Protein AF-0000000068152935 (afdb_homodimer)

Solvent-accessible surface area (backbone atoms only — not comparable to full-atom values): 22853 Å² total; per-residue (Å²): 114,70,83,48,63,88,43,59,67,56,46,53,54,8,46,50,45,45,52,52,42,37,54,52,16,50,54,43,16,51,50,45,6,50,52,30,17,50,21,50,70,39,85,50,66,65,43,24,50,50,22,49,49,49,31,57,51,32,57,21,35,32,56,66,54,44,26,49,42,43,43,58,24,34,31,54,51,41,20,50,51,40,26,69,75,40,67,78,47,60,77,45,72,58,54,45,64,58,24,32,26,52,27,47,12,51,29,53,4,25,54,37,10,54,44,46,37,51,15,52,70,62,46,56,62,63,60,54,49,51,38,46,73,74,66,46,49,71,65,52,37,40,64,70,44,48,45,57,49,15,50,61,61,28,44,67,64,46,44,55,51,52,40,50,47,55,33,51,53,52,57,33,30,80,66,67,31,70,25,40,55,33,50,24,53,51,49,14,70,73,70,69,42,49,51,67,34,48,50,52,40,43,53,51,36,37,51,54,34,49,52,48,52,52,51,42,52,51,52,48,51,64,64,42,53,74,62,69,65,62,71,128,114,73,81,48,63,88,44,58,66,56,45,53,55,6,46,52,45,44,52,52,42,36,53,54,17,49,54,44,16,50,50,45,6,50,53,29,17,51,20,51,68,40,86,47,66,67,43,25,50,50,23,48,50,50,32,56,51,31,57,22,34,33,56,65,54,42,26,50,40,43,44,59,25,33,30,55,50,42,20,51,50,38,28,70,75,38,68,80,47,62,78,45,72,59,54,45,65,58,24,32,26,50,28,48,11,51,28,55,3,26,54,37,10,54,45,47,38,52,16,54,69,62,45,55,63,64,60,54,49,50,37,45,72,74,66,46,51,71,67,52,36,40,65,71,44,47,46,57,49,16,48,61,60,28,44,67,63,46,44,54,50,51,40,51,46,54,34,51,53,52,56,34,29,79,67,67,30,70,25,40,53,32,49,23,52,52,48,16,70,73,70,70,42,48,50,65,35,47,48,52,42,41,53,52,36,36,51,53,34,49,52,48,52,51,51,43,51,52,52,50,52,63,64,41,53,74,62,69,65,62,71,130

InterPro domains:
  IPR000515 ABC transporter type 1, transmembrane domain MetI-like [PF00528] (31-220)
  IPR000515 ABC transporter type 1, transmembrane domain MetI-like [PS50928] (15-216)
  IPR000515 ABC transporter type 1, transmembrane domain MetI-like [cd06261] (23-214)
  IPR010065 Amino acid ABC transporter, permease protein, 3-TM domain [TIGR01726] (19-118)
  IPR035906 MetI-like superfamily [G3DSA:1.10.3720.10] (2-226)
  IPR035906 MetI-like superfamily [SSF161098] (11-209)
  IPR051613 ABC transporter permease HisMQ subfamily [PTHR30133] (6-229)

Foldseek 3Di:
DVLCPPCPVLQVVLLVLLVVLLVLLLVLLVVLLVQLLCLCPDPDPVSNVVSVVLLVVLLPDDLLVQLCCQQVVCQVVVLVVVCVVVVPDHRPGDPLSVSNSNSLSSNLSSVSNVLLNVLLVVFDPVQLVVCVVVPHDPVCCCPVGRVLSSCLSSLVVSLVSSLSSSVSSLSSLVVPPSHQNVSLVVSCVVSVCSVVSVVVVVVSSVVVSVVSVVVSVVVNCVSCVVVVPPDD/DVLCPPCVVLQVVLLVLLVVLLVLLLVLLQVLLVQLLCLCPDPDPVSNVVSVVLLVVLLPDDLLVQLCCLQVVCQVVVLVVVCVVPVPDHRPGDPLSVSNSNSLSSNLSSVSNVLLNVLLVVFDPVQLVVCVVVPHDPVRCCPVGRVLSSCLSSLVVSLVSSLVSSVSSLSSLVVPPSHQNVSLVVSCVVSVCSVVSVVVVVVSSVVVSVVSVVVSVVVNCVSCVVVVPPDD

Structure (mmCIF, N/CA/C/O backbone):
data_AF-0000000068152935-model_v1
#
loop_
_entity.id
_entity.type
_entity.pdbx_description
1 polymer 'ABC transporter, permease'
#
loop_
_atom_site.group_PDB
_atom_site.id
_atom_site.type_symbol
_atom_site.label_atom_id
_atom_site.label_alt_id
_atom_site.label_comp_id
_atom_site.label_asym_id
_atom_site.label_entity_id
_atom_site.label_seq_id
_atom_site.pdbx_PDB_ins_code
_atom_site.Cartn_x
_atom_site.Cartn_y
_atom_site.Cartn_z
_atom_site.occupancy
_atom_site.B_iso_or_equiv
_atom_site.auth_seq_id
_atom_site.auth_comp_id
_atom_site.auth_asym_id
_atom_site.auth_atom_id
_atom_site.pdbx_PDB_model_num
ATOM 1 N N . MET A 1 1 ? -2.373 -6.777 -31.5 1 54.09 1 MET A N 1
ATOM 2 C CA . MET A 1 1 ? -3.801 -6.617 -31.234 1 54.09 1 MET A CA 1
ATOM 3 C C . MET A 1 1 ? -4.566 -7.891 -31.578 1 54.09 1 MET A C 1
ATOM 5 O O . MET A 1 1 ? -5.602 -8.18 -30.984 1 54.09 1 MET A O 1
ATOM 9 N N . GLU A 1 2 ? -3.998 -8.578 -32.375 1 65.69 2 GLU A N 1
ATOM 10 C CA . GLU A 1 2 ? -4.598 -9.852 -32.75 1 65.69 2 GLU A CA 1
ATOM 11 C C . GLU A 1 2 ? -4.617 -10.82 -31.578 1 65.69 2 GLU A C 1
ATOM 13 O O . GLU A 1 2 ? -5.559 -11.609 -31.438 1 65.69 2 GLU A O 1
ATOM 18 N N . ALA A 1 3 ? -3.633 -10.641 -30.734 1 70.69 3 ALA A N 1
ATOM 19 C CA . ALA A 1 3 ? -3.525 -11.531 -29.578 1 70.69 3 ALA A CA 1
ATOM 20 C C . ALA A 1 3 ? -4.695 -11.328 -28.609 1 70.69 3 ALA A C 1
ATOM 22 O O . ALA A 1 3 ? -5.043 -12.234 -27.859 1 70.69 3 ALA A O 1
ATOM 23 N N . LEU A 1 4 ? -5.25 -10.273 -28.734 1 78.06 4 LEU A N 1
ATOM 24 C CA . LEU A 1 4 ? -6.352 -9.938 -27.828 1 78.06 4 LEU A CA 1
ATOM 25 C C . LEU A 1 4 ? -7.672 -10.484 -28.359 1 78.06 4 LEU A C 1
ATOM 27 O O . LEU A 1 4 ? -8.672 -10.5 -27.641 1 78.06 4 LEU A O 1
ATOM 31 N N . ASN A 1 5 ? -7.496 -10.953 -29.609 1 77.5 5 ASN A N 1
ATOM 32 C CA . ASN A 1 5 ? -8.727 -11.445 -30.219 1 77.5 5 ASN A CA 1
ATOM 33 C C . ASN A 1 5 ? -9.289 -12.648 -29.469 1 77.5 5 ASN A C 1
ATOM 35 O O . ASN A 1 5 ? -8.562 -13.617 -29.219 1 77.5 5 ASN A O 1
ATOM 39 N N . GLY A 1 6 ? -10.508 -12.57 -28.891 1 87.5 6 GLY A N 1
ATOM 40 C CA . GLY A 1 6 ? -11.195 -13.633 -28.172 1 87.5 6 GLY A CA 1
ATOM 41 C C . GLY A 1 6 ? -11.188 -13.445 -26.672 1 87.5 6 GLY A C 1
ATOM 42 O O . GLY A 1 6 ? -11.828 -14.211 -25.938 1 87.5 6 GLY A O 1
ATOM 43 N N . TRP A 1 7 ? -10.359 -12.461 -26.281 1 92.56 7 TRP A N 1
ATOM 44 C CA . TRP A 1 7 ? -10.227 -12.336 -24.828 1 92.56 7 TRP A CA 1
ATOM 45 C C . TRP A 1 7 ? -10.906 -11.07 -24.312 1 92.56 7 TRP A C 1
ATOM 47 O O . TRP A 1 7 ? -10.953 -10.836 -23.109 1 92.56 7 TRP A O 1
ATOM 57 N N . TRP A 1 8 ? -11.453 -10.305 -25.188 1 92.5 8 TRP A N 1
ATOM 58 C CA . TRP A 1 8 ? -12.031 -9.023 -24.812 1 92.5 8 TRP A CA 1
ATOM 59 C C . TRP A 1 8 ? -13.188 -9.211 -23.828 1 92.5 8 TRP A C 1
ATOM 61 O O . TRP A 1 8 ? -13.305 -8.477 -22.844 1 92.5 8 TRP A O 1
ATOM 71 N N . ASP A 1 9 ? -14.055 -10.18 -24.109 1 94.25 9 ASP A N 1
ATOM 72 C CA . ASP A 1 9 ? -15.203 -10.438 -23.25 1 94.25 9 ASP A CA 1
ATOM 73 C C . ASP A 1 9 ? -14.75 -10.898 -21.859 1 94.25 9 ASP A C 1
ATOM 75 O O . ASP A 1 9 ? -15.344 -10.516 -20.859 1 94.25 9 ASP A O 1
ATOM 79 N N . ASP A 1 10 ? -13.734 -11.703 -21.859 1 95.94 10 ASP A N 1
ATOM 80 C CA . ASP A 1 10 ? -13.203 -12.195 -20.594 1 95.94 10 ASP A CA 1
ATOM 81 C C . ASP A 1 10 ? -12.648 -11.055 -19.75 1 95.94 10 ASP A C 1
ATOM 83 O O . ASP A 1 10 ? -12.875 -11 -18.531 1 95.94 10 ASP A O 1
ATOM 87 N N . TYR A 1 11 ? -11.906 -10.102 -20.375 1 97.25 11 TYR A N 1
ATOM 88 C CA . TYR A 1 11 ? -11.344 -8.961 -19.656 1 97.25 11 TYR A CA 1
ATOM 89 C C . TYR A 1 11 ? -12.453 -8.047 -19.141 1 97.25 11 TYR A C 1
ATOM 91 O O . TYR A 1 11 ? -12.336 -7.477 -18.047 1 97.25 11 TYR A O 1
ATOM 99 N N . LEU A 1 12 ? -13.516 -7.898 -19.922 1 96.69 12 LEU A N 1
ATOM 100 C CA . LEU A 1 12 ? -14.625 -7.055 -19.484 1 96.69 12 LEU A CA 1
ATOM 101 C C . LEU A 1 12 ? -15.312 -7.641 -18.266 1 96.69 12 LEU A C 1
ATOM 103 O O . LEU A 1 12 ? -15.602 -6.922 -17.312 1 96.69 12 LEU A O 1
ATOM 107 N N . LEU A 1 13 ? -15.609 -8.938 -18.344 1 97.25 13 LEU A N 1
ATOM 108 C CA . LEU A 1 13 ? -16.234 -9.609 -17.203 1 97.25 13 LEU A CA 1
ATOM 109 C C . LEU A 1 13 ? -15.32 -9.594 -15.984 1 97.25 13 LEU A C 1
ATOM 111 O O . LEU A 1 13 ? -15.789 -9.43 -14.859 1 97.25 13 LEU A O 1
ATOM 115 N N . ALA A 1 14 ? -14.07 -9.812 -16.219 1 98.38 14 ALA A N 1
ATOM 116 C CA . ALA A 1 14 ? -13.078 -9.766 -15.141 1 98.38 14 ALA A CA 1
ATOM 117 C C . ALA A 1 14 ? -13.016 -8.375 -14.516 1 98.38 14 ALA A C 1
ATOM 119 O O . ALA A 1 14 ? -12.812 -8.234 -13.305 1 98.38 14 ALA A O 1
ATOM 120 N N . SER A 1 15 ? -13.148 -7.344 -15.328 1 98.56 15 SER A N 1
ATOM 121 C CA . SER A 1 15 ? -13.156 -5.973 -14.828 1 98.56 15 SER A CA 1
ATOM 122 C C . SER A 1 15 ? -14.352 -5.723 -13.914 1 98.56 15 SER A C 1
ATOM 124 O O . SER A 1 15 ? -14.25 -4.988 -12.93 1 98.56 15 SER A O 1
ATOM 126 N N . VAL A 1 16 ? -15.469 -6.305 -14.203 1 98.5 16 VAL A N 1
ATOM 127 C CA . VAL A 1 16 ? -16.656 -6.211 -13.344 1 98.5 16 VAL A CA 1
ATOM 128 C C . VAL A 1 16 ? -16.375 -6.883 -12 1 98.5 16 VAL A C 1
ATOM 130 O O . VAL A 1 16 ? -16.781 -6.375 -10.953 1 98.5 16 VAL A O 1
ATOM 133 N N . THR A 1 17 ? -15.695 -8 -12.078 1 98.62 17 THR A N 1
ATOM 134 C CA . THR A 1 17 ? -15.312 -8.688 -10.852 1 98.62 17 THR A CA 1
ATOM 135 C C . THR A 1 17 ? -14.406 -7.809 -10 1 98.62 17 THR A C 1
ATOM 137 O O . THR A 1 17 ? -14.562 -7.75 -8.773 1 98.62 17 THR A O 1
ATOM 140 N N . VAL A 1 18 ? -13.453 -7.105 -10.625 1 98.75 18 VAL A N 1
ATOM 141 C CA . VAL A 1 18 ? -12.57 -6.172 -9.93 1 98.75 18 VAL A CA 1
ATOM 142 C C . VAL A 1 18 ? -13.391 -5.09 -9.242 1 98.75 18 VAL A C 1
ATOM 144 O O . VAL A 1 18 ? -13.172 -4.793 -8.062 1 98.75 18 VAL A O 1
ATOM 147 N N . ALA A 1 19 ? -14.367 -4.574 -9.93 1 98.75 19 ALA A N 1
ATOM 148 C CA . ALA A 1 19 ? -15.219 -3.518 -9.391 1 98.75 19 ALA A CA 1
ATOM 149 C C . ALA A 1 19 ? -16.031 -4.02 -8.195 1 98.75 19 ALA A C 1
ATOM 151 O O . ALA A 1 19 ? -16.156 -3.314 -7.191 1 98.75 19 ALA A O 1
ATOM 152 N N . LYS A 1 20 ? -16.531 -5.223 -8.32 1 98.75 20 LYS A N 1
ATOM 153 C CA . LYS A 1 20 ? -17.312 -5.805 -7.23 1 98.75 20 LYS A CA 1
ATOM 154 C C . LYS A 1 20 ? -16.453 -6.016 -5.984 1 98.75 20 LYS A C 1
ATOM 156 O O . LYS A 1 20 ? -16.891 -5.699 -4.871 1 98.75 20 LYS A O 1
ATOM 161 N N . VAL A 1 21 ? -15.32 -6.594 -6.215 1 98.75 21 VAL A N 1
ATOM 162 C CA . VAL A 1 21 ? -14.406 -6.82 -5.098 1 98.75 21 VAL A CA 1
ATOM 163 C C . VAL A 1 21 ? -14.031 -5.488 -4.457 1 98.75 21 VAL A C 1
ATOM 165 O O . VAL A 1 21 ? -14 -5.371 -3.229 1 98.75 21 VAL A O 1
ATOM 168 N N . PHE A 1 22 ? -13.734 -4.469 -5.277 1 98.88 22 PHE A N 1
ATOM 169 C CA . PHE A 1 22 ? -13.352 -3.148 -4.785 1 98.88 22 PHE A CA 1
ATOM 170 C C . PHE A 1 22 ? -14.445 -2.555 -3.91 1 98.88 22 PHE A C 1
ATOM 172 O O . PHE A 1 22 ? -14.172 -2.086 -2.801 1 98.88 22 PHE A O 1
ATOM 179 N N . VAL A 1 23 ? -15.664 -2.588 -4.363 1 98.75 23 VAL A N 1
ATOM 180 C CA . VAL A 1 23 ? -16.781 -1.992 -3.631 1 98.75 23 VAL A CA 1
ATOM 181 C C . VAL A 1 23 ? -16.969 -2.725 -2.305 1 98.75 23 VAL A C 1
ATOM 183 O O . VAL A 1 23 ? -17.125 -2.094 -1.256 1 98.75 23 VAL A O 1
ATOM 186 N N . CYS A 1 24 ? -16.953 -4 -2.379 1 98.62 24 CYS A N 1
ATOM 187 C CA . CYS A 1 24 ? -17.125 -4.801 -1.171 1 98.62 24 CYS A CA 1
ATOM 188 C C . CYS A 1 24 ? -16 -4.52 -0.175 1 98.62 24 CYS A C 1
ATOM 190 O O . CYS A 1 24 ? -16.266 -4.293 1.008 1 98.62 24 CYS A O 1
ATOM 192 N N . SER A 1 25 ? -14.773 -4.559 -0.641 1 98.75 25 SER A N 1
ATOM 193 C CA . SER A 1 25 ? -13.625 -4.34 0.227 1 98.75 25 SER A CA 1
ATOM 194 C C . SER A 1 25 ? -13.594 -2.91 0.762 1 98.75 25 SER A C 1
ATOM 196 O O . SER A 1 25 ? -13.133 -2.67 1.879 1 98.75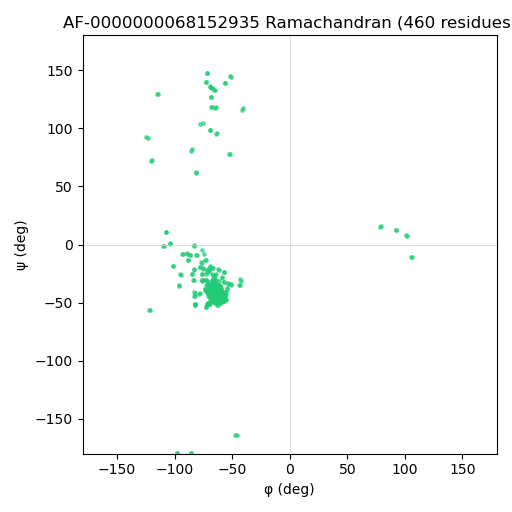 25 SER A O 1
ATOM 198 N N . LEU A 1 26 ? -14.086 -1.95 -0.092 1 98.62 26 LEU A N 1
ATOM 199 C CA . LEU A 1 26 ? -14.164 -0.556 0.33 1 98.62 26 LEU A CA 1
ATOM 200 C C . LEU A 1 26 ? -15.086 -0.405 1.54 1 98.62 26 LEU A C 1
ATOM 202 O O . LEU A 1 26 ? -14.719 0.253 2.52 1 98.62 26 LEU A O 1
ATOM 206 N N . ILE A 1 27 ? -16.203 -1.039 1.48 1 98.62 27 ILE A N 1
ATOM 207 C CA . ILE A 1 27 ? -17.172 -0.988 2.574 1 98.62 27 ILE A CA 1
ATOM 208 C C . ILE A 1 27 ? -16.562 -1.622 3.824 1 98.62 27 ILE A C 1
ATOM 210 O O . ILE A 1 27 ? -16.625 -1.041 4.91 1 98.62 27 ILE A O 1
ATOM 214 N N . LEU A 1 28 ? -15.969 -2.715 3.658 1 98.62 28 LEU A N 1
ATOM 215 C CA . LEU A 1 28 ? -15.375 -3.422 4.785 1 98.62 28 LEU A CA 1
ATOM 216 C C . LEU A 1 28 ? -14.188 -2.645 5.348 1 98.62 28 LEU A C 1
ATOM 218 O O . LEU A 1 28 ? -13.984 -2.613 6.566 1 98.62 28 LEU A O 1
ATOM 222 N N . MET A 1 29 ? -13.367 -2.062 4.445 1 98.5 29 MET A N 1
ATOM 223 C CA . MET A 1 29 ? -12.227 -1.261 4.879 1 98.5 29 MET A CA 1
ATOM 224 C C . MET A 1 29 ? -12.672 -0.11 5.77 1 98.5 29 MET A C 1
ATOM 226 O O . MET A 1 29 ? -12.055 0.163 6.801 1 98.5 29 MET A O 1
ATOM 230 N N . VAL A 1 30 ? -13.797 0.526 5.398 1 98 30 VAL A N 1
ATOM 231 C CA . VAL A 1 30 ? -14.328 1.64 6.18 1 98 30 VAL A CA 1
ATOM 232 C C . VAL A 1 30 ? -14.812 1.136 7.539 1 98 30 VAL A C 1
ATOM 234 O O . VAL A 1 30 ? -14.539 1.753 8.57 1 98 30 VAL A O 1
ATOM 237 N N . ILE A 1 31 ? -15.445 0.019 7.531 1 98.12 31 ILE A N 1
ATOM 238 C CA . ILE A 1 31 ? -15.961 -0.562 8.766 1 98.12 31 ILE A CA 1
ATOM 239 C C . ILE A 1 31 ? -14.805 -0.929 9.688 1 98.12 31 ILE A C 1
ATOM 241 O O . ILE A 1 31 ? -14.773 -0.511 10.852 1 98.12 31 ILE A O 1
ATOM 245 N N . PHE A 1 32 ? -13.82 -1.633 9.188 1 98.19 32 PHE A N 1
ATOM 246 C CA . PHE A 1 32 ? -12.68 -2.037 10 1 98.19 32 PHE A CA 1
ATOM 247 C C . PHE A 1 32 ? -11.883 -0.82 10.461 1 98.19 32 PHE A C 1
ATOM 249 O O . PHE A 1 32 ? -11.406 -0.776 11.594 1 98.19 32 PHE A O 1
ATOM 256 N N . GLY A 1 33 ? -11.727 0.146 9.5 1 98.25 33 GLY A N 1
ATOM 257 C CA . GLY A 1 33 ? -11.016 1.365 9.844 1 98.25 33 GLY A CA 1
ATOM 258 C C . GLY A 1 33 ? -11.672 2.156 10.953 1 98.25 33 GLY A C 1
ATOM 259 O O . GLY A 1 33 ? -11.008 2.59 11.898 1 98.25 33 GLY A O 1
ATOM 260 N N . LEU A 1 34 ? -12.992 2.287 10.898 1 96.81 34 LEU A N 1
ATOM 261 C CA . LEU A 1 34 ? -13.727 3.055 11.898 1 96.81 34 LEU A CA 1
ATOM 262 C C . LEU A 1 34 ? -13.773 2.311 13.227 1 96.81 34 LEU A C 1
ATOM 264 O O . LEU A 1 34 ? -13.648 2.922 14.289 1 96.81 34 LEU A O 1
ATOM 268 N N . LEU A 1 35 ? -13.953 1.037 13.188 1 97.44 35 LEU A N 1
ATOM 269 C CA . LEU A 1 35 ? -13.953 0.243 14.406 1 97.44 35 LEU A CA 1
ATOM 270 C C . LEU A 1 35 ? -12.586 0.29 15.086 1 97.44 35 LEU A C 1
ATOM 272 O O . LEU A 1 35 ? -12.492 0.441 16.297 1 97.44 35 LEU A O 1
ATOM 276 N N . GLY A 1 36 ? -11.57 0.16 14.297 1 97.94 36 GLY A N 1
ATOM 277 C CA . GLY A 1 36 ? -10.227 0.256 14.852 1 97.94 36 GLY A CA 1
ATOM 278 C C . GLY A 1 36 ? -9.93 1.613 15.453 1 97.94 36 GLY A C 1
ATOM 279 O O . GLY A 1 36 ? -9.367 1.699 16.547 1 97.94 36 GLY A O 1
ATOM 280 N N . ALA A 1 37 ? -10.305 2.65 14.711 1 97.62 37 ALA A N 1
ATOM 281 C CA . ALA A 1 37 ? -10.078 4.004 15.211 1 97.62 37 ALA A CA 1
ATOM 282 C C . ALA A 1 37 ? -10.844 4.242 16.516 1 97.62 37 ALA A C 1
ATOM 284 O O . ALA A 1 37 ? -10.305 4.824 17.453 1 97.62 37 ALA A O 1
ATOM 285 N N . SER A 1 38 ? -12.062 3.768 16.578 1 95.88 38 SER A N 1
ATOM 286 C CA . SER A 1 38 ? -12.867 3.906 17.781 1 95.88 38 SER A CA 1
ATOM 287 C C . SER A 1 38 ? -12.25 3.152 18.953 1 95.88 38 SER A C 1
ATOM 289 O O . SER A 1 38 ? -12.25 3.641 20.078 1 95.88 38 SER A O 1
ATOM 291 N N . ALA A 1 39 ? -11.766 2.008 18.672 1 97.75 39 ALA A N 1
ATOM 292 C CA . ALA A 1 39 ? -11.125 1.213 19.719 1 97.75 39 ALA A CA 1
ATOM 293 C C . ALA A 1 39 ? -9.883 1.914 20.25 1 97.75 39 ALA A C 1
ATOM 295 O O . ALA A 1 39 ? -9.672 1.973 21.469 1 97.75 39 ALA A O 1
ATOM 296 N N . LYS A 1 40 ? -9.18 2.498 19.391 1 97.12 40 LYS A N 1
ATOM 297 C CA . LYS A 1 40 ? -7.93 3.135 19.781 1 97.12 40 LYS A CA 1
ATOM 298 C C . LYS A 1 40 ? -8.188 4.457 20.5 1 97.12 40 LYS A C 1
ATOM 300 O O . LYS A 1 40 ? -7.359 4.918 21.297 1 97.12 40 LYS A O 1
ATOM 305 N N . LEU A 1 41 ? -9.32 5.078 20.234 1 94.88 41 LEU A N 1
ATOM 306 C CA . LEU A 1 41 ? -9.672 6.352 20.859 1 94.88 41 LEU A CA 1
ATOM 307 C C . LEU A 1 41 ? -10.414 6.129 22.172 1 94.88 41 LEU A C 1
ATOM 309 O O . LEU A 1 41 ? -10.625 7.074 22.938 1 94.88 41 LEU A O 1
ATOM 313 N N . SER A 1 42 ? -10.742 4.926 22.438 1 94.5 42 SER A N 1
ATOM 314 C CA . SER A 1 42 ? -11.508 4.594 23.641 1 94.5 42 SER A CA 1
ATOM 315 C C . SER A 1 42 ? -10.656 4.734 24.891 1 94.5 42 SER A C 1
ATOM 317 O O . SER A 1 42 ? -9.453 4.48 24.859 1 94.5 42 SER A O 1
ATOM 319 N N . SER A 1 43 ? -11.25 5.094 25.953 1 93.62 43 SER A N 1
ATOM 320 C CA . SER A 1 43 ? -10.586 5.176 27.25 1 93.62 43 SER A CA 1
ATOM 321 C C . SER A 1 43 ? -10.422 3.797 27.875 1 93.62 43 SER A C 1
ATOM 323 O O . SER A 1 43 ? -9.625 3.619 28.797 1 93.62 43 SER A O 1
ATOM 325 N N . ASN A 1 44 ? -11.203 2.861 27.406 1 96.56 44 ASN A N 1
ATOM 326 C CA . ASN A 1 44 ? -11.109 1.487 27.891 1 96.56 44 ASN A CA 1
ATOM 327 C C . ASN A 1 44 ? -9.797 0.833 27.469 1 96.56 44 ASN A C 1
ATOM 329 O O . ASN A 1 44 ? -9.492 0.74 26.281 1 96.56 44 ASN A O 1
ATOM 333 N N . ARG A 1 45 ? -9.117 0.315 28.422 1 96.75 45 ARG A N 1
ATOM 334 C CA . ARG A 1 45 ? -7.793 -0.247 28.188 1 96.75 45 ARG A CA 1
ATOM 335 C C . ARG A 1 45 ? -7.867 -1.46 27.266 1 96.75 45 ARG A C 1
ATOM 337 O O . ARG A 1 45 ? -6.977 -1.672 26.438 1 96.75 45 ARG A O 1
ATOM 344 N N . LEU A 1 46 ? -8.891 -2.219 27.391 1 97.06 46 LEU A N 1
ATOM 345 C CA . LEU A 1 46 ? -9.023 -3.416 26.578 1 97.06 46 LEU A CA 1
ATOM 346 C C . LEU A 1 46 ? -9.32 -3.051 25.125 1 97.06 46 LEU A C 1
ATOM 348 O O . LEU A 1 46 ? -8.75 -3.643 24.203 1 97.06 46 LEU A O 1
ATOM 352 N N . ALA A 1 47 ? -10.18 -2.143 24.922 1 97.06 47 ALA A N 1
ATOM 353 C CA . ALA A 1 47 ? -10.5 -1.684 23.578 1 97.06 47 ALA A CA 1
ATOM 354 C C . ALA A 1 47 ? -9.273 -1.074 22.906 1 97.06 47 ALA A C 1
ATOM 356 O O . ALA A 1 47 ? -9 -1.353 21.734 1 97.06 47 ALA A O 1
ATOM 357 N N . ASN A 1 48 ? -8.586 -0.33 23.656 1 97.25 48 ASN A N 1
ATOM 358 C CA . ASN A 1 48 ? -7.367 0.291 23.156 1 97.25 48 ASN A CA 1
ATOM 359 C C . ASN A 1 48 ? -6.32 -0.754 22.781 1 97.25 48 ASN A C 1
ATOM 361 O O . ASN A 1 48 ? -5.68 -0.648 21.734 1 97.25 48 ASN A O 1
ATOM 365 N N . ALA A 1 49 ? -6.227 -1.754 23.578 1 97.38 49 ALA A N 1
ATOM 366 C CA . ALA A 1 49 ? -5.258 -2.814 23.312 1 97.38 49 ALA A CA 1
ATOM 367 C C . ALA A 1 49 ? -5.625 -3.6 22.062 1 97.38 49 ALA A C 1
ATOM 369 O O . ALA A 1 49 ? -4.75 -3.969 21.266 1 97.38 49 ALA A O 1
ATOM 370 N N . VAL A 1 50 ? -6.848 -3.811 21.844 1 97.38 50 VAL A N 1
ATOM 371 C CA . VAL A 1 50 ? -7.328 -4.551 20.688 1 97.38 50 VAL A CA 1
ATOM 372 C C . VAL A 1 50 ? -7.094 -3.736 19.406 1 97.38 50 VAL A C 1
ATOM 374 O O . VAL A 1 50 ? -6.656 -4.273 18.391 1 97.38 50 VAL A O 1
ATOM 377 N N . GLY A 1 51 ? -7.414 -2.443 19.484 1 97.88 51 GLY A N 1
ATOM 378 C CA . GLY A 1 51 ? -7.156 -1.567 18.359 1 97.88 51 GLY A CA 1
ATOM 379 C C . GLY A 1 51 ? -5.691 -1.514 17.969 1 97.88 51 GLY A C 1
ATOM 380 O O . GLY A 1 51 ? -5.355 -1.59 16.781 1 97.88 51 GLY A O 1
ATOM 381 N N . ASN A 1 52 ? -4.867 -1.48 18.969 1 96.75 52 ASN A N 1
ATOM 382 C CA . ASN A 1 52 ? -3.43 -1.448 18.719 1 96.75 52 ASN A CA 1
ATOM 383 C C . ASN A 1 52 ? -2.928 -2.771 18.156 1 96.75 52 ASN A C 1
ATOM 385 O O . ASN A 1 52 ? -2.105 -2.783 17.234 1 96.75 52 ASN A O 1
ATOM 389 N N . ALA A 1 53 ? -3.426 -3.832 18.688 1 96.62 53 ALA A N 1
ATOM 390 C CA . ALA A 1 53 ? -3.043 -5.148 18.172 1 96.62 53 ALA A CA 1
ATOM 391 C C . ALA A 1 53 ? -3.479 -5.324 16.719 1 96.62 53 ALA A C 1
ATOM 393 O O . ALA A 1 53 ? -2.736 -5.879 15.906 1 96.62 53 ALA A O 1
ATOM 394 N N . TYR A 1 54 ? -4.699 -4.844 16.453 1 97.12 54 TYR A N 1
ATOM 395 C CA . TYR A 1 54 ? -5.227 -4.906 15.102 1 97.12 54 TYR A CA 1
ATOM 396 C C . TYR A 1 54 ? -4.297 -4.203 14.117 1 97.12 54 TYR A C 1
ATOM 398 O O . TYR A 1 54 ? -3.902 -4.781 13.109 1 97.12 54 TYR A O 1
ATOM 406 N N . THR A 1 55 ? -3.857 -3.012 14.398 1 97 55 THR A N 1
ATOM 407 C CA . THR A 1 55 ? -3.061 -2.213 13.477 1 97 55 THR A CA 1
ATOM 408 C C . THR A 1 55 ? -1.638 -2.754 13.383 1 97 55 THR A C 1
ATOM 410 O O . THR A 1 55 ? -1.064 -2.814 12.289 1 97 55 THR A O 1
ATOM 413 N N . VAL A 1 56 ? -1.062 -3.207 14.492 1 94.69 56 VAL A N 1
ATOM 414 C CA . VAL A 1 56 ? 0.302 -3.725 14.477 1 94.69 56 VAL A CA 1
ATOM 415 C C . VAL A 1 56 ? 0.364 -4.996 13.641 1 94.69 56 VAL A C 1
ATOM 417 O O . VAL A 1 56 ? 1.263 -5.156 12.812 1 94.69 56 VAL A O 1
ATOM 420 N N . PHE A 1 57 ? -0.592 -5.777 13.781 1 96.19 57 PHE A N 1
ATOM 421 C CA . PHE A 1 57 ? -0.608 -7.07 13.109 1 96.19 57 PHE A CA 1
ATOM 422 C C . PHE A 1 57 ? -0.834 -6.898 11.609 1 96.19 57 PHE A C 1
ATOM 424 O O . PHE A 1 57 ? -0.033 -7.363 10.797 1 96.19 57 PHE A O 1
ATOM 431 N N . PHE A 1 58 ? -1.821 -6.191 11.234 1 97.12 58 PHE A N 1
ATOM 432 C CA . PHE A 1 58 ? -2.236 -6.18 9.844 1 97.12 58 PHE A CA 1
ATOM 433 C C . PHE A 1 58 ? -1.422 -5.168 9.039 1 97.12 58 PHE A C 1
ATOM 435 O O . PHE A 1 58 ? -1.248 -5.32 7.832 1 97.12 58 PHE A O 1
ATOM 442 N N . ARG A 1 59 ? -0.87 -4.133 9.656 1 95.56 59 ARG A N 1
ATOM 443 C CA . ARG A 1 59 ? 0.015 -3.213 8.953 1 95.56 59 ARG A CA 1
ATOM 444 C C . ARG A 1 59 ? 1.397 -3.826 8.75 1 95.56 59 ARG A C 1
ATOM 446 O O . ARG A 1 59 ? 2.184 -3.346 7.934 1 95.56 59 ARG A O 1
ATOM 453 N N . GLY A 1 60 ? 1.646 -4.918 9.523 1 95.88 60 GLY A N 1
ATOM 454 C CA . GLY A 1 60 ? 2.953 -5.547 9.445 1 95.88 60 GLY A CA 1
ATOM 455 C C . GLY A 1 60 ? 2.945 -6.836 8.648 1 95.88 60 GLY A C 1
ATOM 456 O O . GLY A 1 60 ? 3.986 -7.477 8.484 1 95.88 60 GLY A O 1
ATOM 457 N N . THR A 1 61 ? 1.815 -7.219 8.133 1 96.62 61 THR A N 1
ATOM 458 C CA . THR A 1 61 ? 1.66 -8.484 7.426 1 96.62 61 THR A CA 1
ATOM 459 C C . THR A 1 61 ? 1.341 -8.258 5.953 1 96.62 61 THR A C 1
ATOM 461 O O . THR A 1 61 ? 0.443 -7.477 5.621 1 96.62 61 THR A O 1
ATOM 464 N N . PRO A 1 62 ? 2.076 -8.914 5.047 1 98 62 PRO A N 1
ATOM 465 C CA . PRO A 1 62 ? 1.791 -8.758 3.621 1 98 62 PRO A CA 1
ATOM 466 C C . PRO A 1 62 ? 0.348 -9.109 3.264 1 98 62 PRO A C 1
ATOM 468 O O . PRO A 1 62 ? -0.2 -10.086 3.785 1 98 62 PRO A O 1
ATOM 471 N N . GLU A 1 63 ? -0.262 -8.336 2.4 1 97.44 63 GLU A N 1
ATOM 472 C CA . GLU A 1 63 ? -1.638 -8.57 1.971 1 97.44 63 GLU A CA 1
ATOM 473 C C . GLU A 1 63 ? -1.803 -9.961 1.371 1 97.44 63 GLU A C 1
ATOM 475 O O . GLU A 1 63 ? -2.777 -10.656 1.662 1 97.44 63 GLU A O 1
ATOM 480 N N . ILE A 1 64 ? -0.812 -10.336 0.519 1 97.69 64 ILE A N 1
ATOM 481 C CA . ILE A 1 64 ? -0.887 -11.617 -0.167 1 97.69 64 ILE A CA 1
ATOM 482 C C . ILE A 1 64 ? -0.894 -12.75 0.857 1 97.69 64 ILE A C 1
ATOM 484 O O . ILE A 1 64 ? -1.568 -13.766 0.667 1 97.69 64 ILE A O 1
ATOM 488 N N . LEU A 1 65 ? -0.179 -12.578 1.942 1 97.19 65 LEU A N 1
ATOM 489 C CA . LEU A 1 65 ? -0.134 -13.57 3.004 1 97.19 65 LEU A CA 1
ATOM 490 C C . LEU A 1 65 ? -1.479 -13.672 3.715 1 97.19 65 LEU A C 1
ATOM 492 O O . LEU A 1 65 ? -1.955 -14.773 4 1 97.19 65 LEU A O 1
ATOM 496 N N . VAL A 1 66 ? -2.08 -12.547 4.004 1 96.69 66 VAL A N 1
ATOM 497 C CA . VAL A 1 66 ? -3.375 -12.523 4.68 1 96.69 66 VAL A CA 1
ATOM 498 C C . VAL A 1 66 ? -4.426 -13.211 3.805 1 96.69 66 VAL A C 1
ATOM 500 O O . VAL A 1 66 ? -5.266 -13.953 4.309 1 96.69 66 VAL A O 1
ATOM 503 N N . ILE A 1 67 ? -4.32 -12.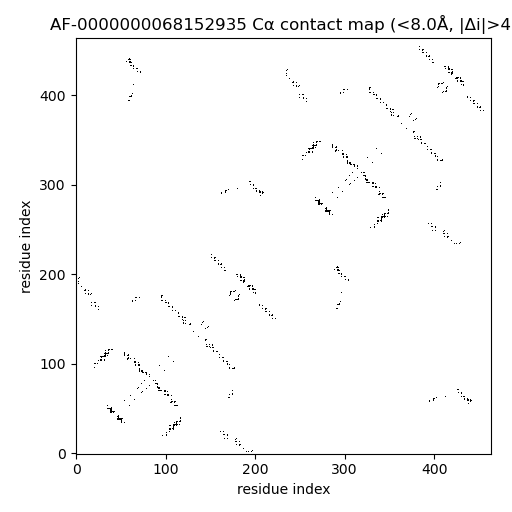992 2.51 1 96.38 67 ILE A N 1
ATOM 504 C CA . ILE A 1 67 ? -5.227 -13.633 1.559 1 96.38 67 ILE A CA 1
ATOM 505 C C . ILE A 1 67 ? -5.059 -15.148 1.629 1 96.38 67 ILE A C 1
ATOM 507 O O . ILE A 1 67 ? -6.047 -15.883 1.742 1 96.38 67 ILE A O 1
ATOM 511 N N . LEU A 1 68 ? -3.857 -15.586 1.633 1 94.56 68 LEU A N 1
ATOM 512 C CA . LEU A 1 68 ? -3.578 -17.016 1.639 1 94.56 68 LEU A CA 1
ATOM 513 C C . LEU A 1 68 ? -3.994 -17.656 2.965 1 94.56 68 LEU A C 1
ATOM 515 O O . LEU A 1 68 ? -4.547 -18.75 2.988 1 94.56 68 LEU A O 1
ATOM 519 N N . LEU A 1 69 ? -3.73 -16.938 4.035 1 93.31 69 LEU A N 1
ATOM 520 C CA . LEU A 1 69 ? -4.098 -17.453 5.348 1 93.31 69 LEU A CA 1
ATOM 521 C C . LEU A 1 69 ? -5.613 -17.578 5.477 1 93.31 69 LEU A C 1
ATOM 523 O O . LEU A 1 69 ? -6.117 -18.578 6.008 1 93.31 69 LEU A O 1
ATOM 527 N N . LEU A 1 70 ? -6.301 -16.625 5.004 1 91 70 LEU A N 1
ATOM 528 C CA . LEU A 1 70 ? -7.758 -16.656 5.094 1 91 70 LEU A CA 1
ATOM 529 C C . LEU A 1 70 ? -8.336 -17.703 4.145 1 91 70 LEU A C 1
ATOM 531 O O . LEU A 1 70 ? -9.312 -18.359 4.473 1 91 70 LEU A O 1
ATOM 535 N N . TYR A 1 71 ? -7.758 -17.797 2.988 1 89.25 71 TYR A N 1
ATOM 536 C CA . TYR A 1 71 ? -8.25 -18.734 1.986 1 89.25 71 TYR A CA 1
ATOM 537 C C . TYR A 1 71 ? -7.965 -20.188 2.398 1 89.25 71 TYR A C 1
ATOM 539 O O . TYR A 1 71 ? -8.844 -21.047 2.32 1 89.25 71 TYR A O 1
ATOM 547 N N . PHE A 1 72 ? -6.797 -20.406 2.928 1 83.56 72 PHE A N 1
ATOM 548 C CA . PHE A 1 72 ? -6.402 -21.766 3.258 1 83.56 72 PHE A CA 1
ATOM 549 C C . PHE A 1 72 ? -6.684 -22.078 4.723 1 83.56 72 PHE A C 1
ATOM 551 O O . PHE A 1 72 ? -6.781 -23.25 5.113 1 83.56 72 PHE A O 1
ATOM 558 N N . GLY A 1 73 ? -6.504 -21.031 5.656 1 73.94 73 GLY A N 1
ATOM 559 C CA . GLY A 1 73 ? -6.742 -21.25 7.074 1 73.94 73 GLY A CA 1
ATOM 560 C C . GLY A 1 73 ? -8.203 -21.438 7.414 1 73.94 73 GLY A C 1
ATOM 561 O O . GLY A 1 73 ? -8.539 -22.156 8.359 1 73.94 73 GLY A O 1
ATOM 562 N N . SER A 1 74 ? -9.062 -20.391 6.859 1 60.25 74 SER A N 1
ATOM 563 C CA . SER A 1 74 ? -10.484 -20.531 7.145 1 60.25 74 SER A CA 1
ATOM 564 C C . SER A 1 74 ? -10.945 -21.969 6.977 1 60.25 74 SER A C 1
ATOM 566 O O . SER A 1 74 ? -11.867 -22.422 7.664 1 60.25 74 SER A O 1
ATOM 568 N N . ALA A 1 75 ? -10.211 -22.594 6.062 1 52.94 75 ALA A N 1
ATOM 569 C CA . ALA A 1 75 ? -10.609 -24 5.918 1 52.94 75 ALA A CA 1
ATOM 570 C C . ALA A 1 75 ? -10.422 -24.75 7.227 1 52.94 75 ALA A C 1
ATOM 572 O O . ALA A 1 75 ? -11.312 -25.5 7.652 1 52.94 75 ALA A O 1
ATOM 573 N N . VAL A 1 76 ? -9.352 -24.453 7.828 1 49.25 76 VAL A N 1
ATOM 574 C CA . VAL A 1 76 ? -9.086 -25.203 9.047 1 49.25 76 VAL A CA 1
ATOM 575 C C . VAL A 1 76 ? -9.844 -24.594 10.219 1 49.25 76 VAL A C 1
ATOM 577 O O . VAL A 1 76 ? -10.5 -25.297 10.992 1 49.25 76 VAL A O 1
ATOM 580 N N . SER A 1 77 ? -9.633 -23.188 10.383 1 51.22 77 SER A N 1
ATOM 581 C CA . SER A 1 77 ? -10.227 -22.578 11.562 1 51.22 77 SER A CA 1
ATOM 582 C C . SER A 1 77 ? -11.75 -22.5 11.438 1 51.22 77 SER A C 1
ATOM 584 O O . SER A 1 77 ? -12.461 -22.734 12.414 1 51.22 77 SER A O 1
ATOM 586 N N . LEU A 1 78 ? -12.164 -21.969 10.328 1 49.88 78 LEU A N 1
ATOM 587 C CA . LEU A 1 78 ? -13.617 -21.906 10.211 1 49.88 78 LEU A CA 1
ATOM 588 C C . LEU A 1 78 ? -14.219 -23.297 10.359 1 49.88 78 LEU A C 1
ATOM 590 O O . LEU A 1 78 ? -15.328 -23.453 10.891 1 49.88 78 LEU A O 1
ATOM 594 N N . THR A 1 79 ? -13.438 -24.172 9.898 1 47.69 79 THR A N 1
ATOM 595 C CA . THR A 1 79 ? -13.938 -25.531 10.117 1 47.69 79 THR A CA 1
ATOM 596 C C . THR A 1 79 ? -14.023 -25.844 11.609 1 47.69 79 THR A C 1
ATOM 598 O O . THR A 1 79 ? -14.992 -26.438 12.07 1 47.69 79 THR A O 1
ATOM 601 N N . THR A 1 80 ? -13.023 -25.344 12.281 1 48.59 80 THR A N 1
ATOM 602 C CA . THR A 1 80 ? -13.094 -25.594 13.719 1 48.59 80 THR A CA 1
ATOM 603 C C . THR A 1 80 ? -14.242 -24.797 14.344 1 48.59 80 THR A C 1
ATOM 605 O O . THR A 1 80 ? -14.992 -25.328 15.172 1 48.59 80 THR A O 1
ATOM 608 N N . ILE A 1 81 ? -14.266 -23.5 13.945 1 45.62 81 ILE A N 1
ATOM 609 C CA . ILE A 1 81 ? -15.344 -22.703 14.508 1 45.62 81 ILE A CA 1
ATOM 610 C C . ILE A 1 81 ? -16.688 -23.219 14 1 45.62 81 ILE A C 1
ATOM 612 O O . ILE A 1 81 ? -17.641 -23.312 14.773 1 45.62 81 ILE A O 1
ATOM 616 N N . ALA A 1 82 ? -16.781 -23.391 12.711 1 46.38 82 ALA A N 1
ATOM 617 C CA . ALA A 1 82 ? -18.016 -23.953 12.188 1 46.38 82 ALA A CA 1
ATOM 618 C C . ALA A 1 82 ? -18.359 -25.281 12.867 1 46.38 82 ALA A C 1
ATOM 620 O O . ALA A 1 82 ? -19.531 -25.578 13.125 1 46.38 82 ALA A O 1
ATOM 621 N N . ARG A 1 83 ? -17.266 -25.969 13.086 1 50.66 83 ARG A N 1
ATOM 622 C CA . ARG A 1 83 ? -17.531 -27.219 13.766 1 50.66 83 ARG A CA 1
ATOM 623 C C . ARG A 1 83 ? -18.078 -26.984 15.172 1 50.66 83 ARG A C 1
ATOM 625 O O . ARG A 1 83 ? -18.781 -27.828 15.727 1 50.66 83 ARG A O 1
ATOM 632 N N . VAL A 1 84 ? -17.609 -25.922 15.828 1 45.97 84 VAL A N 1
ATOM 633 C CA . VAL A 1 84 ? -18.141 -25.609 17.141 1 45.97 84 VAL A CA 1
ATOM 634 C C . VAL A 1 84 ? -19.625 -25.266 17.047 1 45.97 84 VAL A C 1
ATOM 636 O O . VAL A 1 84 ? -20.422 -25.641 17.906 1 45.97 84 VAL A O 1
ATOM 639 N N . PHE A 1 85 ? -19.984 -24.469 16.094 1 50.22 85 PHE A N 1
ATOM 640 C CA . PHE A 1 85 ? -21.375 -24.078 15.992 1 50.22 85 PHE A CA 1
ATOM 641 C C . PHE A 1 85 ? -22.188 -25.141 15.266 1 50.22 85 PHE A C 1
ATOM 643 O O . PHE A 1 85 ? -23.359 -25.359 15.562 1 50.22 85 PHE A O 1
ATOM 650 N N . ASP A 1 86 ? -21.828 -25.641 14.102 1 44.25 86 ASP A N 1
ATOM 651 C CA . ASP A 1 86 ? -22.484 -26.781 13.469 1 44.25 86 ASP A CA 1
ATOM 652 C C . ASP A 1 86 ? -21.469 -27.875 13.156 1 44.25 86 ASP A C 1
ATOM 654 O O . ASP A 1 86 ? -20.703 -27.781 12.203 1 44.25 86 ASP A O 1
ATOM 658 N N . PRO A 1 87 ? -21.391 -28.766 14.18 1 50.28 87 PRO A N 1
ATOM 659 C CA . PRO A 1 87 ? -20.469 -29.891 14.086 1 50.28 87 PRO A CA 1
ATOM 660 C C . PRO A 1 87 ? -20.5 -30.562 12.711 1 50.28 87 PRO A C 1
ATOM 662 O O . PRO A 1 87 ? -19.625 -31.344 12.383 1 50.28 87 PRO A O 1
ATOM 665 N N . SER A 1 88 ? -21.703 -30.562 12.164 1 48.62 88 SER A N 1
ATOM 666 C CA . SER A 1 88 ? -21.875 -31.266 10.898 1 48.62 88 SER A CA 1
ATOM 667 C C . SER A 1 88 ? -21.219 -30.516 9.75 1 48.62 88 SER A C 1
ATOM 669 O O . SER A 1 88 ? -21.141 -31.031 8.633 1 48.62 88 SER A O 1
ATOM 671 N N . VAL A 1 89 ? -21.109 -29.359 10 1 48.75 89 VAL A N 1
ATOM 672 C CA . VAL A 1 89 ? -20.672 -28.516 8.883 1 48.75 89 VAL A CA 1
ATOM 673 C C . VAL A 1 89 ? -19.219 -28.828 8.547 1 48.75 89 VAL A C 1
ATOM 675 O O . VAL A 1 89 ? -18.344 -28.781 9.414 1 48.75 89 VAL A O 1
ATOM 678 N N . ALA A 1 90 ? -18.969 -29.625 7.559 1 48.12 90 ALA A N 1
ATOM 679 C CA . ALA A 1 90 ? -17.719 -30.031 6.914 1 48.12 90 ALA A CA 1
ATOM 680 C C . ALA A 1 90 ? -16.828 -28.828 6.641 1 48.12 90 ALA A C 1
ATOM 682 O O . ALA A 1 90 ? -17.188 -27.703 6.957 1 48.12 90 ALA A O 1
ATOM 683 N N . PHE A 1 91 ? -15.758 -28.938 5.742 1 50.88 91 PHE A N 1
ATOM 684 C CA . PHE A 1 91 ? -14.711 -28.062 5.223 1 50.88 91 PHE A CA 1
ATOM 685 C C . PHE A 1 91 ? -15.305 -26.781 4.656 1 50.88 91 PHE A C 1
ATOM 687 O O . PHE A 1 91 ? -16.125 -26.828 3.732 1 50.88 91 PHE A O 1
ATOM 694 N N . VAL A 1 92 ? -15.711 -25.781 5.512 1 54.53 92 VAL A N 1
ATOM 695 C CA . VAL A 1 92 ? -16.297 -24.562 4.965 1 54.53 92 VAL A CA 1
ATOM 696 C C . VAL A 1 92 ? -15.266 -23.828 4.117 1 54.53 92 VAL A C 1
ATOM 698 O O . VAL A 1 92 ? -14.203 -23.438 4.617 1 54.53 92 VAL A O 1
ATOM 701 N N . ASP A 1 93 ? -15.242 -24.031 2.812 1 69.94 93 ASP A N 1
ATOM 702 C CA . ASP A 1 93 ? -14.414 -23.375 1.801 1 69.94 93 ASP A CA 1
ATOM 703 C C . ASP A 1 93 ? -14.914 -21.953 1.509 1 69.94 93 ASP A C 1
ATOM 705 O O . ASP A 1 93 ? -16.078 -21.766 1.166 1 69.94 93 ASP A O 1
ATOM 709 N N . ILE A 1 94 ? -14.227 -20.953 2.01 1 83.19 94 ILE A N 1
ATOM 710 C CA . ILE A 1 94 ? -14.578 -19.562 1.68 1 83.19 94 ILE A CA 1
ATOM 711 C C . ILE A 1 94 ? -14.266 -19.297 0.21 1 83.19 94 ILE A C 1
ATOM 713 O O . ILE A 1 94 ? -13.141 -19.531 -0.246 1 83.19 94 ILE A O 1
ATOM 717 N N . PRO A 1 95 ? -15.352 -18.969 -0.534 1 92.5 95 PRO A N 1
ATOM 718 C CA . PRO A 1 95 ? -15.07 -18.594 -1.925 1 92.5 95 PRO A CA 1
ATOM 719 C C . PRO A 1 95 ? -13.984 -17.531 -2.049 1 92.5 95 PRO A C 1
ATOM 721 O O . PRO A 1 95 ? -13.867 -16.656 -1.184 1 92.5 95 PRO A O 1
ATOM 724 N N . PRO A 1 96 ? -13.164 -17.641 -3.098 1 95.44 96 PRO A N 1
ATOM 725 C CA . PRO A 1 96 ? -12.055 -16.688 -3.295 1 95.44 96 PRO A CA 1
ATOM 726 C C . PRO A 1 96 ? -12.5 -15.234 -3.211 1 95.44 96 PRO A C 1
ATOM 728 O O . PRO A 1 96 ? -11.766 -14.391 -2.699 1 95.44 96 PRO A O 1
ATOM 731 N N . PHE A 1 97 ? -13.727 -14.891 -3.666 1 97.19 97 PHE A N 1
ATOM 732 C CA . PHE A 1 97 ? -14.258 -13.531 -3.646 1 97.19 97 PHE A CA 1
ATOM 733 C C . PHE A 1 97 ? -14.297 -12.992 -2.225 1 97.19 97 PHE A C 1
ATOM 735 O O . PHE A 1 97 ? -13.773 -11.906 -1.953 1 97.19 97 PHE A O 1
ATOM 742 N N . TRP A 1 98 ? -14.789 -13.727 -1.334 1 95.5 98 TRP A N 1
ATOM 743 C CA . TRP A 1 98 ? -14.977 -13.281 0.041 1 95.5 98 TRP A CA 1
ATOM 744 C C . TRP A 1 98 ? -13.664 -13.32 0.81 1 95.5 98 TRP A C 1
ATOM 746 O O . TRP A 1 98 ? -13.336 -12.391 1.556 1 95.5 98 TRP A O 1
ATOM 756 N N . ALA A 1 99 ? -12.883 -14.445 0.6 1 94.88 99 ALA A N 1
ATOM 757 C CA . ALA A 1 99 ? -11.594 -14.555 1.268 1 94.88 99 ALA A CA 1
ATOM 758 C C . ALA A 1 99 ? -10.688 -13.375 0.905 1 94.88 99 ALA A C 1
ATOM 760 O O . ALA A 1 99 ? -10.086 -12.75 1.783 1 94.88 99 ALA A O 1
ATOM 761 N N . GLY A 1 100 ? -10.672 -13.086 -0.426 1 97.25 100 GLY A N 1
ATOM 762 C CA . GLY A 1 100 ? -9.836 -11.992 -0.901 1 97.25 100 GLY A CA 1
ATOM 763 C C . GLY A 1 100 ? -10.328 -10.633 -0.446 1 97.25 100 GLY A C 1
ATOM 764 O O . GLY A 1 100 ? -9.539 -9.805 0.026 1 97.25 100 GLY A O 1
ATOM 765 N N . SER A 1 101 ? -11.664 -10.367 -0.542 1 98.12 101 SER A N 1
ATOM 766 C CA . SER A 1 101 ? -12.242 -9.07 -0.192 1 98.12 101 SER A CA 1
ATOM 767 C C . SER A 1 101 ? -12.039 -8.758 1.287 1 98.12 101 SER A C 1
ATOM 769 O O . SER A 1 101 ? -11.656 -7.645 1.645 1 98.12 101 SER A O 1
ATOM 771 N N . ILE A 1 102 ? -12.219 -9.695 2.111 1 97.19 102 ILE A N 1
ATOM 772 C CA . ILE A 1 102 ? -12.086 -9.508 3.551 1 97.19 102 ILE A CA 1
ATOM 773 C C . ILE A 1 102 ? -10.617 -9.297 3.91 1 97.19 102 ILE A C 1
ATOM 775 O O . ILE A 1 102 ? -10.281 -8.422 4.711 1 97.19 102 ILE A O 1
ATOM 779 N N . ALA A 1 103 ? -9.742 -10.094 3.271 1 97.5 103 ALA A N 1
ATOM 780 C CA . ALA A 1 103 ? -8.312 -10.031 3.574 1 97.5 103 ALA A CA 1
ATOM 781 C C . ALA A 1 103 ? -7.75 -8.641 3.27 1 97.5 103 ALA A C 1
ATOM 783 O O . ALA A 1 103 ? -7.102 -8.031 4.121 1 97.5 103 ALA A O 1
ATOM 784 N N . ILE A 1 104 ? -8.039 -8.141 2.068 1 98.19 104 ILE A N 1
ATOM 785 C CA . ILE A 1 104 ? -7.445 -6.859 1.704 1 98.19 104 ILE A CA 1
ATOM 786 C C . ILE A 1 104 ? -8.117 -5.738 2.492 1 98.19 104 ILE A C 1
ATOM 788 O O . ILE A 1 104 ? -7.477 -4.746 2.842 1 98.19 104 ILE A O 1
ATOM 792 N N . ALA A 1 105 ? -9.398 -5.91 2.822 1 98.5 105 ALA A N 1
ATOM 793 C CA . ALA A 1 105 ? -10.094 -4.918 3.639 1 98.5 105 ALA A CA 1
ATOM 794 C C . ALA A 1 105 ? -9.508 -4.859 5.047 1 98.5 105 ALA A C 1
ATOM 796 O O . ALA A 1 105 ? -9.414 -3.783 5.645 1 98.5 105 ALA A O 1
ATOM 797 N N . LEU A 1 106 ? -9.156 -5.977 5.586 1 98 106 LEU A N 1
ATOM 798 C CA . LEU A 1 106 ? -8.562 -6.027 6.914 1 98 106 LEU A CA 1
ATOM 799 C C . LEU A 1 106 ? -7.227 -5.297 6.945 1 98 106 LEU A C 1
ATOM 801 O O . LEU A 1 106 ? -6.961 -4.516 7.859 1 98 106 LEU A O 1
ATOM 805 N N . VAL A 1 107 ? -6.449 -5.535 5.918 1 98.06 107 VAL A N 1
ATOM 806 C CA . VAL A 1 107 ? -5.117 -4.941 5.891 1 98.06 107 VAL A CA 1
ATOM 807 C C . VAL A 1 107 ? -5.223 -3.439 5.629 1 98.06 107 VAL A C 1
ATOM 809 O O . VAL A 1 107 ? -4.723 -2.629 6.414 1 98.06 107 VAL A O 1
ATOM 812 N N . VAL A 1 108 ? -5.906 -3.053 4.57 1 98.19 108 VAL A N 1
ATOM 813 C CA . VAL A 1 108 ? -6.031 -1.634 4.254 1 98.19 108 VAL A CA 1
ATOM 814 C C . VAL A 1 108 ? -6.848 -0.932 5.336 1 98.19 108 VAL A C 1
ATOM 816 O O . VAL A 1 108 ? -6.621 0.244 5.629 1 98.19 108 VAL A O 1
ATOM 819 N N . GLY A 1 109 ? -7.75 -1.688 5.953 1 98.25 109 GLY A N 1
ATOM 820 C CA . GLY A 1 109 ? -8.5 -1.156 7.078 1 98.25 109 GLY A CA 1
ATOM 821 C C . GLY A 1 109 ? -7.625 -0.75 8.25 1 98.25 109 GLY A C 1
ATOM 822 O O . GLY A 1 109 ? -7.938 0.204 8.961 1 98.25 109 GLY A O 1
ATOM 823 N N . SER A 1 110 ? -6.59 -1.49 8.453 1 97.88 110 SER A N 1
ATOM 824 C CA . SER A 1 110 ? -5.672 -1.157 9.539 1 97.88 110 SER A CA 1
ATOM 825 C C . SER A 1 110 ? -4.949 0.16 9.266 1 97.88 110 SER A C 1
ATOM 827 O O . SER A 1 110 ? -4.688 0.931 10.195 1 97.88 110 SER A O 1
ATOM 829 N N . TYR A 1 111 ? -4.652 0.427 8.031 1 96.81 111 TYR A N 1
ATOM 830 C CA . TYR A 1 111 ? -4.105 1.728 7.66 1 96.81 111 TYR A CA 1
ATOM 831 C C . TYR A 1 111 ? -5.16 2.82 7.801 1 96.81 111 TYR A C 1
ATOM 833 O O . TYR A 1 111 ? -4.871 3.912 8.297 1 96.81 111 TYR A O 1
ATOM 841 N N . ALA A 1 112 ? -6.328 2.49 7.418 1 98 112 ALA A N 1
ATOM 842 C CA . ALA A 1 112 ? -7.434 3.436 7.539 1 98 112 ALA A CA 1
ATOM 843 C C . ALA A 1 112 ? -7.723 3.76 9 1 98 112 ALA A C 1
ATOM 845 O O . ALA A 1 112 ? -8.109 4.883 9.328 1 98 112 ALA A O 1
ATOM 846 N N . THR A 1 113 ? -7.527 2.791 9.844 1 98.12 113 THR A N 1
ATOM 847 C CA . THR A 1 113 ? -7.703 2.994 11.281 1 98.12 113 THR A CA 1
ATOM 848 C C . THR A 1 113 ? -6.848 4.16 11.773 1 98.12 113 THR A C 1
ATOM 850 O O . THR A 1 113 ? -7.344 5.051 12.469 1 98.12 113 THR A O 1
ATOM 853 N N . GLU A 1 114 ? -5.633 4.172 11.398 1 95.75 114 GLU A N 1
ATOM 854 C CA . GLU A 1 114 ? -4.727 5.234 11.82 1 95.75 114 GLU A CA 1
ATOM 855 C C . GLU A 1 114 ? -5.113 6.57 11.188 1 95.75 114 GLU A C 1
ATOM 857 O O . GLU A 1 114 ? -4.984 7.621 11.828 1 95.75 114 GLU A O 1
ATOM 862 N N . THR A 1 115 ? -5.551 6.508 9.961 1 96.31 115 THR A N 1
ATOM 863 C CA . THR A 1 115 ? -5.988 7.711 9.258 1 96.31 115 THR A CA 1
ATOM 864 C C . THR A 1 115 ? -7.219 8.312 9.93 1 96.31 115 THR A C 1
ATOM 866 O O . THR A 1 115 ? -7.266 9.516 10.188 1 96.31 115 THR A O 1
ATOM 869 N N . PHE A 1 116 ? -8.133 7.477 10.266 1 97.44 116 PHE A N 1
ATOM 870 C CA . PHE A 1 116 ? -9.359 7.941 10.906 1 97.44 116 PHE A CA 1
ATOM 871 C C . PHE A 1 116 ? -9.078 8.438 12.32 1 97.44 116 PHE A C 1
ATOM 873 O O . PHE A 1 116 ? -9.617 9.453 12.742 1 97.44 116 PHE A O 1
ATOM 880 N N . ARG A 1 117 ? -8.281 7.699 13.008 1 96.94 117 ARG A N 1
ATOM 881 C CA . ARG A 1 117 ? -7.895 8.141 14.344 1 96.94 117 ARG A CA 1
ATOM 882 C C . ARG A 1 117 ? -7.238 9.516 14.297 1 96.94 117 ARG A C 1
ATOM 884 O O . ARG A 1 117 ? -7.578 10.398 15.078 1 96.94 117 ARG A O 1
ATOM 891 N N . GLY A 1 118 ? -6.312 9.633 13.359 1 95.31 118 GLY A N 1
ATOM 892 C CA . GLY A 1 118 ? -5.656 10.914 13.188 1 95.31 118 GLY A CA 1
ATOM 893 C C . GLY A 1 118 ? -6.609 12.031 12.797 1 95.31 118 GLY A C 1
ATOM 894 O O . GLY A 1 118 ? -6.492 13.156 13.281 1 95.31 118 GLY A O 1
ATOM 895 N N . ALA A 1 119 ? -7.527 11.72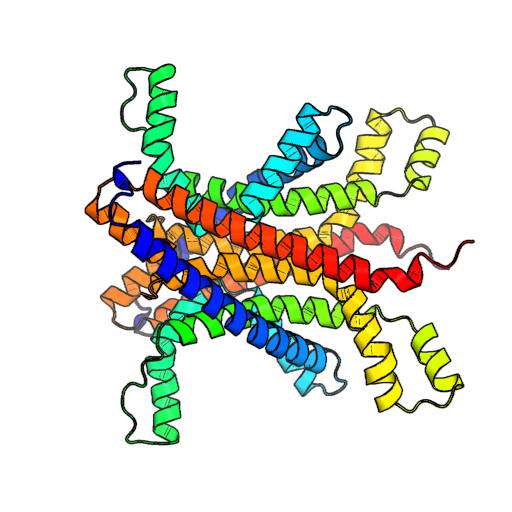7 11.969 1 95.88 119 ALA A N 1
ATOM 896 C CA . ALA A 1 119 ? -8.508 12.711 11.523 1 95.88 119 ALA A CA 1
ATOM 897 C C . ALA A 1 119 ? -9.43 13.133 12.664 1 95.88 119 ALA A C 1
ATOM 899 O O . ALA A 1 119 ? -9.773 14.305 12.789 1 95.88 119 ALA A O 1
ATOM 900 N N . PHE A 1 120 ? -9.812 12.219 13.469 1 95.5 120 PHE A N 1
ATOM 901 C CA . PHE A 1 120 ? -10.633 12.547 14.633 1 95.5 120 PHE A CA 1
ATOM 902 C C . PHE A 1 120 ? -9.883 13.477 15.578 1 95.5 120 PHE A C 1
ATOM 904 O O . PHE A 1 120 ? -10.461 14.422 16.109 1 95.5 120 PHE A O 1
ATOM 911 N N . ASN A 1 121 ? -8.617 13.227 15.758 1 94.5 121 ASN A N 1
ATOM 912 C CA . ASN A 1 121 ? -7.781 14.055 16.625 1 94.5 121 ASN A CA 1
ATOM 913 C C . ASN A 1 121 ? -7.512 15.422 16.016 1 94.5 121 ASN A C 1
ATOM 915 O O . ASN A 1 121 ? -7.152 16.359 16.719 1 94.5 121 ASN A O 1
ATOM 919 N N . GLY A 1 122 ? -7.684 15.445 14.695 1 93.5 122 GLY A N 1
ATOM 920 C CA . GLY A 1 122 ? -7.441 16.688 13.984 1 93.5 122 GLY A CA 1
ATOM 921 C C . GLY A 1 122 ? -8.617 17.656 14.055 1 93.5 122 GLY A C 1
ATOM 922 O O . GLY A 1 122 ? -8.5 18.812 13.672 1 93.5 122 GLY A O 1
ATOM 923 N N . VAL A 1 123 ? -9.719 17.219 14.547 1 93.75 123 VAL A N 1
ATOM 924 C CA . VAL A 1 123 ? -10.891 18.078 14.688 1 93.75 123 VAL A CA 1
ATOM 925 C C . VAL A 1 123 ? -10.594 19.188 15.703 1 93.75 123 VAL A C 1
ATOM 927 O O . VAL A 1 123 ? -10.109 18.922 16.797 1 93.75 123 VAL A O 1
ATOM 930 N N . LYS A 1 124 ? -10.914 20.375 15.352 1 93 124 LYS A N 1
ATOM 931 C CA . LYS A 1 124 ? -10.586 21.547 16.172 1 93 124 LYS A CA 1
ATOM 932 C C . LYS A 1 124 ? -11.391 21.562 17.453 1 93 124 LYS A C 1
ATOM 934 O O . LYS A 1 124 ? -12.609 21.375 17.438 1 93 124 LYS A O 1
ATOM 939 N N . SER A 1 125 ? -10.711 21.844 18.391 1 92.25 125 SER A N 1
ATOM 940 C CA . SER A 1 125 ? -11.367 21.953 19.688 1 92.25 125 SER A CA 1
ATOM 941 C C . SER A 1 125 ? -12.367 23.094 19.719 1 92.25 125 SER A C 1
ATOM 943 O O . SER A 1 125 ? -13.391 23.031 20.391 1 92.25 125 SER A O 1
ATOM 945 N N . GLY A 1 126 ? -11.992 24.047 18.984 1 91.69 126 GLY A N 1
ATOM 946 C CA . GLY A 1 126 ? -12.883 25.188 18.891 1 91.69 126 GLY A CA 1
ATOM 947 C C . GLY A 1 126 ? -14.258 24.828 18.344 1 91.69 126 GLY A C 1
ATOM 948 O O . GLY A 1 126 ? -15.266 25.328 18.828 1 91.69 126 GLY A O 1
ATOM 949 N N . SER A 1 127 ? -14.242 23.969 17.359 1 92.94 127 SER A N 1
ATOM 950 C CA . SER A 1 127 ? -15.508 23.516 16.797 1 92.94 127 SER A CA 1
ATOM 951 C C . SER A 1 127 ? -16.328 22.75 17.828 1 92.94 127 SER A C 1
ATOM 953 O O . SER A 1 127 ? -17.562 22.906 17.875 1 92.94 127 SER A O 1
ATOM 955 N N . ILE A 1 128 ? -15.703 22.031 18.625 1 92.19 128 ILE A N 1
ATOM 956 C CA . ILE A 1 128 ? -16.375 21.234 19.656 1 92.19 128 ILE A CA 1
ATOM 957 C C . ILE A 1 128 ? -16.891 22.156 20.766 1 92.19 128 ILE A C 1
ATOM 959 O O . ILE A 1 128 ? -18.031 22 21.234 1 92.19 128 ILE A O 1
ATOM 963 N N . GLU A 1 129 ? -16.078 23.156 21.078 1 93.56 129 GLU A N 1
ATOM 964 C CA . GLU A 1 129 ? -16.469 24.125 22.109 1 93.56 129 GLU A CA 1
ATOM 965 C C . GLU A 1 129 ? -17.641 24.984 21.641 1 93.56 129 GLU A C 1
ATOM 967 O O . GLU A 1 129 ? -18.547 25.266 22.422 1 93.56 129 GLU A O 1
ATOM 972 N N . ALA A 1 130 ? -17.531 25.344 20.438 1 94.56 130 ALA A N 1
ATOM 973 C CA . ALA A 1 130 ? -18.609 26.141 19.875 1 94.56 130 ALA A CA 1
ATOM 974 C C . ALA A 1 130 ? -19.922 25.359 19.875 1 94.56 130 ALA A C 1
ATOM 976 O O . ALA A 1 130 ? -20.984 25.922 20.141 1 94.56 130 ALA A O 1
ATOM 977 N N . ALA A 1 131 ? -19.844 24.141 19.562 1 93.25 131 ALA A N 1
ATOM 978 C CA . ALA A 1 131 ? -21.031 23.281 19.562 1 93.25 131 ALA A CA 1
ATOM 979 C C . ALA A 1 131 ? -21.609 23.156 20.953 1 93.25 131 ALA A C 1
ATOM 981 O O . ALA A 1 131 ? -22.828 23.234 21.125 1 93.25 131 ALA A O 1
ATOM 982 N N . ARG A 1 132 ? -20.797 23.078 21.891 1 92.38 132 ARG A N 1
ATOM 983 C CA . ARG A 1 132 ? -21.25 22.984 23.281 1 92.38 132 ARG A CA 1
ATOM 984 C C . ARG A 1 132 ? -21.859 24.297 23.75 1 92.38 132 ARG A C 1
ATOM 986 O O . ARG A 1 132 ? -22.844 24.312 24.484 1 92.38 132 ARG A O 1
ATOM 993 N N . ALA A 1 133 ? -21.25 25.312 23.328 1 95.5 133 ALA A N 1
ATOM 994 C CA . ALA A 1 133 ? -21.75 26.641 23.688 1 95.5 133 ALA A CA 1
ATOM 995 C C . ALA A 1 133 ? -23.141 26.859 23.094 1 95.5 133 ALA A C 1
ATOM 997 O O . ALA A 1 133 ? -23.953 27.594 23.688 1 95.5 133 ALA A O 1
ATOM 998 N N . LEU A 1 134 ? -23.422 26.266 21.984 1 95.38 134 LEU A N 1
ATOM 999 C CA . LEU A 1 134 ? -24.719 26.375 21.328 1 95.38 134 LEU A CA 1
ATOM 1000 C C . LEU A 1 134 ? -25.719 25.406 21.922 1 95.38 134 LEU A C 1
ATOM 1002 O O . LEU A 1 134 ? -26.875 25.344 21.484 1 95.38 134 LEU A O 1
ATOM 1006 N N . GLY A 1 135 ? -25.281 24.594 22.922 1 93.81 135 GLY A N 1
ATOM 1007 C CA . GLY A 1 135 ? -26.188 23.719 23.641 1 93.81 135 GLY A CA 1
ATOM 1008 C C . GLY A 1 135 ? -26.281 22.328 23.047 1 93.81 135 GLY A C 1
ATOM 1009 O O . GLY A 1 135 ? -27.156 21.547 23.422 1 93.81 135 GLY A O 1
ATOM 1010 N N . MET A 1 136 ? -25.406 21.969 22.156 1 94.38 136 MET A N 1
ATOM 1011 C CA . MET A 1 136 ? -25.422 20.625 21.562 1 94.38 136 MET A CA 1
ATOM 1012 C C . MET A 1 136 ? -24.938 19.578 22.562 1 94.38 136 MET A C 1
ATOM 1014 O O . MET A 1 136 ? -24 19.828 23.312 1 94.38 136 MET A O 1
ATOM 1018 N N . ASN A 1 137 ? -25.625 18.422 22.531 1 94 137 ASN A N 1
ATOM 1019 C CA . ASN A 1 137 ? -25.172 17.344 23.406 1 94 137 ASN A CA 1
ATOM 1020 C C . ASN A 1 137 ? -24.062 16.516 22.734 1 94 137 ASN A C 1
ATOM 1022 O O . ASN A 1 137 ? -23.609 16.844 21.641 1 94 137 ASN A O 1
ATOM 1026 N N . GLY A 1 138 ? -23.547 15.492 23.391 1 91.25 138 GLY A N 1
ATOM 1027 C CA . GLY A 1 138 ? -22.422 14.703 22.922 1 91.25 138 GLY A CA 1
ATOM 1028 C C . GLY A 1 138 ? -22.688 14.008 21.594 1 91.25 138 GLY A C 1
ATOM 1029 O O . GLY A 1 138 ? -21.828 13.969 20.719 1 91.25 138 GLY A O 1
ATOM 1030 N N . LEU A 1 139 ? -23.828 13.484 21.484 1 92.75 139 LEU A N 1
ATOM 1031 C CA . LEU A 1 139 ? -24.203 12.766 20.281 1 92.75 139 LEU A CA 1
ATOM 1032 C C . LEU A 1 139 ? -24.391 13.727 19.109 1 92.75 139 LEU A C 1
ATOM 1034 O O . LEU A 1 139 ? -23.984 13.414 17.984 1 92.75 139 LEU A O 1
ATOM 1038 N N . GLN A 1 140 ? -25 14.883 19.406 1 93.06 140 GLN A N 1
ATOM 1039 C CA . GLN A 1 140 ? -25.172 15.898 18.375 1 93.06 140 GLN A CA 1
ATOM 1040 C C . GLN A 1 140 ? -23.828 16.422 17.891 1 93.06 140 GLN A C 1
ATOM 1042 O O . GLN A 1 140 ? -23.594 16.531 16.688 1 93.06 140 GLN A O 1
ATOM 1047 N N . THR A 1 141 ? -23 16.703 18.906 1 93.44 141 THR A N 1
ATOM 1048 C CA . THR A 1 141 ? -21.656 17.188 18.578 1 93.44 141 THR A CA 1
ATOM 1049 C C . THR A 1 141 ? -20.891 16.156 17.75 1 93.44 141 THR A C 1
ATOM 1051 O O . THR A 1 141 ? -20.188 16.516 16.812 1 93.44 141 THR A O 1
ATOM 1054 N N . PHE A 1 142 ? -21.109 14.922 18.094 1 91.62 142 PHE A N 1
ATOM 1055 C CA . PHE A 1 142 ? -20.406 13.836 17.406 1 91.62 142 PHE A CA 1
ATOM 1056 C C . PHE A 1 142 ? -20.875 13.719 15.961 1 91.62 142 PHE A C 1
ATOM 1058 O O . PHE A 1 142 ? -20.047 13.68 15.039 1 91.62 142 PHE A O 1
ATOM 1065 N N . PHE A 1 143 ? -22.109 13.703 15.68 1 92.12 143 PHE A N 1
ATOM 1066 C CA . PHE A 1 143 ? -22.656 13.414 14.359 1 92.12 143 PHE A CA 1
ATOM 1067 C C . PHE A 1 143 ? -22.641 14.664 13.484 1 92.12 143 PHE A C 1
ATOM 1069 O O . PHE A 1 143 ? -22.422 14.57 12.273 1 92.12 143 PHE A O 1
ATOM 1076 N N . TYR A 1 144 ? -22.766 15.859 14.102 1 92.69 144 TYR A N 1
ATOM 1077 C CA . TYR A 1 144 ? -22.953 17.047 13.289 1 92.69 144 TYR A CA 1
ATOM 1078 C C . TYR A 1 144 ? -21.656 17.828 13.164 1 92.69 144 TYR A C 1
ATOM 1080 O O . TYR A 1 144 ? -21.516 18.672 12.258 1 92.69 144 TYR A O 1
ATOM 1088 N N . ILE A 1 145 ? -20.719 17.578 14.039 1 92.56 145 ILE A N 1
ATOM 1089 C CA . ILE A 1 145 ? -19.5 18.375 14.016 1 92.56 145 ILE A CA 1
ATOM 1090 C C . ILE A 1 145 ? -18.297 17.469 13.82 1 92.56 145 ILE A C 1
ATOM 1092 O O . ILE A 1 145 ? -17.594 17.547 12.812 1 92.56 145 ILE A O 1
ATOM 1096 N N . ARG A 1 146 ? -18.172 16.516 14.711 1 92.31 146 ARG A N 1
ATOM 1097 C CA . ARG A 1 146 ? -16.953 15.719 14.734 1 92.31 146 ARG A CA 1
ATOM 1098 C C . ARG A 1 146 ? -16.859 14.844 13.492 1 92.31 146 ARG A C 1
ATOM 1100 O O . ARG A 1 146 ? -15.805 14.789 12.852 1 92.31 146 ARG A O 1
ATOM 1107 N N . ILE A 1 147 ? -17.922 14.227 13.094 1 92.5 147 ILE A N 1
ATOM 1108 C CA . ILE A 1 147 ? -17.891 13.281 11.984 1 92.5 147 ILE A CA 1
ATOM 1109 C C . ILE A 1 147 ? -17.656 14.031 10.68 1 92.5 147 ILE A C 1
ATOM 1111 O O . ILE A 1 147 ? -16.75 13.68 9.906 1 92.5 147 ILE A O 1
ATOM 1115 N N . PRO A 1 148 ? -18.422 15.055 10.422 1 92 148 PRO A N 1
ATOM 1116 C CA . PRO A 1 148 ? -18.203 15.789 9.164 1 92 148 PRO A CA 1
ATOM 1117 C C . PRO A 1 148 ? -16.797 16.391 9.078 1 92 148 PRO A C 1
ATOM 1119 O O . PRO A 1 148 ? -16.172 16.359 8.023 1 92 148 PRO A O 1
ATOM 1122 N N . GLU A 1 149 ? -16.312 16.938 10.156 1 93.88 149 GLU A N 1
ATOM 1123 C CA . GLU A 1 149 ? -14.984 17.547 10.164 1 93.88 149 GLU A CA 1
ATOM 1124 C C . GLU A 1 149 ? -13.891 16.484 10.016 1 93.88 149 GLU A C 1
ATOM 1126 O O . GLU A 1 149 ? -12.906 16.703 9.297 1 93.88 149 GLU A O 1
ATOM 1131 N N . MET A 1 150 ? -14.094 15.398 10.688 1 94.44 150 MET A N 1
ATOM 1132 C CA . MET A 1 150 ? -13.156 14.281 10.578 1 94.44 150 MET A CA 1
ATOM 1133 C C . MET A 1 150 ? -13.078 13.773 9.148 1 94.44 150 MET A C 1
ATOM 1135 O O . MET A 1 150 ? -11.992 13.484 8.641 1 94.44 150 MET A O 1
ATOM 1139 N N . TRP A 1 151 ? -14.172 13.656 8.469 1 93.5 151 TRP A N 1
ATOM 1140 C CA . TRP A 1 151 ? -14.227 13.148 7.105 1 93.5 151 TRP A CA 1
ATOM 1141 C C . TRP A 1 151 ? -13.484 14.078 6.148 1 93.5 151 TRP A C 1
ATOM 1143 O O . TRP A 1 151 ? -12.812 13.617 5.223 1 93.5 151 TRP A O 1
ATOM 1153 N N . ARG A 1 152 ? -13.617 15.328 6.383 1 92.81 152 ARG A N 1
ATOM 1154 C CA . ARG A 1 152 ? -12.922 16.297 5.543 1 92.81 152 ARG A CA 1
ATOM 1155 C C . ARG A 1 152 ? -11.406 16.156 5.695 1 92.81 152 ARG A C 1
ATOM 1157 O O . ARG A 1 152 ? -10.672 16.25 4.711 1 92.81 152 ARG A O 1
ATOM 1164 N N . ILE A 1 153 ? -11.031 15.922 6.898 1 93.25 153 ILE A N 1
ATOM 1165 C CA . ILE A 1 153 ? -9.609 15.781 7.191 1 93.25 153 ILE A CA 1
ATOM 1166 C C . ILE A 1 153 ? -9.094 14.461 6.617 1 93.25 153 ILE A C 1
ATOM 1168 O O . ILE A 1 153 ? -7.969 14.391 6.113 1 93.25 153 ILE A O 1
ATOM 1172 N N . ALA A 1 154 ? -9.898 13.438 6.566 1 95.69 154 ALA A N 1
ATOM 1173 C CA . ALA A 1 154 ? -9.5 12.078 6.203 1 95.69 154 ALA A CA 1
ATOM 1174 C C . ALA A 1 154 ? -9.586 11.859 4.695 1 95.69 154 ALA A C 1
ATOM 1176 O O . ALA A 1 154 ? -9.039 10.891 4.168 1 95.69 154 ALA A O 1
ATOM 1177 N N . LEU A 1 155 ? -10.203 12.719 4.004 1 93.81 155 LEU A N 1
ATOM 1178 C CA . LEU A 1 155 ? -10.562 12.484 2.609 1 93.81 155 LEU A CA 1
ATOM 1179 C C . LEU A 1 155 ? -9.32 12.32 1.747 1 93.81 155 LEU A C 1
ATOM 1181 O O . LEU A 1 155 ? -9.211 11.359 0.982 1 93.81 155 LEU A O 1
ATOM 1185 N N . PRO A 1 156 ? -8.328 13.172 1.873 1 90 156 PRO A N 1
ATOM 1186 C CA . PRO A 1 156 ? -7.148 13.031 1.011 1 90 156 PRO A CA 1
ATOM 1187 C C . PRO A 1 156 ? -6.414 11.711 1.232 1 90 156 PRO A C 1
ATOM 1189 O O . PRO A 1 156 ? -6.242 10.93 0.294 1 90 156 PRO A O 1
ATOM 1192 N N . PRO A 1 157 ? -6.086 11.406 2.492 1 93.12 157 PRO A N 1
ATOM 1193 C CA . PRO A 1 157 ? -5.418 10.117 2.684 1 93.12 157 PRO A CA 1
ATOM 1194 C C . PRO A 1 157 ? -6.332 8.93 2.4 1 93.12 157 PRO A C 1
ATOM 1196 O O . PRO A 1 157 ? -5.855 7.84 2.062 1 93.12 157 PRO A O 1
ATOM 1199 N N . PHE A 1 158 ? -7.621 9.109 2.539 1 95.38 158 PHE A N 1
ATOM 1200 C CA . PHE A 1 158 ? -8.586 8.07 2.199 1 95.38 158 PHE A CA 1
ATOM 1201 C C . PHE A 1 158 ? -8.477 7.688 0.728 1 95.38 158 PHE A C 1
ATOM 1203 O O . PHE A 1 158 ? -8.609 6.516 0.373 1 95.38 158 PHE A O 1
ATOM 1210 N N . GLY A 1 159 ? -8.234 8.656 -0.132 1 95.19 159 GLY A N 1
ATOM 1211 C CA . GLY A 1 159 ? -7.992 8.406 -1.543 1 95.19 159 GLY A CA 1
ATOM 1212 C C . GLY A 1 159 ? -6.844 7.441 -1.786 1 95.19 159 GLY A C 1
ATOM 1213 O O . GLY A 1 159 ? -6.938 6.562 -2.645 1 95.19 159 GLY A O 1
ATOM 1214 N N . ASN A 1 160 ? -5.797 7.598 -1.015 1 93.81 160 ASN A N 1
ATOM 1215 C CA . ASN A 1 160 ? -4.656 6.695 -1.128 1 93.81 160 ASN A CA 1
ATOM 1216 C C . ASN A 1 160 ? -5.027 5.27 -0.733 1 93.81 160 ASN A C 1
ATOM 1218 O O . ASN A 1 160 ? -4.523 4.309 -1.317 1 93.81 160 ASN A O 1
ATOM 1222 N N . HIS A 1 161 ? -5.855 5.172 0.304 1 97.19 161 HIS A N 1
ATOM 1223 C CA . HIS A 1 161 ? -6.305 3.846 0.71 1 97.19 161 HIS A CA 1
ATOM 1224 C C . HIS A 1 161 ? -7.141 3.189 -0.383 1 97.19 161 HIS A C 1
ATOM 1226 O O . HIS A 1 161 ? -7.039 1.98 -0.607 1 97.19 161 HIS A O 1
ATOM 1232 N N . MET A 1 162 ? -7.973 4.023 -1.041 1 97.88 162 MET A N 1
ATOM 1233 C CA . MET A 1 162 ? -8.781 3.49 -2.131 1 97.88 162 MET A CA 1
ATOM 1234 C C . MET A 1 162 ? -7.906 3.01 -3.281 1 97.88 162 MET A C 1
ATOM 1236 O O . MET A 1 162 ? -8.18 1.972 -3.885 1 97.88 162 MET A O 1
ATOM 1240 N N . LEU A 1 163 ? -6.887 3.758 -3.576 1 97.12 163 LEU A N 1
ATOM 1241 C CA . LEU A 1 163 ? -5.957 3.355 -4.625 1 97.12 163 LEU A CA 1
ATOM 1242 C C . LEU A 1 163 ? -5.25 2.057 -4.254 1 97.12 163 LEU A C 1
ATOM 1244 O O . LEU A 1 163 ? -5.066 1.179 -5.098 1 97.12 163 LEU A O 1
ATOM 1248 N N . SER A 1 164 ? -4.859 1.927 -3.01 1 97 164 SER A N 1
ATOM 1249 C CA . SER A 1 164 ? -4.234 0.695 -2.541 1 97 164 SER A CA 1
ATOM 1250 C C . SER A 1 164 ? -5.188 -0.49 -2.66 1 97 164 SER A C 1
ATOM 1252 O O . SER A 1 164 ? -4.781 -1.578 -3.074 1 97 164 SER A O 1
ATOM 1254 N N . LEU A 1 165 ? -6.426 -0.245 -2.336 1 98.19 165 LEU A N 1
ATOM 1255 C CA . LEU A 1 165 ? -7.43 -1.304 -2.355 1 98.19 165 LEU A CA 1
ATOM 1256 C C . LEU A 1 165 ? -7.641 -1.826 -3.773 1 98.19 165 LEU A C 1
ATOM 1258 O O . LEU A 1 165 ? -7.676 -3.039 -3.992 1 98.19 165 LEU A O 1
ATOM 1262 N N . ILE A 1 166 ? -7.816 -0.89 -4.707 1 98.5 166 ILE A N 1
ATOM 1263 C CA . ILE A 1 166 ? -8.094 -1.303 -6.082 1 98.5 166 ILE A CA 1
ATOM 1264 C C . ILE A 1 166 ? -6.918 -2.111 -6.621 1 98.5 166 ILE A C 1
ATOM 1266 O O . ILE A 1 166 ? -7.113 -3.102 -7.332 1 98.5 166 ILE A O 1
ATOM 1270 N N . LYS A 1 167 ? -5.727 -1.737 -6.301 1 98 167 LYS A N 1
ATOM 1271 C CA . LYS A 1 167 ? -4.543 -2.447 -6.777 1 98 167 LYS A CA 1
ATOM 1272 C C . LYS A 1 167 ? -4.426 -3.818 -6.117 1 98 167 LYS A C 1
ATOM 1274 O O . LYS A 1 167 ? -3.998 -4.785 -6.758 1 98 167 LYS A O 1
ATOM 1279 N N . ASP A 1 168 ? -4.844 -3.869 -4.836 1 98.38 168 ASP A N 1
ATOM 1280 C CA . ASP A 1 168 ? -4.734 -5.113 -4.086 1 98.38 168 ASP A CA 1
ATOM 1281 C C . ASP A 1 168 ? -5.703 -6.164 -4.617 1 98.38 168 ASP A C 1
ATOM 1283 O O . ASP A 1 168 ? -5.555 -7.355 -4.332 1 98.38 168 ASP A O 1
ATOM 1287 N N . THR A 1 169 ? -6.75 -5.711 -5.375 1 98.69 169 THR A N 1
ATOM 1288 C CA . THR A 1 169 ? -7.668 -6.684 -5.957 1 98.69 169 THR A CA 1
ATOM 1289 C C . THR A 1 169 ? -6.922 -7.652 -6.867 1 98.69 169 THR A C 1
ATOM 1291 O O . THR A 1 169 ? -7.324 -8.812 -7.012 1 98.69 169 THR A O 1
ATOM 1294 N N . ALA A 1 170 ? -5.816 -7.211 -7.469 1 98.62 170 ALA A N 1
ATOM 1295 C CA . ALA A 1 170 ? -5.031 -8.047 -8.367 1 98.62 170 ALA A CA 1
ATOM 1296 C C . ALA A 1 170 ? -4.43 -9.234 -7.629 1 98.62 170 ALA A C 1
ATOM 1298 O O . ALA A 1 170 ? -4.211 -10.297 -8.219 1 98.62 170 ALA A O 1
ATOM 1299 N N . LEU A 1 171 ? -4.219 -9.125 -6.352 1 98.5 171 LEU A N 1
ATOM 1300 C CA . LEU A 1 171 ? -3.578 -10.164 -5.547 1 98.5 171 LEU A CA 1
ATOM 1301 C C . LEU A 1 171 ? -4.492 -11.375 -5.391 1 98.5 171 LEU A C 1
ATOM 1303 O O . LEU A 1 171 ? -4.023 -12.484 -5.141 1 98.5 171 LEU A O 1
ATOM 1307 N N . ILE A 1 172 ? -5.773 -11.148 -5.562 1 98 172 ILE A N 1
ATOM 1308 C CA . ILE A 1 172 ? -6.73 -12.219 -5.312 1 98 172 ILE A CA 1
ATOM 1309 C C . ILE A 1 172 ? -6.656 -13.258 -6.43 1 98 172 ILE A C 1
ATOM 1311 O O . ILE A 1 172 ? -7.16 -14.375 -6.289 1 98 172 ILE A O 1
ATOM 1315 N N . SER A 1 173 ? -5.988 -12.922 -7.559 1 97.62 173 SER A N 1
ATOM 1316 C CA . SER A 1 173 ? -5.773 -13.859 -8.656 1 97.62 173 SER A CA 1
ATOM 1317 C C . SER A 1 173 ? -5.055 -15.117 -8.18 1 97.62 173 SER A C 1
ATOM 1319 O O . SER A 1 173 ? -5.227 -16.188 -8.75 1 97.62 173 SER A O 1
ATOM 1321 N N . ILE A 1 174 ? -4.332 -15.023 -7.082 1 94.44 174 ILE A N 1
ATOM 1322 C CA . ILE A 1 174 ? -3.457 -16.109 -6.648 1 94.44 174 ILE A CA 1
ATOM 1323 C C . ILE A 1 174 ? -4.293 -17.234 -6.051 1 94.44 174 ILE A C 1
ATOM 1325 O O . ILE A 1 174 ? -3.83 -18.375 -5.945 1 94.44 174 ILE A O 1
ATOM 1329 N N . ILE A 1 175 ? -5.508 -16.859 -5.648 1 93.81 175 ILE A N 1
ATOM 1330 C CA . ILE A 1 175 ? -6.355 -17.906 -5.074 1 93.81 175 ILE A CA 1
ATOM 1331 C C . ILE A 1 175 ? -7.469 -18.266 -6.055 1 93.81 175 ILE A C 1
ATOM 1333 O O . ILE A 1 175 ? -8.477 -18.859 -5.668 1 93.81 175 ILE A O 1
ATOM 1337 N N . GLY A 1 176 ? -7.41 -17.812 -7.273 1 94.94 176 GLY A N 1
ATOM 1338 C CA . GLY A 1 176 ? -8.227 -18.375 -8.336 1 94.94 176 GLY A CA 1
ATOM 1339 C C . GLY A 1 176 ? -9.438 -17.531 -8.664 1 94.94 176 GLY A C 1
ATOM 1340 O O . GLY A 1 176 ? -10.352 -17.984 -9.359 1 94.94 176 GLY A O 1
ATOM 1341 N N . LEU A 1 177 ? -9.531 -16.328 -8.078 1 96.81 177 LEU A N 1
ATOM 1342 C CA . LEU A 1 177 ? -10.625 -15.445 -8.5 1 96.81 177 LEU A CA 1
ATOM 1343 C C . LEU A 1 177 ? -10.43 -14.992 -9.938 1 96.81 177 LEU A C 1
ATOM 1345 O O . LEU A 1 177 ? -9.328 -14.609 -10.336 1 96.81 177 LEU A O 1
ATOM 1349 N N . ASN A 1 178 ? -11.508 -15.047 -10.719 1 96.94 178 ASN A N 1
ATOM 1350 C CA . ASN A 1 178 ? -11.445 -14.695 -12.133 1 96.94 178 ASN A CA 1
ATOM 1351 C C . ASN A 1 178 ? -11.508 -13.18 -12.336 1 96.94 178 ASN A C 1
ATOM 1353 O O . ASN A 1 178 ? -12.43 -12.68 -12.984 1 96.94 178 ASN A O 1
ATOM 1357 N N . GLU A 1 179 ? -10.508 -12.531 -11.781 1 97.94 179 GLU A N 1
ATOM 1358 C CA . GLU A 1 179 ? -10.312 -11.102 -12.023 1 97.94 179 GLU A CA 1
ATOM 1359 C C . GLU A 1 179 ? -9.273 -10.859 -13.109 1 97.94 179 GLU A C 1
ATOM 1361 O O . GLU A 1 179 ? -8.836 -11.797 -13.781 1 97.94 179 GLU A O 1
ATOM 1366 N N . THR A 1 180 ? -8.945 -9.648 -13.461 1 98.25 180 THR A N 1
ATOM 1367 C CA . THR A 1 180 ? -8.281 -9.266 -14.695 1 98.25 180 THR A CA 1
ATOM 1368 C C . THR A 1 180 ? -6.891 -9.898 -14.781 1 98.25 180 THR A C 1
ATOM 1370 O O . THR A 1 180 ? -6.461 -10.32 -15.852 1 98.25 180 THR A O 1
ATOM 1373 N N . LEU A 1 181 ? -6.145 -9.922 -13.656 1 97.56 181 LEU A N 1
ATOM 1374 C CA . LEU A 1 181 ? -4.812 -10.516 -13.703 1 97.56 181 LEU A CA 1
ATOM 1375 C C . LEU A 1 181 ? -4.891 -12.023 -13.914 1 97.56 181 LEU A C 1
ATOM 1377 O O . LEU A 1 181 ? -4.051 -12.602 -14.602 1 97.56 181 LEU A O 1
ATOM 1381 N N . PHE A 1 182 ? -5.859 -12.672 -13.328 1 97.38 182 PHE A N 1
ATOM 1382 C CA . PHE A 1 182 ? -6.094 -14.094 -13.539 1 97.38 182 PHE A CA 1
ATOM 1383 C C . PHE A 1 182 ? -6.355 -14.391 -15.008 1 97.38 182 PHE A C 1
ATOM 1385 O O . PHE A 1 182 ? -5.758 -15.305 -15.586 1 97.38 182 PHE A O 1
ATOM 1392 N N . VAL A 1 183 ? -7.215 -13.625 -15.602 1 97.44 183 VAL A N 1
ATOM 1393 C CA . VAL A 1 183 ? -7.559 -13.781 -17.016 1 97.44 183 VAL A CA 1
ATOM 1394 C C . VAL A 1 183 ? -6.316 -13.562 -17.875 1 97.44 183 VAL A C 1
ATOM 1396 O O . VAL A 1 183 ? -6.086 -14.289 -18.844 1 97.44 183 VAL A O 1
ATOM 1399 N N . ALA A 1 184 ? -5.551 -12.562 -17.5 1 97 184 ALA A N 1
ATOM 1400 C CA . ALA A 1 184 ? -4.332 -12.266 -18.25 1 97 184 ALA A CA 1
ATOM 1401 C C . ALA A 1 184 ? -3.361 -13.445 -18.203 1 97 184 ALA A C 1
ATOM 1403 O O . ALA A 1 184 ? -2.703 -13.758 -19.188 1 97 184 ALA A O 1
ATOM 1404 N N . LYS A 1 185 ? -3.244 -14.07 -17.016 1 95.25 185 LYS A N 1
ATOM 1405 C CA . LYS A 1 185 ? -2.365 -15.234 -16.875 1 95.25 185 LYS A CA 1
ATOM 1406 C C . LYS A 1 185 ? -2.84 -16.391 -17.75 1 95.25 185 LYS A C 1
ATOM 1408 O O . LYS A 1 185 ? -2.033 -17.047 -18.406 1 95.25 185 LYS A O 1
ATOM 1413 N N . GLN A 1 186 ? -4.125 -16.594 -17.781 1 95.62 186 GLN A N 1
ATOM 1414 C CA . GLN A 1 186 ? -4.699 -17.641 -18.625 1 95.62 186 GLN A CA 1
ATOM 1415 C C . GLN A 1 186 ? -4.48 -17.344 -20.094 1 95.62 186 GLN A C 1
ATOM 1417 O O . GLN A 1 186 ? -4.059 -18.203 -20.859 1 95.62 186 GLN A O 1
ATOM 1422 N N . ALA A 1 187 ? -4.785 -16.141 -20.453 1 94.94 187 ALA A N 1
ATOM 1423 C CA . ALA A 1 187 ? -4.629 -15.711 -21.828 1 94.94 187 ALA A CA 1
ATOM 1424 C C . ALA A 1 187 ? -3.168 -15.797 -22.266 1 94.94 187 ALA A C 1
ATOM 1426 O O . ALA A 1 187 ? -2.873 -16.188 -23.406 1 94.94 187 ALA A O 1
ATOM 1427 N N . ALA A 1 188 ? -2.283 -15.422 -21.391 1 92.56 188 ALA A N 1
ATOM 1428 C CA . ALA A 1 188 ? -0.852 -15.477 -21.672 1 92.56 188 ALA A CA 1
ATOM 1429 C C . ALA A 1 188 ? -0.397 -16.922 -21.906 1 92.56 188 ALA A C 1
ATOM 1431 O O . ALA A 1 188 ? 0.42 -17.172 -22.797 1 92.56 188 ALA A O 1
ATOM 1432 N N . SER A 1 189 ? -0.928 -17.781 -21.094 1 91.94 189 SER A N 1
ATOM 1433 C CA . SER A 1 189 ? -0.577 -19.188 -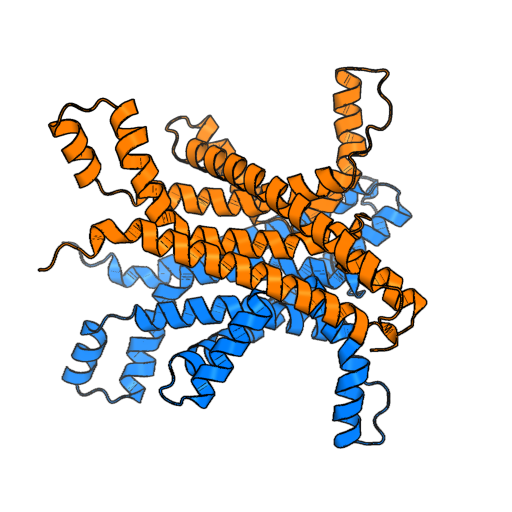21.234 1 91.94 189 SER A CA 1
ATOM 1434 C C . SER A 1 189 ? -1.107 -19.766 -22.531 1 91.94 189 SER A C 1
ATOM 1436 O O . SER A 1 189 ? -0.478 -20.641 -23.141 1 91.94 189 SER A O 1
ATOM 1438 N N . THR A 1 190 ? -2.211 -19.25 -22.984 1 91.56 190 THR A N 1
ATOM 1439 C CA . THR A 1 190 ? -2.863 -19.75 -24.188 1 91.56 190 THR A CA 1
ATOM 1440 C C . THR A 1 190 ? -2.225 -19.125 -25.438 1 91.56 190 THR A C 1
ATOM 1442 O O . THR A 1 190 ? -1.986 -19.828 -26.422 1 91.56 190 THR A O 1
ATOM 1445 N N . THR A 1 191 ? -1.929 -17.844 -25.375 1 90.25 191 THR A N 1
ATOM 1446 C CA . THR A 1 191 ? -1.488 -17.109 -26.562 1 90.25 191 THR A CA 1
ATOM 1447 C C . THR A 1 191 ? 0.035 -17.062 -26.641 1 90.25 191 THR A C 1
ATOM 1449 O O . THR A 1 191 ? 0.605 -16.781 -27.688 1 90.25 191 THR A O 1
ATOM 1452 N N . GLY A 1 192 ? 0.734 -17.156 -25.5 1 88.69 192 GLY A N 1
ATOM 1453 C CA . GLY A 1 192 ? 2.184 -17.047 -25.422 1 88.69 192 GLY A CA 1
ATOM 1454 C C . GLY A 1 192 ? 2.682 -15.625 -25.469 1 88.69 192 GLY A C 1
ATOM 1455 O O . GLY A 1 192 ? 3.846 -15.375 -25.797 1 88.69 192 GLY A O 1
ATOM 1456 N N . LYS A 1 193 ? 1.759 -14.711 -25.25 1 88.5 193 LYS A N 1
ATOM 1457 C CA . LYS A 1 193 ? 2.107 -13.289 -25.312 1 88.5 193 LYS A CA 1
ATOM 1458 C C . LYS A 1 193 ? 1.821 -12.602 -23.969 1 88.5 193 LYS A C 1
ATOM 1460 O O . LYS A 1 193 ? 0.945 -11.742 -23.891 1 88.5 193 LYS A O 1
ATOM 1465 N N . PRO A 1 194 ? 2.643 -12.906 -22.984 1 89.31 194 PRO A N 1
ATOM 1466 C CA . PRO A 1 194 ? 2.367 -12.383 -21.641 1 89.31 194 PRO A CA 1
ATOM 1467 C C . PRO A 1 194 ? 2.438 -10.859 -21.578 1 89.31 194 PRO A C 1
ATOM 1469 O O . PRO A 1 194 ? 1.601 -10.227 -20.922 1 89.31 194 PRO A O 1
ATOM 1472 N N . PHE A 1 195 ? 3.328 -10.266 -22.234 1 87.12 195 PHE A N 1
ATOM 1473 C CA . PHE A 1 195 ? 3.512 -8.82 -22.156 1 87.12 195 PHE A CA 1
ATOM 1474 C C . PHE A 1 195 ? 2.266 -8.086 -22.641 1 87.12 195 PHE A C 1
ATOM 1476 O O . PHE A 1 195 ? 1.779 -7.176 -21.969 1 87.12 195 PHE A O 1
ATOM 1483 N N . THR A 1 196 ? 1.761 -8.484 -23.75 1 89.31 196 THR A N 1
ATOM 1484 C CA . THR A 1 196 ? 0.567 -7.859 -24.312 1 89.31 196 THR A CA 1
ATOM 1485 C C . THR A 1 196 ? -0.624 -8.031 -23.375 1 89.31 196 THR A C 1
ATOM 1487 O O . THR A 1 196 ? -1.374 -7.078 -23.141 1 89.31 196 THR A O 1
ATOM 1490 N N . MET A 1 197 ? -0.758 -9.25 -22.812 1 93.94 197 MET A N 1
ATOM 1491 C CA . MET A 1 197 ? -1.913 -9.547 -21.969 1 93.94 197 MET A CA 1
ATOM 1492 C C . MET A 1 197 ? -1.833 -8.781 -20.656 1 93.94 197 MET A C 1
ATOM 1494 O O . MET A 1 197 ? -2.855 -8.344 -20.125 1 93.94 197 MET A O 1
ATOM 1498 N N . TYR A 1 198 ? -0.618 -8.609 -20.156 1 94.69 198 TYR A N 1
ATOM 1499 C CA . TYR A 1 198 ? -0.433 -7.902 -18.891 1 94.69 198 TYR A CA 1
ATOM 1500 C C . TYR A 1 198 ? -0.585 -6.398 -19.078 1 94.69 198 TYR A C 1
ATOM 1502 O O . TYR A 1 198 ? -1.052 -5.699 -18.188 1 94.69 198 TYR A O 1
ATOM 1510 N N . ILE A 1 199 ? -0.255 -5.848 -20.219 1 93.75 199 ILE A N 1
ATOM 1511 C CA . ILE A 1 199 ? -0.423 -4.426 -20.5 1 93.75 199 ILE A CA 1
ATOM 1512 C C . ILE A 1 199 ? -1.906 -4.062 -20.453 1 93.75 199 ILE A C 1
ATOM 1514 O O . ILE A 1 199 ? -2.277 -2.986 -19.984 1 93.75 199 ILE A O 1
ATOM 1518 N N . VAL A 1 200 ? -2.732 -4.992 -20.938 1 96 200 VAL A N 1
ATOM 1519 C CA . VAL A 1 200 ? -4.176 -4.77 -20.906 1 96 200 VAL A CA 1
ATOM 1520 C C . VAL A 1 200 ? -4.637 -4.605 -19.453 1 96 200 VAL A C 1
ATOM 1522 O O . VAL A 1 200 ? -5.438 -3.719 -19.156 1 96 200 VAL A O 1
ATOM 1525 N N . VAL A 1 201 ? -4.117 -5.453 -18.562 1 97.75 201 VAL A N 1
ATOM 1526 C CA . VAL A 1 201 ? -4.449 -5.359 -17.156 1 97.75 201 VAL A CA 1
ATOM 1527 C C . VAL A 1 201 ? -4.023 -3.994 -16.609 1 97.75 201 VAL A C 1
ATOM 1529 O O . VAL A 1 201 ? -4.766 -3.355 -15.867 1 97.75 201 VAL A O 1
ATOM 1532 N N . GLY A 1 202 ? -2.785 -3.582 -16.984 1 97.25 202 GLY A N 1
ATOM 1533 C CA . GLY A 1 202 ? -2.299 -2.273 -16.578 1 97.25 202 GLY A CA 1
ATOM 1534 C C . GLY A 1 202 ? -3.217 -1.139 -16.984 1 97.25 202 GLY A C 1
ATOM 1535 O O . GLY A 1 202 ? -3.49 -0.236 -16.188 1 97.25 202 GLY A O 1
ATOM 1536 N N . LEU A 1 203 ? -3.719 -1.17 -18.188 1 97.25 203 LEU A N 1
ATOM 1537 C CA . LEU A 1 203 ? -4.609 -0.132 -18.703 1 97.25 203 LEU A CA 1
ATOM 1538 C C . LEU A 1 203 ? -5.93 -0.13 -17.938 1 97.25 203 LEU A C 1
ATOM 1540 O O . LEU A 1 203 ? -6.484 0.934 -17.656 1 97.25 203 LEU A O 1
ATOM 1544 N N . ILE A 1 204 ? -6.41 -1.283 -17.656 1 98.25 204 ILE A N 1
ATOM 1545 C CA . ILE A 1 204 ? -7.66 -1.403 -16.922 1 98.25 204 ILE A CA 1
ATOM 1546 C C . ILE A 1 204 ? -7.488 -0.791 -15.531 1 98.25 204 ILE A C 1
ATOM 1548 O O . ILE A 1 204 ? -8.32 0.005 -15.086 1 98.25 204 ILE A O 1
ATOM 1552 N N . TYR A 1 205 ? -6.422 -1.141 -14.875 1 98.5 205 TYR A N 1
ATOM 1553 C CA . TYR A 1 205 ? -6.207 -0.624 -13.523 1 98.5 205 TYR A CA 1
ATOM 1554 C C . TYR A 1 205 ? -5.934 0.875 -13.555 1 98.5 205 TYR A C 1
ATOM 1556 O O . TYR A 1 205 ? -6.309 1.598 -12.625 1 98.5 205 TYR A O 1
ATOM 1564 N N . LEU A 1 206 ? -5.27 1.376 -14.602 1 97.81 206 LEU A N 1
ATOM 1565 C CA . LEU A 1 206 ? -5.09 2.816 -14.742 1 97.81 206 LEU A CA 1
ATOM 1566 C C . LEU A 1 206 ? -6.434 3.521 -14.891 1 97.81 206 LEU A C 1
ATOM 1568 O O . LEU A 1 206 ? -6.613 4.633 -14.391 1 97.81 206 LEU A O 1
ATOM 1572 N N . GLY A 1 207 ? -7.305 2.883 -15.617 1 98.31 207 GLY A N 1
ATOM 1573 C CA . GLY A 1 207 ? -8.656 3.406 -15.695 1 98.31 207 GLY A CA 1
ATOM 1574 C C . GLY A 1 207 ? -9.352 3.494 -14.352 1 98.31 207 GLY A C 1
ATOM 1575 O O . GLY A 1 207 ? -9.914 4.535 -14 1 98.31 207 GLY A O 1
ATOM 1576 N N . PHE A 1 208 ? -9.328 2.418 -13.594 1 98.56 208 PHE A N 1
ATOM 1577 C CA . PHE A 1 208 ? -9.922 2.391 -12.266 1 98.56 208 PHE A CA 1
ATOM 1578 C C . PHE A 1 208 ? -9.273 3.426 -11.359 1 98.56 208 PHE A C 1
ATOM 1580 O O . PHE A 1 208 ? -9.961 4.16 -10.648 1 98.56 208 PHE A O 1
ATOM 1587 N N . SER A 1 209 ? -7.926 3.455 -11.375 1 97.81 209 SER A N 1
ATOM 1588 C CA . SER A 1 209 ? -7.207 4.367 -10.492 1 97.81 209 SER A CA 1
ATOM 1589 C C . SER A 1 209 ? -7.504 5.82 -10.836 1 97.81 209 SER A C 1
ATOM 1591 O O . SER A 1 209 ? -7.613 6.668 -9.945 1 97.81 209 SER A O 1
ATOM 1593 N N . THR A 1 210 ? -7.605 6.125 -12.102 1 96.88 210 THR A N 1
ATOM 1594 C CA . THR A 1 210 ? -7.949 7.473 -12.539 1 96.88 210 THR A CA 1
ATOM 1595 C C . THR A 1 210 ? -9.359 7.844 -12.086 1 96.88 210 THR A C 1
ATOM 1597 O O . THR A 1 210 ? -9.594 8.953 -11.609 1 96.88 210 THR A O 1
ATOM 1600 N N . ALA A 1 211 ? -10.234 6.934 -12.211 1 97.81 211 ALA A N 1
ATOM 1601 C CA . ALA A 1 211 ? -11.602 7.16 -11.758 1 97.81 211 ALA A CA 1
ATOM 1602 C C . ALA A 1 211 ? -11.641 7.441 -10.258 1 97.81 211 ALA A C 1
ATOM 1604 O O . ALA A 1 211 ? -12.367 8.336 -9.812 1 97.81 211 ALA A O 1
ATOM 1605 N N . ILE A 1 212 ? -10.867 6.742 -9.539 1 97.62 212 ILE A N 1
ATOM 1606 C CA . ILE A 1 212 ? -10.812 6.91 -8.094 1 97.62 212 ILE A CA 1
ATOM 1607 C C . ILE A 1 212 ? -10.219 8.273 -7.754 1 97.62 212 ILE A C 1
ATOM 1609 O O . ILE A 1 212 ? -10.766 9 -6.922 1 97.62 212 ILE A O 1
ATOM 1613 N N . THR A 1 213 ? -9.148 8.602 -8.414 1 95 213 THR A N 1
ATOM 1614 C CA . THR A 1 213 ? -8.5 9.883 -8.164 1 95 213 THR A CA 1
ATOM 1615 C C . THR A 1 213 ? -9.453 11.039 -8.445 1 95 213 THR A C 1
ATOM 1617 O O . THR A 1 213 ? -9.547 11.984 -7.656 1 95 213 THR A O 1
ATOM 1620 N N . ILE A 1 214 ? -10.203 10.977 -9.508 1 95.38 214 ILE A N 1
ATOM 1621 C CA . ILE A 1 214 ? -11.164 12.008 -9.875 1 95.38 214 ILE A CA 1
ATOM 1622 C C . ILE A 1 214 ? -12.289 12.07 -8.844 1 95.38 214 ILE A C 1
ATOM 1624 O O . ILE A 1 214 ? -12.711 13.156 -8.445 1 95.38 214 ILE A O 1
ATOM 1628 N N . SER A 1 215 ? -12.695 10.906 -8.438 1 96.12 215 SER A N 1
ATOM 1629 C CA . SER A 1 215 ? -13.758 10.852 -7.438 1 96.12 215 SER A CA 1
ATOM 1630 C C . SER A 1 215 ? -13.328 11.531 -6.141 1 96.12 215 SER A C 1
ATOM 1632 O O . SER A 1 215 ? -14.102 12.266 -5.531 1 96.12 215 SER A O 1
ATOM 1634 N N . VAL A 1 216 ? -12.133 11.32 -5.73 1 93.88 216 VAL A N 1
ATOM 1635 C CA . VAL A 1 216 ? -11.617 11.906 -4.492 1 93.88 216 VAL A CA 1
ATOM 1636 C C . VAL A 1 216 ? -11.477 13.414 -4.652 1 93.88 216 VAL A C 1
ATOM 1638 O O . VAL A 1 216 ? -11.828 14.172 -3.744 1 93.88 216 VAL A O 1
ATOM 1641 N N . LEU A 1 217 ? -11.039 13.867 -5.797 1 92 217 LEU A N 1
ATOM 1642 C CA . LEU A 1 217 ? -10.891 15.297 -6.062 1 92 217 LEU A CA 1
ATOM 1643 C C . LEU A 1 217 ? -12.242 16 -6.031 1 92 217 LEU A C 1
ATOM 1645 O O . LEU A 1 217 ? -12.359 17.109 -5.504 1 92 217 LEU A O 1
ATOM 1649 N N . LEU A 1 218 ? -13.211 15.359 -6.535 1 93 218 LEU A N 1
ATOM 1650 C CA . LEU A 1 218 ? -14.555 15.93 -6.551 1 93 218 LEU A CA 1
ATOM 1651 C C . LEU A 1 218 ? -15.125 16.016 -5.141 1 93 218 LEU A C 1
ATOM 1653 O O . LEU A 1 218 ? -15.766 17.016 -4.785 1 93 218 LEU A O 1
ATOM 1657 N N . LEU A 1 219 ? -14.82 15.023 -4.387 1 91.62 219 LEU A N 1
ATOM 1658 C CA . LEU A 1 219 ? -15.289 15.016 -3.004 1 91.62 219 LEU A CA 1
ATOM 1659 C C . LEU A 1 219 ? -14.57 16.078 -2.18 1 91.62 219 LEU A C 1
ATOM 1661 O O . LEU A 1 219 ? -15.18 16.719 -1.313 1 91.62 219 LEU A O 1
ATOM 1665 N N . GLU A 1 220 ? -13.336 16.281 -2.477 1 89.69 220 GLU A N 1
ATOM 1666 C CA . GLU A 1 220 ? -12.57 17.328 -1.795 1 89.69 220 GLU A CA 1
ATOM 1667 C C . GLU A 1 220 ? -13.094 18.703 -2.146 1 89.69 220 GLU A C 1
ATOM 1669 O O . GLU A 1 220 ? -13.195 19.578 -1.278 1 89.69 220 GLU A O 1
ATOM 1674 N N . ALA A 1 221 ? -13.445 18.906 -3.369 1 89.25 221 ALA A N 1
ATOM 1675 C CA . ALA A 1 221 ? -13.984 20.188 -3.828 1 89.25 221 ALA A CA 1
ATOM 1676 C C . ALA A 1 221 ? -15.328 20.484 -3.174 1 89.25 221 ALA A C 1
ATOM 1678 O O . ALA A 1 221 ? -15.602 21.625 -2.797 1 89.25 221 ALA A O 1
ATOM 1679 N N . LEU A 1 222 ? -16.062 19.5 -2.988 1 87.19 222 LEU A N 1
ATOM 1680 C CA . LEU A 1 222 ? -17.375 19.641 -2.365 1 87.19 222 LEU A CA 1
ATOM 1681 C C . LEU A 1 222 ? -17.234 19.922 -0.871 1 87.19 222 LEU A C 1
ATOM 1683 O O . LEU A 1 222 ? -18 20.703 -0.304 1 87.19 222 LEU A O 1
ATOM 1687 N N . ALA A 1 223 ? -16.234 19.328 -0.297 1 84.06 223 ALA A N 1
ATOM 1688 C CA . ALA A 1 223 ? -16.016 19.484 1.139 1 84.06 223 ALA A CA 1
ATOM 1689 C C . ALA A 1 223 ? -15.43 20.859 1.463 1 84.06 223 ALA A C 1
ATOM 1691 O O . ALA A 1 223 ? -15.68 21.406 2.537 1 84.06 223 ALA A O 1
ATOM 1692 N N . ASN A 1 224 ? -14.648 21.422 0.539 1 77.19 224 ASN A N 1
ATOM 1693 C CA . ASN A 1 224 ? -13.969 22.688 0.778 1 77.19 224 ASN A CA 1
ATOM 1694 C C . ASN A 1 224 ? -14.797 23.875 0.284 1 77.19 224 ASN A C 1
ATOM 1696 O O . ASN A 1 224 ? -14.398 25.031 0.44 1 77.19 224 ASN A O 1
ATOM 1700 N N . ARG A 1 225 ? -15.812 23.703 -0.374 1 69.25 225 ARG A N 1
ATOM 1701 C CA . ARG A 1 225 ? -16.656 24.781 -0.88 1 69.25 225 ARG A CA 1
ATOM 1702 C C . ARG A 1 225 ? -17.078 25.719 0.242 1 69.25 225 ARG A C 1
ATOM 1704 O O . ARG A 1 225 ? -17.172 26.938 0.034 1 69.25 225 ARG A O 1
ATOM 1711 N N . HIS A 1 226 ? -17.25 25.234 1.35 1 58.59 226 HIS A N 1
ATOM 1712 C CA . HIS A 1 226 ? -17.734 26.125 2.393 1 58.59 226 HIS A CA 1
ATOM 1713 C C . HIS A 1 226 ? -16.594 26.906 3.029 1 58.59 226 HIS A C 1
ATOM 1715 O O . HIS A 1 226 ? -16.797 28 3.576 1 58.59 226 HIS A O 1
ATOM 1721 N N . ILE A 1 227 ? -15.352 26.391 2.918 1 58.03 227 ILE A N 1
ATOM 1722 C CA . ILE A 1 227 ? -14.234 27.109 3.521 1 58.03 227 ILE A CA 1
ATOM 1723 C C . ILE A 1 227 ? -13.766 28.219 2.58 1 58.03 227 ILE A C 1
ATOM 1725 O O . ILE A 1 227 ? -13.367 29.297 3.029 1 58.03 227 ILE A O 1
ATOM 1729 N N . GLN A 1 228 ? -13.602 28.078 1.321 1 51.66 228 GLN A N 1
ATOM 1730 C CA . GLN A 1 228 ? -13.102 29.109 0.409 1 51.66 228 GLN A CA 1
ATOM 1731 C C . GLN A 1 228 ? -14.031 30.312 0.381 1 51.66 228 GLN A C 1
ATOM 1733 O O . GLN A 1 228 ? -13.641 31.406 -0.045 1 51.66 228 GLN A O 1
ATOM 1738 N N . ARG A 1 229 ? -15.258 30.25 0.741 1 46.66 229 ARG A N 1
ATOM 1739 C CA . ARG A 1 229 ? -16.078 31.453 0.576 1 46.66 229 ARG A CA 1
ATOM 1740 C C . ARG A 1 229 ? -15.758 32.469 1.654 1 46.66 229 ARG A C 1
ATOM 1742 O O . ARG A 1 229 ? -16.422 33.5 1.752 1 46.66 229 ARG A O 1
ATOM 1749 N N . ARG A 1 230 ? -14.938 32.25 2.641 1 44.34 230 ARG A N 1
ATOM 1750 C CA . ARG A 1 230 ? -14.812 33.438 3.445 1 44.34 230 ARG A CA 1
ATOM 1751 C C . ARG A 1 230 ? -13.742 34.375 2.877 1 44.34 230 ARG A C 1
ATOM 1753 O O . ARG A 1 230 ? -12.555 34.031 2.875 1 44.34 230 ARG A O 1
ATOM 1760 N N . PRO A 1 231 ? -14.023 35.125 1.916 1 40 231 PRO A N 1
ATOM 1761 C CA . PRO A 1 231 ? -13.102 36.219 1.591 1 40 231 PRO A CA 1
ATOM 1762 C C . PRO A 1 231 ? -12.555 36.938 2.832 1 40 231 PRO A C 1
ATOM 1764 O O . PRO A 1 231 ? -13.281 37.094 3.816 1 40 231 PRO A O 1
ATOM 1767 N N . SER A 1 232 ? -11.188 36.812 3.01 1 31.92 232 SER A N 1
ATOM 1768 C CA . SER A 1 232 ? -10.75 37.875 3.916 1 31.92 232 SER A CA 1
ATOM 1769 C C . SER A 1 232 ? -11.406 39.219 3.576 1 31.92 232 SER A C 1
ATOM 1771 O O . SER A 1 232 ? -11.625 39.531 2.404 1 31.92 232 SER A O 1
ATOM 1773 N N . MET B 1 1 ? 4.516 -27.922 15.492 1 53.84 1 MET B N 1
ATOM 1774 C CA . MET B 1 1 ? 5.918 -27.516 15.492 1 53.84 1 MET B CA 1
ATOM 1775 C C . MET B 1 1 ? 6.789 -28.547 14.789 1 53.84 1 MET B C 1
ATOM 1777 O O . MET B 1 1 ? 7.82 -28.219 14.211 1 53.84 1 MET B O 1
ATOM 1781 N N . GLU B 1 2 ? 6.293 -29.656 14.781 1 65.56 2 GLU B N 1
ATOM 1782 C CA . GLU B 1 2 ? 6.996 -30.734 14.086 1 65.56 2 GLU B CA 1
ATOM 1783 C C . GLU B 1 2 ? 7.047 -30.484 12.578 1 65.56 2 GLU B C 1
ATOM 1785 O O . GLU B 1 2 ? 8.031 -30.812 11.922 1 65.56 2 GLU B O 1
ATOM 1790 N N . ALA B 1 3 ? 6.016 -29.781 12.133 1 70.5 3 ALA B N 1
ATOM 1791 C CA . ALA B 1 3 ? 5.934 -29.5 10.703 1 70.5 3 ALA B CA 1
ATOM 1792 C C . ALA B 1 3 ? 7.055 -28.547 10.266 1 70.5 3 ALA B C 1
ATOM 1794 O O . ALA B 1 3 ? 7.441 -28.547 9.094 1 70.5 3 ALA B O 1
ATOM 1795 N N . LEU B 1 4 ? 7.539 -27.906 11.148 1 77.19 4 LEU B N 1
ATOM 1796 C CA . LEU B 1 4 ? 8.578 -26.922 10.844 1 77.19 4 LEU B CA 1
ATOM 1797 C C . LEU B 1 4 ? 9.953 -27.578 10.828 1 77.19 4 LEU B C 1
ATOM 1799 O O . LEU B 1 4 ? 10.938 -26.969 10.406 1 77.19 4 LEU B O 1
ATOM 1803 N N . ASN B 1 5 ? 9.867 -28.844 11.281 1 77.56 5 ASN B N 1
ATOM 1804 C CA . ASN B 1 5 ? 11.148 -29.531 11.352 1 77.56 5 ASN B CA 1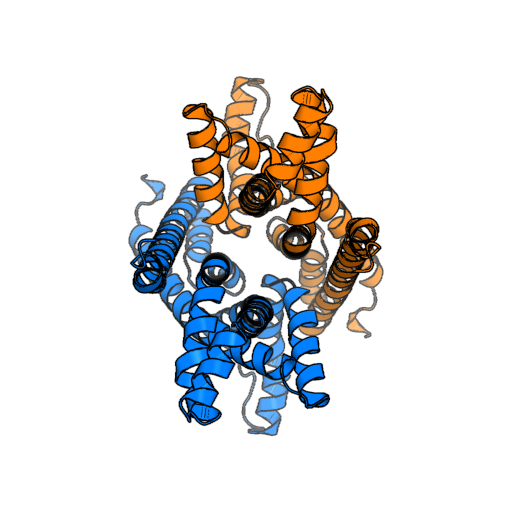
ATOM 1805 C C . ASN B 1 5 ? 11.766 -29.719 9.969 1 77.56 5 ASN B C 1
ATOM 1807 O O . ASN B 1 5 ? 11.109 -30.219 9.055 1 77.56 5 ASN B O 1
ATOM 1811 N N . GLY B 1 6 ? 12.953 -29.125 9.695 1 87.56 6 GLY B N 1
ATOM 1812 C CA . GLY B 1 6 ? 13.688 -29.25 8.445 1 87.56 6 GLY B CA 1
ATOM 1813 C C . GLY B 1 6 ? 13.617 -27.984 7.598 1 87.56 6 GLY B C 1
ATOM 1814 O O . GLY B 1 6 ? 14.297 -27.891 6.57 1 87.56 6 GLY B O 1
ATOM 1815 N N . TRP B 1 7 ? 12.719 -27.094 8.055 1 92.62 7 TRP B N 1
ATOM 1816 C CA . TRP B 1 7 ? 12.523 -25.938 7.188 1 92.62 7 TRP B CA 1
ATOM 1817 C C . TRP B 1 7 ? 13.086 -24.672 7.828 1 92.62 7 TRP B C 1
ATOM 1819 O O . TRP B 1 7 ? 13.086 -23.594 7.219 1 92.62 7 TRP B O 1
ATOM 1829 N N . TRP B 1 8 ? 13.609 -24.797 9 1 92.5 8 TRP B N 1
ATOM 1830 C CA . TRP B 1 8 ? 14.078 -23.641 9.742 1 92.5 8 TRP B CA 1
ATOM 1831 C C . TRP B 1 8 ? 15.219 -22.938 9 1 92.5 8 TRP B C 1
ATOM 1833 O O . TRP B 1 8 ? 15.25 -21.703 8.914 1 92.5 8 TRP B O 1
ATOM 1843 N N . ASP B 1 9 ? 16.156 -23.719 8.484 1 94.25 9 ASP B N 1
ATOM 1844 C CA . ASP B 1 9 ? 17.281 -23.156 7.762 1 94.25 9 ASP B CA 1
ATOM 1845 C C . ASP B 1 9 ? 16.828 -22.438 6.492 1 94.25 9 ASP B C 1
ATOM 1847 O O . ASP B 1 9 ? 17.359 -21.391 6.137 1 94.25 9 ASP B O 1
ATOM 1851 N N . ASP B 1 10 ? 15.867 -23.016 5.84 1 96 10 ASP B N 1
ATOM 1852 C CA . ASP B 1 10 ? 15.336 -22.422 4.621 1 96 10 ASP B CA 1
ATOM 1853 C C . ASP B 1 10 ? 14.664 -21.078 4.914 1 96 10 ASP B C 1
ATOM 1855 O O . ASP B 1 10 ? 14.844 -20.109 4.168 1 96 10 ASP B O 1
ATOM 1859 N N . TYR B 1 11 ? 13.883 -20.984 6.023 1 97.25 11 TYR B N 1
ATOM 1860 C CA . TYR B 1 11 ? 13.219 -19.75 6.402 1 97.25 11 TYR B CA 1
ATOM 1861 C C . TYR B 1 11 ? 14.234 -18.688 6.789 1 97.25 11 TYR B C 1
ATOM 1863 O O . TYR B 1 11 ? 14.039 -17.5 6.5 1 97.25 11 TYR B O 1
ATOM 1871 N N . LEU B 1 12 ? 15.312 -19.094 7.434 1 96.69 12 LEU B N 1
ATOM 1872 C CA . LEU B 1 12 ? 16.344 -18.141 7.832 1 96.69 12 LEU B CA 1
ATOM 1873 C C . LEU B 1 12 ? 17.031 -17.547 6.605 1 96.69 12 LEU B C 1
ATOM 1875 O O . LEU B 1 12 ? 17.234 -16.344 6.531 1 96.69 12 LEU B O 1
ATOM 1879 N N . LEU B 1 13 ? 17.422 -18.422 5.68 1 97.25 13 LEU B N 1
ATOM 1880 C CA . LEU B 1 13 ? 18.062 -17.969 4.449 1 97.25 13 LEU B CA 1
ATOM 1881 C C . LEU B 1 13 ? 17.109 -17.094 3.639 1 97.25 13 LEU B C 1
ATOM 1883 O O . LEU B 1 13 ? 17.516 -16.109 3.037 1 97.25 13 LEU B O 1
ATOM 1887 N N . ALA B 1 14 ? 15.875 -17.5 3.58 1 98.38 14 ALA B N 1
ATOM 1888 C CA . ALA B 1 14 ? 14.852 -16.734 2.881 1 98.38 14 ALA B CA 1
ATOM 1889 C C . ALA B 1 14 ? 14.664 -15.359 3.52 1 98.38 14 ALA B C 1
ATOM 1891 O O . ALA B 1 14 ? 14.398 -14.375 2.824 1 98.38 14 ALA B O 1
ATOM 1892 N N . SER B 1 15 ? 14.742 -15.305 4.84 1 98.56 15 SER B N 1
ATOM 1893 C CA . SER B 1 15 ? 14.633 -14.031 5.547 1 98.56 15 SER B CA 1
ATOM 1894 C C . SER B 1 15 ? 15.781 -13.094 5.18 1 98.56 15 SER B C 1
ATOM 1896 O O . SER B 1 15 ? 15.586 -11.883 5.086 1 98.56 15 SER B O 1
ATOM 1898 N N . VAL B 1 16 ? 16.953 -13.602 4.957 1 98.5 16 VAL B N 1
ATOM 1899 C CA . VAL B 1 16 ? 18.094 -12.812 4.508 1 98.5 16 VAL B CA 1
ATOM 1900 C C . VAL B 1 16 ? 17.812 -12.25 3.115 1 98.5 16 VAL B C 1
ATOM 1902 O O . VAL B 1 16 ? 18.141 -11.102 2.822 1 98.5 16 VAL B O 1
ATOM 1905 N N . THR B 1 17 ? 17.219 -13.094 2.297 1 98.62 17 THR B N 1
ATOM 1906 C CA . THR B 1 17 ? 16.859 -12.648 0.961 1 98.62 17 THR B CA 1
ATOM 1907 C C . THR B 1 17 ? 15.852 -11.492 1.036 1 98.62 17 THR B C 1
ATOM 1909 O O . THR B 1 17 ? 15.961 -10.523 0.286 1 98.62 17 THR B O 1
ATOM 1912 N N . VAL B 1 18 ? 14.875 -11.578 1.942 1 98.75 18 VAL B N 1
ATOM 1913 C CA . VAL B 1 18 ? 13.898 -10.516 2.162 1 98.75 18 VAL B CA 1
ATOM 1914 C C . VAL B 1 18 ? 14.617 -9.227 2.555 1 98.75 18 VAL B C 1
ATOM 1916 O O . VAL B 1 18 ? 14.336 -8.164 2.004 1 98.75 18 VAL B O 1
ATOM 1919 N N . ALA B 1 19 ? 15.57 -9.336 3.43 1 98.75 19 ALA B N 1
ATOM 1920 C CA . ALA B 1 19 ? 16.312 -8.18 3.902 1 98.75 19 ALA B CA 1
ATOM 1921 C C . ALA B 1 19 ? 17.125 -7.543 2.768 1 98.75 19 ALA B C 1
ATOM 1923 O O . ALA B 1 19 ? 17.172 -6.316 2.646 1 98.75 19 ALA B O 1
ATOM 1924 N N . LYS B 1 20 ? 17.719 -8.383 1.957 1 98.75 20 LYS B N 1
ATOM 1925 C CA . LYS B 1 20 ? 18.516 -7.879 0.834 1 98.75 20 LYS B CA 1
ATOM 1926 C C . LYS B 1 20 ? 17.625 -7.141 -0.17 1 98.75 20 LYS B C 1
ATOM 1928 O O . LYS B 1 20 ? 18 -6.066 -0.648 1 98.75 20 LYS B O 1
ATOM 1933 N N . VAL B 1 21 ? 16.547 -7.773 -0.496 1 98.75 21 VAL B N 1
ATOM 1934 C CA . VAL B 1 21 ? 15.609 -7.148 -1.43 1 98.75 21 VAL B CA 1
ATOM 1935 C C . VAL B 1 21 ? 15.117 -5.82 -0.857 1 98.75 21 VAL B C 1
ATOM 1937 O O . VAL B 1 21 ? 15.031 -4.82 -1.575 1 98.75 21 VAL B O 1
ATOM 1940 N N . PHE B 1 22 ? 14.773 -5.809 0.444 1 98.88 22 PHE B N 1
ATOM 1941 C CA . PHE B 1 22 ? 14.273 -4.605 1.104 1 98.88 22 PHE B CA 1
ATOM 1942 C C . PHE B 1 22 ? 15.297 -3.477 1.015 1 98.88 22 PHE B C 1
ATOM 1944 O O . PHE B 1 22 ? 14.953 -2.355 0.633 1 98.88 22 PHE B O 1
ATOM 1951 N N . VAL B 1 23 ? 16.531 -3.744 1.33 1 98.75 23 VAL B N 1
ATOM 1952 C CA . VAL B 1 23 ? 17.562 -2.719 1.335 1 98.75 23 VAL B CA 1
ATOM 1953 C C . VAL B 1 23 ? 17.766 -2.184 -0.08 1 98.75 23 VAL B C 1
ATOM 1955 O O . VAL B 1 23 ? 17.844 -0.969 -0.286 1 98.75 23 VAL B O 1
ATOM 1958 N N . CYS B 1 24 ? 17.859 -3.072 -1 1 98.62 24 CYS B N 1
ATOM 1959 C CA . CYS B 1 24 ? 18.031 -2.672 -2.391 1 98.62 24 CYS B CA 1
ATOM 1960 C C . CYS B 1 24 ? 16.859 -1.82 -2.871 1 98.62 24 CYS B C 1
ATOM 1962 O O . CYS B 1 24 ? 17.062 -0.761 -3.465 1 98.62 24 CYS B O 1
ATOM 1964 N N . SER B 1 25 ? 15.656 -2.289 -2.629 1 98.75 25 SER B N 1
ATOM 1965 C CA . SER B 1 25 ? 14.469 -1.578 -3.074 1 98.75 25 SER B CA 1
ATOM 1966 C C . SER B 1 25 ? 14.312 -0.246 -2.348 1 98.75 25 SER B C 1
ATOM 1968 O O . SER B 1 25 ? 13.789 0.719 -2.914 1 98.75 25 SER B O 1
ATOM 1970 N N . LEU B 1 26 ? 14.758 -0.226 -1.048 1 98.62 26 LEU B N 1
ATOM 1971 C CA . LEU B 1 26 ? 14.719 1.008 -0.27 1 98.62 26 LEU B CA 1
ATOM 1972 C C . LEU B 1 26 ? 15.578 2.086 -0.917 1 98.62 26 LEU B C 1
ATOM 1974 O O . LEU B 1 26 ? 15.141 3.229 -1.073 1 98.62 26 LEU B O 1
ATOM 1978 N N . ILE B 1 27 ? 16.734 1.717 -1.319 1 98.56 27 ILE B N 1
ATOM 1979 C CA . ILE B 1 27 ? 17.656 2.646 -1.966 1 98.56 27 ILE B CA 1
ATOM 1980 C C . ILE B 1 27 ? 17.062 3.131 -3.283 1 98.56 27 ILE B C 1
ATOM 1982 O O . ILE B 1 27 ? 17.047 4.336 -3.555 1 98.56 27 ILE B O 1
ATOM 1986 N N . LEU B 1 28 ? 16.562 2.244 -4.016 1 98.56 28 LEU B N 1
ATOM 1987 C CA . LEU B 1 28 ? 15.977 2.588 -5.309 1 98.56 28 LEU B CA 1
ATOM 1988 C C . LEU B 1 28 ? 14.719 3.436 -5.129 1 98.56 28 LEU B C 1
ATOM 1990 O O . LEU B 1 28 ? 14.477 4.355 -5.91 1 98.56 28 LEU B O 1
ATOM 1994 N N . MET B 1 29 ? 13.898 3.074 -4.121 1 98.5 29 MET B N 1
ATOM 1995 C CA . MET B 1 29 ? 12.688 3.84 -3.834 1 98.5 29 MET B CA 1
ATOM 1996 C C . MET B 1 29 ? 13.023 5.297 -3.535 1 98.5 29 MET B C 1
ATOM 1998 O O . MET B 1 29 ? 12.352 6.207 -4.023 1 98.5 29 MET B O 1
ATOM 2002 N N . VAL B 1 30 ? 14.102 5.516 -2.775 1 97.94 30 VAL B N 1
ATOM 2003 C CA . VAL B 1 30 ? 14.523 6.871 -2.428 1 97.94 30 VAL B CA 1
ATOM 2004 C C . VAL B 1 30 ? 15 7.602 -3.682 1 97.94 30 VAL B C 1
ATOM 2006 O O . VAL B 1 30 ? 14.641 8.758 -3.902 1 97.94 30 VAL B O 1
ATOM 2009 N N . ILE B 1 31 ? 15.719 6.918 -4.508 1 98.12 31 ILE B N 1
ATOM 2010 C CA . ILE B 1 31 ? 16.234 7.508 -5.738 1 98.12 31 ILE B CA 1
ATOM 2011 C C . ILE B 1 31 ? 15.078 7.883 -6.66 1 98.12 31 ILE B C 1
ATOM 2013 O O . ILE B 1 31 ? 14.969 9.031 -7.102 1 98.12 31 ILE B O 1
ATOM 2017 N N . PHE B 1 32 ? 14.156 6.965 -6.891 1 98.19 32 PHE B N 1
ATOM 2018 C CA . PHE B 1 32 ? 13.023 7.23 -7.766 1 98.19 32 PHE B CA 1
ATOM 2019 C C . PHE B 1 32 ? 12.125 8.312 -7.172 1 98.19 32 PHE B C 1
ATOM 2021 O O . PHE B 1 32 ? 11.602 9.164 -7.895 1 98.19 32 PHE B O 1
ATOM 2028 N N . GLY B 1 33 ? 11.938 8.211 -5.816 1 98.19 33 GLY B N 1
ATOM 2029 C CA . GLY B 1 33 ? 11.125 9.203 -5.141 1 98.19 33 GLY B CA 1
ATOM 2030 C C . GLY B 1 33 ? 11.688 10.609 -5.25 1 98.19 33 GLY B C 1
ATOM 2031 O O . GLY B 1 33 ? 10.953 11.555 -5.562 1 98.19 33 GLY B O 1
ATOM 2032 N N . LEU B 1 34 ? 12.984 10.75 -5.07 1 96.69 34 LEU B N 1
ATOM 2033 C CA . LEU B 1 34 ? 13.625 12.062 -5.121 1 96.69 34 LEU B CA 1
ATOM 2034 C C . LEU B 1 34 ? 13.68 12.586 -6.551 1 96.69 34 LEU B C 1
ATOM 2036 O O . LEU B 1 34 ? 13.469 13.781 -6.789 1 96.69 34 LEU B O 1
ATOM 2040 N N . LEU B 1 35 ? 13.961 11.742 -7.484 1 97.38 35 LEU B N 1
ATOM 2041 C CA . LEU B 1 35 ? 13.969 12.148 -8.883 1 97.38 35 LEU B CA 1
ATOM 2042 C C . LEU B 1 35 ? 12.586 12.586 -9.336 1 97.38 35 LEU B C 1
ATOM 2044 O O . LEU B 1 35 ? 12.438 13.594 -10.023 1 97.38 35 LEU B O 1
ATOM 2048 N N . GLY B 1 36 ? 11.609 11.828 -8.953 1 97.88 36 GLY B N 1
ATOM 2049 C CA . GLY B 1 36 ? 10.25 12.203 -9.281 1 97.88 36 GLY B CA 1
ATOM 2050 C C . GLY B 1 36 ? 9.828 13.523 -8.664 1 97.88 36 GLY B C 1
ATOM 2051 O O . GLY B 1 36 ? 9.219 14.367 -9.336 1 97.88 36 GLY B O 1
ATOM 2052 N N . ALA B 1 37 ? 10.156 13.672 -7.387 1 97.5 37 ALA B N 1
ATOM 2053 C CA . ALA B 1 37 ? 9.812 14.914 -6.699 1 97.5 37 ALA B CA 1
ATOM 2054 C C . ALA B 1 37 ? 10.508 16.109 -7.348 1 97.5 37 ALA B C 1
ATOM 2056 O O . ALA B 1 37 ? 9.891 17.156 -7.539 1 97.5 37 ALA B O 1
ATOM 2057 N N . SER B 1 38 ? 11.758 15.93 -7.699 1 95.62 38 SER B N 1
ATOM 2058 C CA . SER B 1 38 ? 12.508 16.984 -8.359 1 95.62 38 SER B CA 1
ATOM 2059 C C . SER B 1 38 ? 11.898 17.344 -9.711 1 95.62 38 SER B C 1
ATOM 2061 O O . SER B 1 38 ? 11.82 18.516 -10.086 1 95.62 38 SER B O 1
ATOM 2063 N N . ALA B 1 39 ? 11.523 16.359 -10.414 1 97.69 39 ALA B N 1
ATOM 2064 C CA . ALA B 1 39 ? 10.906 16.578 -11.719 1 97.69 39 ALA B CA 1
ATOM 2065 C C . ALA B 1 39 ? 9.594 17.344 -11.586 1 97.69 39 ALA B C 1
ATOM 2067 O O . ALA B 1 39 ? 9.336 18.281 -12.344 1 97.69 39 ALA B O 1
ATOM 2068 N N . LYS B 1 40 ? 8.883 17.016 -10.602 1 97.06 40 LYS B N 1
ATOM 2069 C CA . LYS B 1 40 ? 7.574 17.641 -10.422 1 97.06 40 LYS B CA 1
ATOM 2070 C C . LYS B 1 40 ? 7.707 19.062 -9.891 1 97.06 40 LYS B C 1
ATOM 2072 O O . LYS B 1 40 ? 6.812 19.891 -10.086 1 97.06 40 LYS B O 1
ATOM 2077 N N . LEU B 1 41 ? 8.789 19.344 -9.211 1 94.62 41 LEU B N 1
ATOM 2078 C CA . LEU B 1 41 ? 9.016 20.672 -8.648 1 94.62 41 LEU B CA 1
ATOM 2079 C C . LEU B 1 41 ? 9.734 21.578 -9.641 1 94.62 41 LEU B C 1
ATOM 2081 O O . LEU B 1 41 ? 9.844 22.781 -9.43 1 94.62 41 LEU B O 1
ATOM 2085 N N . SER B 1 42 ? 10.148 21.016 -10.711 1 94.38 42 SER B N 1
ATOM 2086 C CA . SER B 1 42 ? 10.898 21.75 -11.719 1 94.38 42 SER B CA 1
ATOM 2087 C C . SER B 1 42 ? 9.992 22.734 -12.469 1 94.38 42 SER B C 1
ATOM 2089 O O . SER B 1 42 ? 8.812 22.453 -12.688 1 94.38 42 SER B O 1
ATOM 2091 N N . SER B 1 43 ? 10.531 23.812 -12.859 1 93.5 43 SER B N 1
ATOM 2092 C CA . SER B 1 43 ? 9.82 24.797 -13.672 1 93.5 43 SER B CA 1
ATOM 2093 C C . SER B 1 43 ? 9.742 24.359 -15.133 1 93.5 43 SER B C 1
ATOM 2095 O O . SER B 1 43 ? 8.938 24.875 -15.898 1 93.5 43 SER B O 1
ATOM 2097 N N . ASN B 1 44 ? 10.602 23.453 -15.492 1 96.5 44 ASN B N 1
ATOM 2098 C CA . ASN B 1 44 ? 10.602 22.922 -16.844 1 96.5 44 ASN B CA 1
ATOM 2099 C C . ASN B 1 44 ? 9.352 22.078 -17.125 1 96.5 44 ASN B C 1
ATOM 2101 O O . ASN B 1 44 ? 9.102 21.094 -16.422 1 96.5 44 ASN B O 1
ATOM 2105 N N . ARG B 1 45 ? 8.688 22.406 -18.172 1 96.69 45 ARG B N 1
ATOM 2106 C CA . ARG B 1 45 ? 7.422 21.766 -18.484 1 96.69 45 ARG B CA 1
ATOM 2107 C C . ARG B 1 45 ? 7.621 20.281 -18.797 1 96.69 45 ARG B C 1
ATOM 2109 O O . ARG B 1 45 ? 6.777 19.453 -18.453 1 96.69 45 ARG B O 1
ATOM 2116 N N . LEU B 1 46 ? 8.688 19.969 -19.422 1 97 46 LEU B N 1
ATOM 2117 C CA . LEU B 1 46 ? 8.945 18.578 -19.781 1 97 46 LEU B CA 1
ATOM 2118 C C . LEU B 1 46 ? 9.258 17.734 -18.531 1 97 46 LEU B C 1
ATOM 2120 O O . LEU B 1 46 ? 8.766 16.609 -18.406 1 97 46 LEU B O 1
ATOM 2124 N N . ALA B 1 47 ? 10.055 18.25 -17.688 1 97 47 ALA B N 1
ATOM 2125 C CA . ALA B 1 47 ? 10.383 17.547 -16.453 1 97 47 ALA B CA 1
ATOM 2126 C C . ALA B 1 47 ? 9.133 17.344 -15.594 1 97 47 ALA B C 1
ATOM 2128 O O . ALA B 1 47 ? 8.922 16.266 -15.039 1 97 47 ALA B O 1
ATOM 2129 N N . ASN B 1 48 ? 8.367 18.344 -15.555 1 97.12 48 ASN B N 1
ATOM 2130 C CA . ASN B 1 48 ? 7.121 18.281 -14.797 1 97.12 48 ASN B CA 1
ATOM 2131 C C . ASN B 1 48 ? 6.168 17.234 -15.383 1 97.12 48 ASN B C 1
ATOM 2133 O O . ASN B 1 48 ? 5.555 16.469 -14.641 1 97.12 48 ASN B O 1
ATOM 2137 N N . ALA B 1 49 ? 6.125 17.188 -16.656 1 97.31 49 ALA B N 1
ATOM 2138 C CA . ALA B 1 49 ? 5.25 16.234 -17.328 1 97.31 49 ALA B CA 1
ATOM 2139 C C . ALA B 1 49 ? 5.715 14.797 -17.078 1 97.31 49 ALA B C 1
ATOM 2141 O O . ALA B 1 49 ? 4.895 13.898 -16.875 1 97.31 49 ALA B O 1
ATOM 2142 N N . VAL B 1 50 ? 6.945 14.578 -17.062 1 97.31 50 VAL B N 1
ATOM 2143 C CA . VAL B 1 50 ? 7.52 13.258 -16.844 1 97.31 50 VAL B CA 1
ATOM 2144 C C . VAL B 1 50 ? 7.27 12.812 -15.398 1 97.31 50 VAL B C 1
ATOM 2146 O O . VAL B 1 50 ? 6.91 11.664 -15.148 1 97.31 50 VAL B O 1
ATOM 2149 N N . GLY B 1 51 ? 7.488 13.742 -14.461 1 97.81 51 GLY B N 1
ATOM 2150 C CA . GLY B 1 51 ? 7.207 13.445 -13.07 1 97.81 51 GLY B CA 1
ATOM 2151 C C . GLY B 1 51 ? 5.758 13.078 -12.82 1 97.81 51 GLY B C 1
ATOM 2152 O O . GLY B 1 51 ? 5.469 12.109 -12.109 1 97.81 51 GLY B O 1
ATOM 2153 N N . ASN B 1 52 ? 4.906 13.789 -13.484 1 96.69 52 ASN B N 1
ATOM 2154 C CA . ASN B 1 52 ? 3.479 13.516 -13.352 1 96.69 52 ASN B CA 1
ATOM 2155 C C . ASN B 1 52 ? 3.096 12.188 -13.992 1 96.69 52 ASN B C 1
ATOM 2157 O O . ASN B 1 52 ? 2.309 11.422 -13.43 1 96.69 52 ASN B O 1
ATOM 2161 N N . ALA B 1 53 ? 3.646 11.938 -15.117 1 96.69 53 ALA B N 1
ATOM 2162 C CA . ALA B 1 53 ? 3.381 10.672 -15.789 1 96.69 53 ALA B CA 1
ATOM 2163 C C . ALA B 1 53 ? 3.873 9.492 -14.961 1 96.69 53 ALA B C 1
ATOM 2165 O O . ALA B 1 53 ? 3.199 8.461 -14.867 1 96.69 53 ALA B O 1
ATOM 2166 N N . TYR B 1 54 ? 5.066 9.688 -14.375 1 97.12 54 TYR B N 1
ATOM 2167 C CA . TYR B 1 54 ? 5.645 8.656 -13.516 1 97.12 54 TYR B CA 1
ATOM 2168 C C . TYR B 1 54 ? 4.699 8.312 -12.375 1 97.12 54 TYR B C 1
ATOM 2170 O O . TYR B 1 54 ? 4.379 7.137 -12.156 1 97.12 54 TYR B O 1
ATOM 2178 N N . THR B 1 55 ? 4.164 9.273 -11.672 1 97.06 55 THR B N 1
ATOM 2179 C CA . THR B 1 55 ? 3.342 9.039 -10.492 1 97.06 55 THR B CA 1
ATOM 2180 C C . THR B 1 55 ? 1.966 8.508 -10.883 1 97.06 55 THR B C 1
ATOM 2182 O O . THR B 1 55 ? 1.436 7.602 -10.234 1 97.06 55 THR B O 1
ATOM 2185 N N . VAL B 1 56 ? 1.39 9.008 -11.977 1 94.75 56 VAL B N 1
ATOM 2186 C CA . VAL B 1 56 ? 0.068 8.562 -12.406 1 94.75 56 VAL B CA 1
ATOM 2187 C C . VAL B 1 56 ? 0.127 7.09 -12.82 1 94.75 56 VAL B C 1
ATOM 2189 O O . VAL B 1 56 ? -0.731 6.293 -12.43 1 94.75 56 VAL B O 1
ATOM 2192 N N . PHE B 1 57 ? 1.127 6.766 -13.469 1 96.31 57 PHE B N 1
ATOM 2193 C CA . PHE B 1 57 ? 1.259 5.414 -14.008 1 96.31 57 PHE B CA 1
ATOM 2194 C C . PHE B 1 57 ? 1.524 4.414 -12.891 1 96.31 57 PHE B C 1
ATOM 2196 O O . PHE B 1 57 ? 0.787 3.438 -12.734 1 96.31 57 PHE B O 1
ATOM 2203 N N . PHE B 1 58 ? 2.471 4.656 -12.07 1 97.25 58 PHE B N 1
ATOM 2204 C CA . PHE B 1 58 ? 2.93 3.639 -11.133 1 97.25 58 PHE B CA 1
ATOM 2205 C C . PHE B 1 58 ? 2.068 3.633 -9.875 1 97.25 58 PHE B C 1
ATOM 2207 O O . PHE B 1 58 ? 1.946 2.605 -9.203 1 97.25 58 PHE B O 1
ATOM 2214 N N . ARG B 1 59 ? 1.42 4.727 -9.516 1 95.62 59 ARG B N 1
ATOM 2215 C CA . ARG B 1 59 ? 0.492 4.727 -8.391 1 95.62 59 ARG B CA 1
ATOM 2216 C C . ARG B 1 59 ? -0.835 4.082 -8.773 1 95.62 59 ARG B C 1
ATOM 2218 O O . ARG B 1 59 ? -1.631 3.721 -7.902 1 95.62 59 ARG B O 1
ATOM 2225 N N . GLY B 1 60 ? -1.021 3.939 -10.117 1 96.06 60 GLY B N 1
ATOM 2226 C CA . GLY B 1 60 ? -2.275 3.371 -10.586 1 96.06 60 GLY B CA 1
ATOM 2227 C C . GLY B 1 60 ? -2.146 1.928 -11.039 1 96.06 60 GLY B C 1
ATOM 2228 O O . GLY B 1 60 ? -3.129 1.314 -11.461 1 96.06 60 GLY B O 1
ATOM 2229 N N . THR B 1 61 ? -0.975 1.367 -10.938 1 96.75 61 THR B N 1
ATOM 2230 C CA . THR B 1 61 ? -0.705 0.021 -11.43 1 96.75 61 THR B CA 1
ATOM 2231 C C . THR B 1 61 ? -0.352 -0.915 -10.281 1 96.75 61 THR B C 1
ATOM 2233 O O . THR B 1 61 ? 0.501 -0.592 -9.445 1 96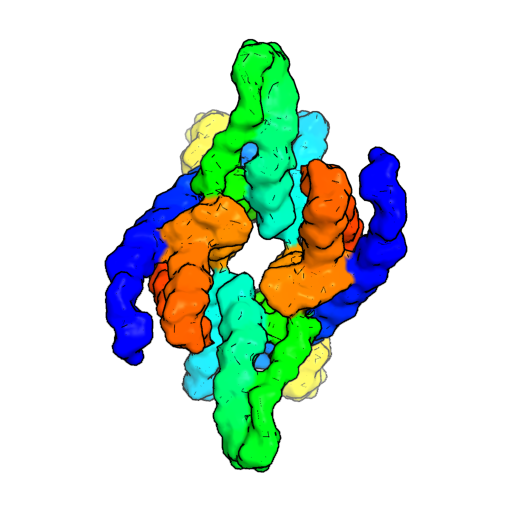.75 61 THR B O 1
ATOM 2236 N N . PRO B 1 62 ? -1.015 -2.084 -10.211 1 98.06 62 PRO B N 1
ATOM 2237 C CA . PRO B 1 62 ? -0.694 -3.035 -9.141 1 98.06 62 PRO B CA 1
ATOM 2238 C C . PRO B 1 62 ? 0.781 -3.43 -9.125 1 98.06 62 PRO B C 1
ATOM 2240 O O . PRO B 1 62 ? 1.38 -3.633 -10.188 1 98.06 62 PRO B O 1
ATOM 2243 N N . GLU B 1 63 ? 1.36 -3.531 -7.953 1 97.5 63 GLU B N 1
ATOM 2244 C CA . GLU B 1 63 ? 2.762 -3.906 -7.797 1 97.5 63 GLU B CA 1
ATOM 2245 C C . GLU B 1 63 ? 3.049 -5.254 -8.453 1 97.5 63 GLU B C 1
ATOM 2247 O O . GLU B 1 63 ? 4.059 -5.418 -9.141 1 97.5 63 GLU B O 1
ATOM 2252 N N . ILE B 1 64 ? 2.125 -6.211 -8.211 1 97.75 64 ILE B N 1
ATOM 2253 C CA . ILE B 1 64 ? 2.316 -7.559 -8.727 1 97.75 64 ILE B CA 1
ATOM 2254 C C . ILE B 1 64 ? 2.367 -7.527 -10.258 1 97.75 64 ILE B C 1
ATOM 2256 O O . ILE B 1 64 ? 3.119 -8.281 -10.875 1 97.75 64 ILE B O 1
ATOM 2260 N N . LEU B 1 65 ? 1.608 -6.645 -10.859 1 97.19 65 LEU B N 1
ATOM 2261 C CA . LEU B 1 65 ? 1.599 -6.496 -12.312 1 97.19 65 LEU B CA 1
ATOM 2262 C C . LEU B 1 65 ? 2.924 -5.93 -12.805 1 97.19 65 LEU B C 1
ATOM 2264 O O . LEU B 1 65 ? 3.467 -6.395 -13.812 1 97.19 65 LEU B O 1
ATOM 2268 N N . VAL B 1 66 ? 3.428 -4.93 -12.125 1 96.69 66 VAL B N 1
ATOM 2269 C CA . VAL B 1 66 ? 4.691 -4.312 -12.508 1 96.69 66 VAL B CA 1
ATOM 2270 C C . VAL B 1 66 ? 5.816 -5.344 -12.414 1 96.69 66 VAL B C 1
ATOM 2272 O O . VAL B 1 66 ? 6.695 -5.391 -13.281 1 96.69 66 VAL B O 1
ATOM 2275 N N . ILE B 1 67 ? 5.742 -6.188 -11.406 1 96.44 67 ILE B N 1
ATOM 2276 C CA . ILE B 1 67 ? 6.723 -7.254 -11.234 1 96.44 67 ILE B CA 1
ATOM 2277 C C . ILE B 1 67 ? 6.668 -8.203 -12.438 1 96.44 67 ILE B C 1
ATOM 2279 O O . ILE B 1 67 ? 7.699 -8.523 -13.031 1 96.44 67 ILE B O 1
ATOM 2283 N N . LEU B 1 68 ? 5.508 -8.57 -12.812 1 94.69 68 LEU B N 1
ATOM 2284 C CA . LEU B 1 68 ? 5.336 -9.516 -13.906 1 94.69 68 LEU B CA 1
ATOM 2285 C C . LEU B 1 68 ? 5.754 -8.891 -15.234 1 94.69 68 LEU B C 1
ATOM 2287 O O . LEU B 1 68 ? 6.387 -9.547 -16.062 1 94.69 68 LEU B O 1
ATOM 2291 N N . LEU B 1 69 ? 5.395 -7.645 -15.406 1 93.25 69 LEU B N 1
ATOM 2292 C CA . LEU B 1 69 ? 5.758 -6.957 -16.641 1 93.25 69 LEU B CA 1
ATOM 2293 C C . LEU B 1 69 ? 7.273 -6.828 -16.766 1 93.25 69 LEU B C 1
ATOM 2295 O O . LEU B 1 69 ? 7.828 -7.039 -17.859 1 93.25 69 LEU B O 1
ATOM 2299 N N . LEU B 1 70 ? 7.898 -6.508 -15.711 1 91.12 70 LEU B N 1
ATOM 2300 C CA . LEU B 1 70 ? 9.352 -6.355 -15.742 1 91.12 70 LEU B CA 1
ATOM 2301 C C . LEU B 1 70 ? 10.039 -7.711 -15.891 1 91.12 70 LEU B C 1
ATOM 2303 O O . LEU B 1 70 ? 11.055 -7.824 -16.578 1 91.12 70 LEU B O 1
ATOM 2307 N N . TYR B 1 71 ? 9.492 -8.688 -15.258 1 89.44 71 TYR B N 1
ATOM 2308 C CA . TYR B 1 71 ? 10.086 -10.016 -15.297 1 89.44 71 TYR B CA 1
ATOM 2309 C C . TYR B 1 71 ? 9.891 -10.664 -16.672 1 89.44 71 TYR B C 1
ATOM 2311 O O . TYR B 1 71 ? 10.828 -11.219 -17.234 1 89.44 71 TYR B O 1
ATOM 2319 N N . PHE B 1 72 ? 8.75 -10.508 -17.219 1 83.81 72 PHE B N 1
ATOM 2320 C CA . PHE B 1 72 ? 8.445 -11.172 -18.469 1 83.81 72 PHE B CA 1
ATOM 2321 C C . PHE B 1 72 ? 8.695 -10.242 -19.656 1 83.81 72 PHE B C 1
ATOM 2323 O O . PHE B 1 72 ? 8.875 -10.703 -20.781 1 83.81 72 PHE B O 1
ATOM 2330 N N . GLY B 1 73 ? 8.414 -8.875 -19.469 1 74.06 73 GLY B N 1
ATOM 2331 C CA . GLY B 1 73 ? 8.625 -7.922 -20.547 1 74.06 73 GLY B CA 1
ATOM 2332 C C . GLY B 1 73 ? 10.086 -7.695 -20.875 1 74.06 73 GLY B C 1
ATOM 2333 O O . GLY B 1 73 ? 10.445 -7.441 -22.016 1 74.06 73 GLY B O 1
ATOM 2334 N N . SER B 1 74 ? 10.883 -7.371 -19.688 1 60.41 74 SER B N 1
ATOM 2335 C CA . SER B 1 74 ? 12.305 -7.152 -19.922 1 60.41 74 SER B CA 1
ATOM 2336 C C . SER B 1 74 ? 12.867 -8.195 -20.891 1 60.41 74 SER B C 1
ATOM 2338 O O . SER B 1 74 ? 13.797 -7.914 -21.641 1 60.41 74 SER B O 1
ATOM 2340 N N . ALA B 1 75 ? 12.219 -9.344 -20.766 1 53.31 75 ALA B N 1
ATOM 2341 C CA . ALA B 1 75 ? 12.703 -10.344 -21.719 1 53.31 75 ALA B CA 1
ATOM 2342 C C . ALA B 1 75 ? 12.531 -9.875 -23.156 1 53.31 75 ALA B C 1
ATOM 2344 O O . ALA B 1 75 ? 13.453 -9.977 -23.969 1 53.31 75 ALA B O 1
ATOM 2345 N N . VAL B 1 76 ? 11.414 -9.297 -23.359 1 49.59 76 VAL B N 1
ATOM 2346 C CA . VAL B 1 76 ? 11.156 -8.906 -24.734 1 49.59 76 VAL B CA 1
ATOM 2347 C C . VAL B 1 76 ? 11.836 -7.57 -25.031 1 49.59 76 VAL B C 1
ATOM 2349 O O . VAL B 1 76 ? 12.508 -7.418 -26.047 1 49.59 76 VAL B O 1
ATOM 2352 N N . SER B 1 77 ? 11.539 -6.543 -24.094 1 51.28 77 SER B N 1
ATOM 2353 C CA . SER B 1 77 ? 12.062 -5.215 -24.391 1 51.28 77 SER B CA 1
ATOM 2354 C C . SER B 1 77 ? 13.578 -5.16 -24.219 1 51.28 77 SER B C 1
ATOM 2356 O O . SER B 1 77 ? 14.273 -4.547 -25.031 1 51.28 77 SER B O 1
ATOM 2358 N N . LEU B 1 78 ? 14 -5.625 -23.062 1 49.88 78 LEU B N 1
ATOM 2359 C CA . LEU B 1 78 ? 15.453 -5.586 -22.922 1 49.88 78 LEU B CA 1
ATOM 2360 C C . LEU B 1 78 ? 16.141 -6.355 -24.031 1 49.88 78 LEU B C 1
ATOM 2362 O O . LEU B 1 78 ? 17.234 -5.984 -24.469 1 49.88 78 LEU B O 1
ATOM 2366 N N . THR B 1 79 ? 15.422 -7.344 -24.391 1 47.91 79 THR B N 1
ATOM 2367 C CA . THR B 1 79 ? 16 -8.039 -25.547 1 47.91 79 THR B CA 1
ATOM 2368 C C . THR B 1 79 ? 16.062 -7.125 -26.766 1 47.91 79 THR B C 1
ATOM 2370 O O . THR B 1 79 ? 17.047 -7.121 -27.484 1 47.91 79 THR B O 1
ATOM 2373 N N . THR B 1 80 ? 15 -6.359 -26.891 1 49 80 THR B N 1
ATOM 2374 C CA . THR B 1 80 ? 15.047 -5.441 -28.016 1 49 80 THR B CA 1
ATOM 2375 C C . THR B 1 80 ? 16.125 -4.383 -27.812 1 49 80 THR B C 1
ATOM 2377 O O . THR B 1 80 ? 16.875 -4.066 -28.75 1 49 80 THR B O 1
ATOM 2380 N N . ILE B 1 81 ? 16.094 -3.844 -26.594 1 45.72 81 ILE B N 1
ATOM 2381 C CA . ILE B 1 81 ? 17.109 -2.818 -26.328 1 45.72 81 ILE B CA 1
ATOM 2382 C C . ILE B 1 81 ? 18.5 -3.445 -26.344 1 45.72 81 ILE B C 1
ATOM 2384 O O . ILE B 1 81 ? 19.438 -2.879 -26.906 1 45.72 81 ILE B O 1
ATOM 2388 N N . ALA B 1 82 ? 18.641 -4.535 -25.609 1 46.78 82 ALA B N 1
ATOM 2389 C CA . ALA B 1 82 ? 19.938 -5.215 -25.641 1 46.78 82 ALA B CA 1
ATOM 2390 C C . ALA B 1 82 ? 20.344 -5.547 -27.078 1 46.78 82 ALA B C 1
ATOM 2392 O O . ALA B 1 82 ? 21.516 -5.473 -27.422 1 46.78 82 ALA B O 1
ATOM 2393 N N . ARG B 1 83 ? 19.297 -5.91 -27.766 1 50.75 83 ARG B N 1
ATOM 2394 C CA . ARG B 1 83 ? 19.625 -6.223 -29.156 1 50.75 83 ARG B CA 1
ATOM 2395 C C . ARG B 1 83 ? 20.094 -4.98 -29.906 1 50.75 83 ARG B C 1
ATOM 2397 O O . ARG B 1 83 ? 20.844 -5.082 -30.875 1 50.75 83 ARG B O 1
ATOM 2404 N N . VAL B 1 84 ? 19.562 -3.838 -29.547 1 46.09 84 VAL B N 1
ATOM 2405 C CA . VAL B 1 84 ? 20.016 -2.613 -30.203 1 46.09 84 VAL B CA 1
ATOM 2406 C C . VAL B 1 84 ? 21.484 -2.363 -29.844 1 46.09 84 VAL B C 1
ATOM 2408 O O . VAL B 1 84 ? 22.266 -1.928 -30.688 1 46.09 84 VAL B O 1
ATOM 2411 N N . PHE B 1 85 ? 21.828 -2.512 -28.594 1 50.22 85 PHE B N 1
ATOM 2412 C CA . PHE B 1 85 ? 23.219 -2.238 -28.203 1 50.22 85 PHE B CA 1
ATOM 2413 C C . PHE B 1 85 ? 24.109 -3.438 -28.5 1 50.22 85 PHE B C 1
ATOM 2415 O O . PHE B 1 85 ? 25.281 -3.273 -28.844 1 50.22 85 PHE B O 1
ATOM 2422 N N . ASP B 1 86 ? 23.828 -4.637 -28.109 1 44.25 86 ASP B N 1
ATOM 2423 C CA . ASP B 1 86 ? 24.562 -5.828 -28.531 1 44.25 86 ASP B CA 1
ATOM 2424 C C . ASP B 1 86 ? 23.641 -6.852 -29.172 1 44.25 86 ASP B C 1
ATOM 2426 O O . ASP B 1 86 ? 22.891 -7.547 -28.484 1 44.25 86 ASP B O 1
ATOM 2430 N N . PRO B 1 87 ? 23.594 -6.668 -30.516 1 50.34 87 PRO B N 1
ATOM 2431 C CA . PRO B 1 87 ? 22.75 -7.555 -31.328 1 50.34 87 PRO B CA 1
ATOM 2432 C C . PRO B 1 87 ? 22.875 -9.023 -30.906 1 50.34 87 PRO B C 1
ATOM 2434 O O . PRO B 1 87 ? 22.047 -9.844 -31.312 1 50.34 87 PRO B O 1
ATOM 2437 N N . SER B 1 88 ? 24.078 -9.344 -30.5 1 48.38 88 SER B N 1
ATOM 2438 C CA . SER B 1 88 ? 24.344 -10.742 -30.172 1 48.38 88 SER B CA 1
ATOM 2439 C C . SER B 1 88 ? 23.672 -11.141 -28.859 1 48.38 88 SER B C 1
ATOM 2441 O O . SER B 1 88 ? 23.672 -12.312 -28.5 1 48.38 88 SER B O 1
ATOM 2443 N N . VAL B 1 89 ? 23.5 -10.188 -28.156 1 48.66 89 VAL B N 1
ATOM 2444 C CA . VAL B 1 89 ? 23.047 -10.484 -26.812 1 48.66 89 VAL B CA 1
ATOM 2445 C C . VAL B 1 89 ? 21.609 -11.023 -26.844 1 48.66 89 VAL B C 1
ATOM 2447 O O . VAL B 1 89 ? 20.719 -10.383 -27.406 1 48.66 89 VAL B O 1
ATOM 2450 N N . ALA B 1 90 ? 21.422 -12.297 -26.781 1 48.06 90 ALA B N 1
ATOM 2451 C CA . ALA B 1 90 ? 20.219 -13.117 -26.703 1 48.06 90 ALA B CA 1
ATOM 2452 C C . ALA B 1 90 ? 19.266 -12.578 -25.641 1 48.06 90 ALA B C 1
ATOM 2454 O O . ALA B 1 90 ? 19.547 -11.57 -24.984 1 48.06 90 ALA B O 1
ATOM 2455 N N . PHE B 1 91 ? 18.234 -13.375 -25.172 1 50.75 91 PHE B N 1
ATOM 2456 C CA . PHE B 1 91 ? 17.141 -13.258 -24.203 1 50.75 91 PHE B CA 1
ATOM 2457 C C . PHE B 1 91 ? 17.672 -12.789 -22.844 1 50.75 91 PHE B C 1
ATOM 2459 O O . PHE B 1 91 ? 18.516 -13.453 -22.25 1 50.75 91 PHE B O 1
ATOM 2466 N N . VAL B 1 92 ? 17.984 -11.461 -22.656 1 54.53 92 VAL B N 1
ATOM 2467 C CA . VAL B 1 92 ? 18.484 -11.023 -21.359 1 54.53 92 VAL B CA 1
ATOM 2468 C C . VAL B 1 92 ? 17.422 -11.242 -20.281 1 54.53 92 VAL B C 1
ATOM 2470 O O . VAL B 1 92 ? 16.328 -10.688 -20.375 1 54.53 92 VAL B O 1
ATOM 2473 N N . ASP B 1 93 ? 17.469 -12.336 -19.547 1 69.88 93 ASP B N 1
ATOM 2474 C CA . ASP B 1 93 ? 16.625 -12.727 -18.438 1 69.88 93 ASP B CA 1
ATOM 2475 C C . ASP B 1 93 ? 17.016 -11.992 -17.156 1 69.88 93 ASP B C 1
ATOM 2477 O O . ASP B 1 93 ? 18.172 -12.039 -16.734 1 69.88 93 ASP B O 1
ATOM 2481 N N . ILE B 1 94 ? 16.25 -10.992 -16.766 1 83.25 94 ILE B N 1
ATOM 2482 C CA . ILE B 1 94 ? 16.5 -10.32 -15.484 1 83.25 94 ILE B CA 1
ATOM 2483 C C . ILE B 1 94 ? 16.203 -11.281 -14.336 1 83.25 94 ILE B C 1
ATOM 2485 O O . ILE B 1 94 ? 15.125 -11.867 -14.266 1 83.25 94 ILE B O 1
ATOM 2489 N N . PRO B 1 95 ? 17.297 -11.539 -13.555 1 92.5 95 PRO B N 1
ATOM 2490 C CA . PRO B 1 95 ? 17.031 -12.375 -12.383 1 92.5 95 PRO B CA 1
ATOM 2491 C C . PRO B 1 95 ? 15.875 -11.859 -11.539 1 92.5 95 PRO B C 1
ATOM 2493 O O . PRO B 1 95 ? 15.656 -10.648 -11.453 1 92.5 95 PRO B O 1
ATOM 2496 N N . PRO B 1 96 ? 15.102 -12.773 -10.953 1 95.44 96 PRO B N 1
ATOM 2497 C CA . PRO B 1 96 ? 13.938 -12.398 -10.148 1 95.44 96 PRO B CA 1
ATOM 2498 C C . PRO B 1 96 ? 14.266 -11.352 -9.086 1 95.44 96 PRO B C 1
ATOM 2500 O O . PRO B 1 96 ? 13.453 -10.469 -8.805 1 95.44 96 PRO B O 1
ATOM 2503 N N . PHE B 1 97 ? 15.484 -11.391 -8.5 1 97.19 97 PHE B N 1
ATOM 2504 C CA . PHE B 1 97 ? 15.906 -10.453 -7.465 1 97.19 97 PHE B CA 1
ATOM 2505 C C . PHE B 1 97 ? 15.852 -9.016 -7.98 1 97.19 97 PHE B C 1
ATOM 2507 O O . PHE B 1 97 ? 15.242 -8.148 -7.359 1 97.19 97 PHE B O 1
ATOM 2514 N N . TRP B 1 98 ? 16.375 -8.789 -9.102 1 95.5 98 TRP B N 1
ATOM 2515 C CA . TRP B 1 98 ? 16.469 -7.441 -9.656 1 95.5 98 TRP B CA 1
ATOM 2516 C C . TRP B 1 98 ? 15.141 -6.988 -10.242 1 95.5 98 TRP B C 1
ATOM 2518 O O . TRP B 1 98 ? 14.727 -5.844 -10.039 1 95.5 98 TRP B O 1
ATOM 2528 N N . ALA B 1 99 ? 14.461 -7.934 -10.969 1 94.94 99 ALA B N 1
ATOM 2529 C CA . ALA B 1 99 ? 13.148 -7.598 -11.531 1 94.94 99 ALA B CA 1
ATOM 2530 C C . ALA B 1 99 ? 12.18 -7.172 -10.438 1 94.94 99 ALA B C 1
ATOM 2532 O O . ALA B 1 99 ? 11.508 -6.148 -10.555 1 94.94 99 ALA B O 1
ATOM 2533 N N . GLY B 1 100 ? 12.188 -7.992 -9.352 1 97.25 100 GLY B N 1
ATOM 2534 C CA . GLY B 1 100 ? 11.297 -7.699 -8.234 1 97.25 100 GLY B CA 1
ATOM 2535 C C . GLY B 1 100 ? 11.664 -6.43 -7.492 1 97.25 100 GLY B C 1
ATOM 2536 O O . GLY B 1 100 ? 10.805 -5.598 -7.207 1 97.25 100 GLY B O 1
ATOM 2537 N N . SER B 1 101 ? 12.984 -6.234 -7.184 1 98.19 101 SER B N 1
ATOM 2538 C CA . SER B 1 101 ? 13.445 -5.082 -6.418 1 98.19 101 SER B CA 1
ATOM 2539 C C . SER B 1 101 ? 13.172 -3.779 -7.16 1 98.19 101 SER B C 1
ATOM 2541 O O . SER B 1 101 ? 12.695 -2.809 -6.562 1 98.19 101 SER B O 1
ATOM 2543 N N . ILE B 1 102 ? 13.383 -3.754 -8.398 1 97.19 102 ILE B N 1
ATOM 2544 C CA . ILE B 1 102 ? 13.188 -2.553 -9.203 1 97.19 102 ILE B CA 1
ATOM 2545 C C . ILE B 1 102 ? 11.695 -2.256 -9.328 1 97.19 102 ILE B C 1
ATOM 2547 O O . ILE B 1 102 ? 11.273 -1.104 -9.211 1 97.19 102 ILE B O 1
ATOM 2551 N N . ALA B 1 103 ? 10.922 -3.32 -9.539 1 97.5 103 ALA B N 1
ATOM 2552 C CA . ALA B 1 103 ? 9.484 -3.158 -9.734 1 97.5 103 ALA B CA 1
ATOM 2553 C C . ALA B 1 103 ? 8.828 -2.529 -8.508 1 97.5 103 ALA B C 1
ATOM 2555 O O . ALA B 1 103 ? 8.102 -1.535 -8.625 1 97.5 103 ALA B O 1
ATOM 2556 N N . ILE B 1 104 ? 9.117 -3.084 -7.336 1 98.19 104 ILE B N 1
ATOM 2557 C CA . ILE B 1 104 ? 8.445 -2.568 -6.148 1 98.19 104 ILE B CA 1
ATOM 2558 C C . ILE B 1 104 ? 9.008 -1.193 -5.797 1 98.19 104 ILE B C 1
ATOM 2560 O O . ILE B 1 104 ? 8.281 -0.329 -5.297 1 98.19 104 ILE B O 1
ATOM 2564 N N . ALA B 1 105 ? 10.281 -0.958 -6.098 1 98.56 105 ALA B N 1
ATOM 2565 C CA . ALA B 1 105 ? 10.875 0.355 -5.859 1 98.56 105 ALA B CA 1
ATOM 2566 C C . ALA B 1 105 ? 10.234 1.414 -6.758 1 98.56 105 ALA B C 1
ATOM 2568 O O . ALA B 1 105 ? 10.047 2.557 -6.336 1 98.56 105 ALA B O 1
ATOM 2569 N N . LEU B 1 106 ? 9.953 1.068 -7.969 1 98.06 106 LEU B N 1
ATOM 2570 C CA . LEU B 1 106 ? 9.32 1.996 -8.906 1 98.06 106 LEU B CA 1
ATOM 2571 C C . LEU B 1 106 ? 7.938 2.396 -8.414 1 98.06 106 LEU B C 1
ATOM 2573 O O . LEU B 1 106 ? 7.582 3.576 -8.438 1 98.06 106 LEU B O 1
ATOM 2577 N N . VAL B 1 107 ? 7.207 1.41 -7.945 1 98.06 107 VAL B N 1
ATOM 2578 C CA . VAL B 1 107 ? 5.836 1.677 -7.523 1 98.06 107 VAL B CA 1
ATOM 2579 C C . VAL B 1 107 ? 5.84 2.463 -6.215 1 98.06 107 VAL B C 1
ATOM 2581 O O . VAL B 1 107 ? 5.258 3.547 -6.133 1 98.06 107 VAL B O 1
ATOM 2584 N N . VAL B 1 108 ? 6.527 1.962 -5.203 1 98.19 108 VAL B N 1
ATOM 2585 C CA . VAL B 1 108 ? 6.562 2.654 -3.92 1 98.19 108 VAL B CA 1
ATOM 2586 C C . VAL B 1 108 ? 7.289 3.988 -4.07 1 98.19 108 VAL B C 1
ATOM 2588 O O . VAL B 1 108 ? 6.965 4.961 -3.383 1 98.19 108 VAL B O 1
ATOM 2591 N N . GLY B 1 109 ? 8.219 4.035 -5.012 1 98.25 109 GLY B N 1
ATOM 2592 C CA . GLY B 1 109 ? 8.898 5.285 -5.324 1 98.25 109 GLY B CA 1
ATOM 2593 C C . GLY B 1 109 ? 7.953 6.367 -5.809 1 98.25 109 GLY B C 1
ATOM 2594 O O . GLY B 1 109 ? 8.172 7.555 -5.551 1 98.25 109 GLY B O 1
ATOM 2595 N N . SER B 1 110 ? 6.965 5.965 -6.539 1 97.88 110 SER B N 1
ATOM 2596 C CA . SER B 1 110 ? 5.988 6.934 -7.027 1 97.88 110 SER B CA 1
ATOM 2597 C C . SER B 1 110 ? 5.184 7.535 -5.883 1 97.88 110 SER B C 1
ATOM 2599 O O . SER B 1 110 ? 4.836 8.719 -5.914 1 97.88 110 SER B O 1
ATOM 2601 N N . TYR B 1 111 ? 4.906 6.758 -4.879 1 96.75 111 TYR B N 1
ATOM 2602 C CA . TYR B 1 111 ? 4.281 7.289 -3.674 1 96.75 111 TYR B CA 1
ATOM 2603 C C . TYR B 1 111 ? 5.25 8.18 -2.904 1 96.75 111 TYR B C 1
ATOM 2605 O O . TYR B 1 111 ? 4.863 9.242 -2.412 1 96.75 111 TYR B O 1
ATOM 2613 N N . ALA B 1 112 ? 6.453 7.758 -2.865 1 98 112 ALA B N 1
ATOM 2614 C CA . ALA B 1 112 ? 7.484 8.547 -2.195 1 98 112 ALA B CA 1
ATOM 2615 C C . ALA B 1 112 ? 7.695 9.883 -2.898 1 98 112 ALA B C 1
ATOM 2617 O O . ALA B 1 112 ? 7.984 10.891 -2.254 1 98 112 ALA B O 1
ATOM 2618 N N . THR B 1 113 ? 7.543 9.883 -4.188 1 98.12 113 THR B N 1
ATOM 2619 C CA . THR B 1 113 ? 7.656 11.109 -4.969 1 98.12 113 THR B CA 1
ATOM 2620 C C . THR B 1 113 ? 6.703 12.172 -4.441 1 98.12 113 THR B C 1
ATOM 2622 O O . THR B 1 113 ? 7.105 13.312 -4.207 1 98.12 113 THR B O 1
ATOM 2625 N N . GLU B 1 114 ? 5.504 11.797 -4.219 1 95.75 114 GLU B N 1
ATOM 2626 C CA . GLU B 1 114 ? 4.504 12.742 -3.727 1 95.75 114 GLU B CA 1
ATOM 2627 C C . GLU B 1 114 ? 4.809 13.172 -2.291 1 95.75 114 GLU B C 1
ATOM 2629 O O . GLU B 1 114 ? 4.582 14.32 -1.919 1 95.75 114 GLU B O 1
ATOM 2634 N N . THR B 1 115 ? 5.289 12.234 -1.519 1 96.19 115 THR B N 1
ATOM 2635 C CA . THR B 1 115 ? 5.66 12.523 -0.138 1 96.19 115 THR B CA 1
ATOM 2636 C C . THR B 1 115 ? 6.816 13.516 -0.085 1 96.19 115 THR B C 1
ATOM 2638 O O . THR B 1 115 ? 6.762 14.5 0.656 1 96.19 115 THR B O 1
ATOM 2641 N N . PHE B 1 116 ? 7.773 13.289 -0.908 1 97.31 116 PHE B N 1
ATOM 2642 C CA . PHE B 1 116 ? 8.938 14.172 -0.936 1 97.31 116 PHE B CA 1
ATOM 2643 C C . PHE B 1 116 ? 8.57 15.539 -1.497 1 97.31 116 PHE B C 1
ATOM 2645 O O . PHE B 1 116 ? 9.023 16.562 -0.988 1 97.31 116 PHE B O 1
ATOM 2652 N N . ARG B 1 117 ? 7.816 15.516 -2.525 1 96.81 117 ARG B N 1
ATOM 2653 C CA . ARG B 1 117 ? 7.352 16.781 -3.08 1 96.81 117 ARG B CA 1
ATOM 2654 C C . ARG B 1 117 ? 6.598 17.594 -2.033 1 96.81 117 ARG B C 1
ATOM 2656 O O . ARG B 1 117 ? 6.844 18.797 -1.868 1 96.81 117 ARG B O 1
ATOM 2663 N N . GLY B 1 118 ? 5.695 16.891 -1.362 1 95.19 118 GLY B N 1
ATOM 2664 C CA . GLY B 1 118 ? 4.949 17.547 -0.302 1 95.19 118 GLY B CA 1
ATOM 2665 C C . GLY B 1 118 ? 5.832 18.047 0.827 1 95.19 118 GLY B C 1
ATOM 2666 O O . GLY B 1 118 ? 5.609 19.141 1.359 1 95.19 118 GLY B O 1
ATOM 2667 N N . ALA B 1 119 ? 6.789 17.297 1.167 1 95.75 119 ALA B N 1
ATOM 2668 C CA . ALA B 1 119 ? 7.711 17.672 2.238 1 95.75 119 ALA B CA 1
ATOM 2669 C C . ALA B 1 119 ? 8.555 18.875 1.838 1 95.75 119 ALA B C 1
ATOM 2671 O O . ALA B 1 119 ? 8.805 19.766 2.654 1 95.75 119 ALA B O 1
ATOM 2672 N N . PHE B 1 120 ? 8.977 18.922 0.634 1 95.38 120 PHE B N 1
ATOM 2673 C CA . PHE B 1 120 ? 9.727 20.078 0.141 1 95.38 120 PHE B CA 1
ATOM 2674 C C . PHE B 1 120 ? 8.883 21.344 0.199 1 95.38 120 PHE B C 1
ATOM 2676 O O . PHE B 1 120 ? 9.367 22.406 0.583 1 95.38 120 PHE B O 1
ATOM 2683 N N . ASN B 1 121 ? 7.633 21.219 -0.139 1 94.44 121 ASN B N 1
ATOM 2684 C CA . ASN B 1 121 ? 6.711 22.344 -0.116 1 94.44 121 ASN B CA 1
ATOM 2685 C C . ASN B 1 121 ? 6.363 22.766 1.312 1 94.44 121 ASN B C 1
ATOM 2687 O O . ASN B 1 121 ? 5.914 23.875 1.549 1 94.44 121 ASN B O 1
ATOM 2691 N N . GLY B 1 122 ? 6.57 21.797 2.199 1 93.38 122 GLY B N 1
ATOM 2692 C CA . GLY B 1 122 ? 6.266 22.062 3.596 1 93.38 122 GLY B CA 1
ATOM 2693 C C . GLY B 1 122 ? 7.363 22.828 4.312 1 93.38 122 GLY B C 1
ATOM 2694 O O . GLY B 1 122 ? 7.168 23.297 5.438 1 93.38 122 GLY B O 1
ATOM 2695 N N . VAL B 1 123 ? 8.477 23 3.689 1 93.56 123 VAL B N 1
ATOM 2696 C CA . VAL B 1 123 ? 9.57 23.75 4.285 1 93.56 123 VAL B CA 1
ATOM 2697 C C . VAL B 1 123 ? 9.164 25.219 4.445 1 93.56 123 VAL B C 1
ATOM 2699 O O . VAL B 1 123 ? 8.664 25.828 3.506 1 93.56 123 VAL B O 1
ATOM 2702 N N . LYS B 1 124 ? 9.406 25.766 5.586 1 92.94 124 LYS B N 1
ATOM 2703 C CA . LYS B 1 124 ? 8.969 27.125 5.926 1 92.94 124 LYS B CA 1
ATOM 2704 C C . LYS B 1 124 ? 9.734 28.172 5.113 1 92.94 124 LYS B C 1
ATOM 2706 O O . LYS B 1 124 ? 10.961 28.125 5.031 1 92.94 124 LYS B O 1
ATOM 2711 N N . SER B 1 125 ? 9 29 4.707 1 92.19 125 SER B N 1
ATOM 2712 C CA . SER B 1 125 ? 9.609 30.094 3.955 1 92.19 125 SER B CA 1
ATOM 2713 C C . SER B 1 125 ? 10.516 30.938 4.84 1 92.19 125 SER B C 1
ATOM 2715 O O . SER B 1 125 ? 11.523 31.469 4.375 1 92.19 125 SER B O 1
ATOM 2717 N N . GLY B 1 126 ? 10.094 30.969 6.016 1 91.56 126 GLY B N 1
ATOM 2718 C CA . GLY B 1 126 ? 10.898 31.719 6.969 1 91.56 126 GLY B CA 1
ATOM 2719 C C . GLY B 1 126 ? 12.312 31.172 7.102 1 91.56 126 GLY B C 1
ATOM 2720 O O . GLY B 1 126 ? 13.273 31.953 7.195 1 91.56 126 GLY B O 1
ATOM 2721 N N . SER B 1 127 ? 12.391 29.859 7.082 1 92.88 127 SER B N 1
ATOM 2722 C CA . SER B 1 127 ? 13.703 29.234 7.16 1 92.88 127 SER B CA 1
ATOM 2723 C C . SER B 1 127 ? 14.555 29.578 5.941 1 92.88 127 SER B C 1
ATOM 2725 O O . SER B 1 127 ? 15.758 29.812 6.066 1 92.88 127 SER B O 1
ATOM 2727 N N . ILE B 1 128 ? 13.953 29.672 4.855 1 92.06 128 ILE B N 1
ATOM 2728 C CA . ILE B 1 128 ? 14.648 29.984 3.611 1 92.06 128 ILE B CA 1
ATOM 2729 C C . ILE B 1 128 ? 15.055 31.453 3.596 1 92.06 128 ILE B C 1
ATOM 2731 O O . ILE B 1 128 ? 16.172 31.797 3.205 1 92.06 128 ILE B O 1
ATOM 2735 N N . GLU B 1 129 ? 14.156 32.281 4.102 1 93.44 129 GLU B N 1
ATOM 2736 C CA . GLU B 1 129 ? 14.438 33.719 4.172 1 93.44 129 GLU B CA 1
ATOM 2737 C C . GLU B 1 129 ? 15.555 34 5.164 1 93.44 129 GLU B C 1
ATOM 2739 O O . GLU B 1 129 ? 16.422 34.844 4.902 1 93.44 129 GLU B O 1
ATOM 2744 N N . ALA B 1 130 ? 15.453 33.312 6.227 1 94.44 130 ALA B N 1
ATOM 2745 C CA . ALA B 1 130 ? 16.5 33.5 7.238 1 94.44 130 ALA B CA 1
ATOM 2746 C C . ALA B 1 130 ? 17.859 33.094 6.691 1 94.44 130 ALA B C 1
ATOM 2748 O O . ALA B 1 130 ? 18.859 33.75 6.973 1 94.44 130 ALA B O 1
ATOM 2749 N N . ALA B 1 131 ? 17.875 32.062 5.98 1 93.19 131 ALA B N 1
ATOM 2750 C CA . ALA B 1 131 ? 19.125 31.578 5.383 1 93.19 131 ALA B CA 1
ATOM 2751 C C . ALA B 1 131 ? 19.672 32.594 4.387 1 93.19 131 ALA B C 1
ATOM 2753 O O . ALA B 1 131 ? 20.875 32.875 4.363 1 93.19 131 ALA B O 1
ATOM 2754 N N . ARG B 1 132 ? 18.828 33.188 3.682 1 92.25 132 ARG B N 1
ATOM 2755 C CA . ARG B 1 132 ? 19.234 34.219 2.719 1 92.25 132 ARG B CA 1
ATOM 2756 C C . ARG B 1 132 ? 19.719 35.469 3.424 1 92.25 132 ARG B C 1
ATOM 2758 O O . ARG B 1 132 ? 20.672 36.094 2.975 1 92.25 132 ARG B O 1
ATOM 2765 N N . ALA B 1 133 ? 19.047 35.781 4.43 1 95.31 133 ALA B N 1
ATOM 2766 C CA . ALA B 1 133 ? 19.438 36.938 5.219 1 95.31 133 ALA B CA 1
ATOM 2767 C C . ALA B 1 133 ? 20.828 36.75 5.812 1 95.31 133 ALA B C 1
ATOM 2769 O O . ALA B 1 133 ? 21.562 37.719 6 1 95.31 133 ALA B O 1
ATOM 2770 N N . LEU B 1 134 ? 21.188 35.531 6.109 1 95.31 134 LEU B N 1
ATOM 2771 C CA . LEU B 1 134 ? 22.484 35.219 6.676 1 95.31 134 LEU B CA 1
ATOM 2772 C C . LEU B 1 134 ? 23.547 35.094 5.582 1 95.31 134 LEU B C 1
ATOM 2774 O O . LEU B 1 134 ? 24.719 34.812 5.863 1 95.31 134 LEU B O 1
ATOM 2778 N N . GLY B 1 135 ? 23.141 35.281 4.297 1 93.62 135 GLY B N 1
ATOM 2779 C CA . GLY B 1 135 ? 24.094 35.312 3.197 1 93.62 135 GLY B CA 1
ATOM 2780 C C . GLY B 1 135 ? 24.312 33.969 2.545 1 93.62 135 GLY B C 1
ATOM 2781 O O . GLY B 1 135 ? 25.234 33.812 1.75 1 93.62 135 GLY B O 1
ATOM 2782 N N . MET B 1 136 ? 23.484 33 2.84 1 94.25 136 MET B N 1
ATOM 2783 C CA . MET B 1 136 ? 23.625 31.688 2.225 1 94.25 136 MET B CA 1
ATOM 2784 C C . MET B 1 136 ? 23.188 31.719 0.765 1 94.25 136 MET B C 1
ATOM 2786 O O . MET B 1 136 ? 22.203 32.375 0.42 1 94.25 136 MET B O 1
ATOM 2790 N N . ASN B 1 137 ? 23.984 30.984 -0.069 1 93.81 137 ASN B N 1
ATOM 2791 C CA . ASN B 1 137 ? 23.578 30.906 -1.47 1 93.81 137 ASN B CA 1
ATOM 2792 C C . ASN B 1 137 ? 22.562 29.781 -1.697 1 93.81 137 ASN B C 1
ATOM 2794 O O . ASN B 1 137 ? 22.125 29.141 -0.746 1 93.81 137 ASN B O 1
ATOM 2798 N N . GLY B 1 138 ? 22.094 29.562 -2.916 1 90.94 138 GLY B N 1
ATOM 2799 C CA . GLY B 1 138 ? 21.047 28.609 -3.244 1 90.94 138 GLY B CA 1
ATOM 2800 C C . GLY B 1 138 ? 21.422 27.172 -2.893 1 90.94 138 GLY B C 1
ATOM 2801 O O . GLY B 1 138 ? 20.594 26.422 -2.379 1 90.94 138 GLY B O 1
ATOM 2802 N N . LEU B 1 139 ? 22.594 26.844 -3.178 1 92.56 139 LEU B N 1
ATOM 2803 C CA . LEU B 1 139 ? 23.062 25.484 -2.912 1 92.56 139 LEU B CA 1
ATOM 2804 C C . LEU B 1 139 ? 23.203 25.25 -1.414 1 92.56 139 LEU B C 1
ATOM 2806 O O . LEU B 1 139 ? 22.875 24.172 -0.923 1 92.56 139 LEU B O 1
ATOM 2810 N N . GLN B 1 140 ? 23.734 26.281 -0.721 1 92.94 140 GLN B N 1
ATOM 2811 C CA . GLN B 1 140 ? 23.859 26.188 0.729 1 92.94 140 GLN B CA 1
ATOM 2812 C C . GLN B 1 140 ? 22.484 26.047 1.39 1 92.94 140 GLN B C 1
ATOM 2814 O O . GLN B 1 140 ? 22.297 25.188 2.258 1 92.94 140 GLN B O 1
ATOM 2819 N N . THR B 1 141 ? 21.609 26.938 0.889 1 93.19 141 THR B N 1
ATOM 2820 C CA . THR B 1 141 ? 20.25 26.906 1.428 1 93.19 141 THR B CA 1
ATOM 2821 C C . THR B 1 141 ? 19.594 25.562 1.165 1 93.19 141 THR B C 1
ATOM 2823 O O . THR B 1 141 ? 18.891 25.016 2.027 1 93.19 141 THR B O 1
ATOM 2826 N N . PHE B 1 142 ? 19.891 25.016 0.029 1 91.25 142 PHE B N 1
ATOM 2827 C CA . PHE B 1 142 ? 19.297 23.75 -0.368 1 91.25 142 PHE B CA 1
ATOM 2828 C C . PHE B 1 142 ? 19.812 22.609 0.508 1 91.25 142 PHE B C 1
ATOM 2830 O O . PHE B 1 142 ? 19.031 21.828 1.056 1 91.25 142 PHE B O 1
ATOM 2837 N N . PHE B 1 143 ? 21.062 22.484 0.742 1 91.88 143 PHE B N 1
ATOM 2838 C CA . PHE B 1 143 ? 21.672 21.344 1.407 1 91.88 143 PHE B CA 1
ATOM 2839 C C . PHE B 1 143 ? 21.594 21.484 2.922 1 91.88 143 PHE B C 1
ATOM 2841 O O . PHE B 1 143 ? 21.422 20.5 3.643 1 91.88 143 PHE B O 1
ATOM 2848 N N . TYR B 1 144 ? 21.609 22.734 3.408 1 92.5 144 TYR B N 1
ATOM 2849 C CA . TYR B 1 144 ? 21.734 22.922 4.852 1 92.5 144 TYR B CA 1
ATOM 2850 C C . TYR B 1 144 ? 20.375 23.234 5.48 1 92.5 144 TYR B C 1
ATOM 2852 O O . TYR B 1 144 ? 20.203 23.078 6.691 1 92.5 144 TYR B O 1
ATOM 2860 N N . ILE B 1 145 ? 19.438 23.656 4.672 1 92.38 145 ILE B N 1
ATOM 2861 C CA . ILE B 1 145 ? 18.172 24.078 5.25 1 92.38 145 ILE B CA 1
ATOM 2862 C C . ILE B 1 145 ? 17.031 23.25 4.648 1 92.38 145 ILE B C 1
ATOM 2864 O O . ILE B 1 145 ? 16.359 22.5 5.355 1 92.38 145 ILE B O 1
ATOM 2868 N N . ARG B 1 146 ? 16.969 23.297 3.352 1 91.88 146 ARG B N 1
ATOM 2869 C CA . ARG B 1 146 ? 15.812 22.703 2.686 1 91.88 146 ARG B CA 1
ATOM 2870 C C . ARG B 1 146 ? 15.812 21.188 2.836 1 91.88 146 ARG B C 1
ATOM 2872 O O . ARG B 1 146 ? 14.789 20.594 3.178 1 91.88 146 ARG B O 1
ATOM 2879 N N . ILE B 1 147 ? 16.938 20.562 2.678 1 92.12 147 ILE B N 1
ATOM 2880 C CA . ILE B 1 147 ? 17 19.109 2.686 1 92.12 147 ILE B CA 1
ATOM 2881 C C . ILE B 1 147 ? 16.75 18.594 4.102 1 92.12 147 ILE B C 1
ATOM 2883 O O . ILE B 1 147 ? 15.906 17.719 4.312 1 92.12 147 ILE B O 1
ATOM 2887 N N . PRO B 1 148 ? 17.453 19.125 5.062 1 91.88 148 PRO B N 1
ATOM 2888 C CA . PRO B 1 148 ? 17.219 18.641 6.426 1 91.88 148 PRO B CA 1
ATOM 2889 C C . PRO B 1 148 ? 15.789 18.859 6.895 1 91.88 148 PRO B C 1
ATOM 2891 O O . PRO B 1 148 ? 15.195 17.984 7.531 1 91.88 148 PRO B O 1
ATOM 2894 N N . GLU B 1 149 ? 15.227 19.984 6.566 1 93.62 149 GLU B N 1
ATOM 2895 C CA . GLU B 1 149 ? 13.859 20.297 6.977 1 93.62 149 GLU B CA 1
ATOM 2896 C C . GLU B 1 149 ? 12.852 19.406 6.242 1 93.62 149 GLU B C 1
ATOM 2898 O O . GLU B 1 149 ? 11.883 18.938 6.836 1 93.62 149 GLU B O 1
ATOM 2903 N N . MET B 1 150 ? 13.117 19.219 4.992 1 94.25 150 MET B N 1
ATOM 2904 C CA . MET B 1 150 ? 12.266 18.344 4.188 1 94.25 150 MET B CA 1
ATOM 2905 C C . MET B 1 150 ? 12.281 16.922 4.738 1 94.25 150 MET B C 1
ATOM 2907 O O . MET B 1 150 ? 11.234 16.266 4.812 1 94.25 150 MET B O 1
ATOM 2911 N N . TRP B 1 151 ? 13.406 16.422 5.137 1 93.31 151 TRP B N 1
ATOM 2912 C CA . TRP B 1 151 ? 13.539 15.055 5.645 1 93.31 151 TRP B CA 1
ATOM 2913 C C . TRP B 1 151 ? 12.766 14.883 6.945 1 93.31 151 TRP B C 1
ATOM 2915 O O . TRP B 1 151 ? 12.164 13.836 7.184 1 93.31 151 TRP B O 1
ATOM 2925 N N . ARG B 1 152 ? 12.789 15.891 7.738 1 92.75 152 ARG B N 1
ATOM 2926 C CA . ARG B 1 152 ? 12.055 15.836 8.992 1 92.75 152 ARG B CA 1
ATOM 2927 C C . ARG B 1 152 ? 10.547 15.742 8.742 1 92.75 152 ARG B C 1
ATOM 2929 O O . ARG B 1 152 ? 9.844 15 9.43 1 92.75 152 ARG B O 1
ATOM 2936 N N . ILE B 1 153 ? 10.148 16.469 7.766 1 93.12 153 ILE B N 1
ATOM 2937 C CA . ILE B 1 153 ? 8.727 16.484 7.422 1 93.12 153 ILE B CA 1
ATOM 2938 C C . ILE B 1 153 ? 8.336 15.156 6.781 1 93.12 153 ILE B C 1
ATOM 2940 O O . ILE B 1 153 ? 7.242 14.641 7.02 1 93.12 153 ILE B O 1
ATOM 2944 N N . ALA B 1 154 ? 9.227 14.516 6.074 1 95.56 154 ALA B N 1
ATOM 2945 C CA . ALA B 1 154 ? 8.938 13.328 5.273 1 95.56 154 ALA B CA 1
ATOM 2946 C C . ALA B 1 154 ? 9.094 12.055 6.105 1 95.56 154 ALA B C 1
ATOM 2948 O O . ALA B 1 154 ? 8.641 10.984 5.699 1 95.56 154 ALA B O 1
ATOM 2949 N N . LEU B 1 155 ? 9.68 12.133 7.227 1 93.69 155 LEU B N 1
ATOM 2950 C CA . LEU B 1 155 ? 10.102 10.953 7.973 1 93.69 155 LEU B CA 1
ATOM 2951 C C . LEU B 1 155 ? 8.898 10.109 8.375 1 93.69 155 LEU B C 1
ATOM 2953 O O . LEU B 1 155 ? 8.883 8.891 8.141 1 93.69 155 LEU B O 1
ATOM 2957 N N . PRO B 1 156 ? 7.836 10.688 8.891 1 89.69 156 PRO B N 1
ATOM 2958 C CA . PRO B 1 156 ? 6.707 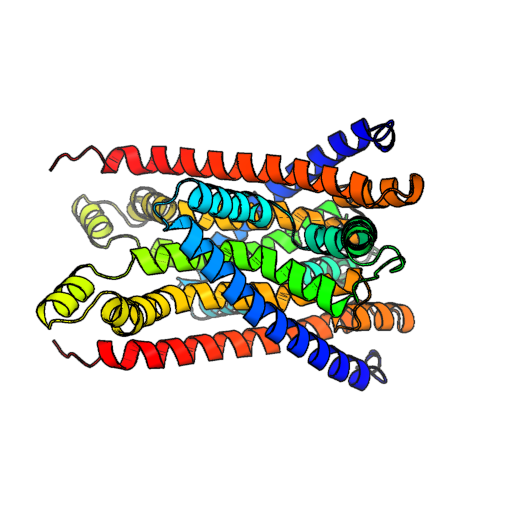9.852 9.305 1 89.69 156 PRO B CA 1
ATOM 2959 C C . PRO B 1 156 ? 6.066 9.102 8.133 1 89.69 156 PRO B C 1
ATOM 2961 O O . PRO B 1 156 ? 5.992 7.871 8.156 1 89.69 156 PRO B O 1
ATOM 2964 N N . PRO B 1 157 ? 5.711 9.828 7.074 1 93 157 PRO B N 1
ATOM 2965 C CA . PRO B 1 157 ? 5.141 9.086 5.949 1 93 157 PRO B CA 1
ATOM 2966 C C . PRO B 1 157 ? 6.152 8.164 5.273 1 93 157 PRO B C 1
ATOM 2968 O O . PRO B 1 157 ? 5.773 7.168 4.656 1 93 157 PRO B O 1
ATOM 2971 N N . PHE B 1 158 ? 7.418 8.484 5.363 1 95.25 158 PHE B N 1
ATOM 2972 C CA . PHE B 1 158 ? 8.469 7.621 4.832 1 95.25 158 PHE B CA 1
ATOM 2973 C C . PHE B 1 158 ? 8.438 6.254 5.504 1 95.25 158 PHE B C 1
ATOM 2975 O O . PHE B 1 158 ? 8.672 5.23 4.855 1 95.25 158 PHE B O 1
ATOM 2982 N N . GLY B 1 159 ? 8.164 6.219 6.793 1 95.12 159 GLY B N 1
ATOM 2983 C CA . GLY B 1 159 ? 7.988 4.969 7.516 1 95.12 159 GLY B CA 1
ATOM 2984 C C . GLY B 1 159 ? 6.922 4.074 6.91 1 95.12 159 GLY B C 1
ATOM 2985 O O . GLY B 1 159 ? 7.109 2.859 6.809 1 95.12 159 GLY B O 1
ATOM 2986 N N . ASN B 1 160 ? 5.832 4.684 6.496 1 93.81 160 ASN B N 1
ATOM 2987 C CA . ASN B 1 160 ? 4.766 3.926 5.852 1 93.81 160 ASN B CA 1
ATOM 2988 C C . ASN B 1 160 ? 5.227 3.318 4.527 1 93.81 160 ASN B C 1
ATOM 2990 O O . ASN B 1 160 ? 4.816 2.213 4.172 1 93.81 160 ASN B O 1
ATOM 2994 N N . HIS B 1 161 ? 6.02 4.109 3.801 1 97.12 161 HIS B N 1
ATOM 2995 C CA . HIS B 1 161 ? 6.551 3.582 2.547 1 97.12 161 HIS B CA 1
ATOM 2996 C C . HIS B 1 161 ? 7.469 2.391 2.795 1 97.12 161 HIS B C 1
ATOM 2998 O O . HIS B 1 161 ? 7.465 1.427 2.025 1 97.12 161 HIS B O 1
ATOM 3004 N N . MET B 1 162 ? 8.258 2.49 3.885 1 97.88 162 MET B N 1
ATOM 3005 C CA . MET B 1 162 ? 9.148 1.38 4.223 1 97.88 162 MET B CA 1
ATOM 3006 C C . MET B 1 162 ? 8.344 0.135 4.586 1 97.88 162 MET B C 1
ATOM 3008 O O . MET B 1 162 ? 8.711 -0.979 4.207 1 97.88 162 MET B O 1
ATOM 3012 N N . LEU B 1 163 ? 7.285 0.331 5.305 1 97.12 163 LEU B N 1
ATOM 3013 C CA . LEU B 1 163 ? 6.422 -0.791 5.66 1 97.12 163 LEU B CA 1
ATOM 3014 C C . LEU B 1 163 ? 5.797 -1.411 4.414 1 97.12 163 LEU B C 1
ATOM 3016 O O . LEU B 1 163 ? 5.711 -2.637 4.301 1 97.12 163 LEU B O 1
ATOM 3020 N N . SER B 1 164 ? 5.379 -0.589 3.494 1 97 164 SER B N 1
ATOM 3021 C CA . SER B 1 164 ? 4.828 -1.085 2.236 1 97 164 SER B CA 1
ATOM 3022 C C . SER B 1 164 ? 5.867 -1.879 1.453 1 97 164 SER B C 1
ATOM 3024 O O . SER B 1 164 ? 5.559 -2.934 0.893 1 97 164 SER B O 1
ATOM 3026 N N . LEU B 1 165 ? 7.07 -1.386 1.461 1 98.19 165 LEU B N 1
ATOM 3027 C CA . LEU B 1 165 ? 8.148 -2.016 0.707 1 98.19 165 LEU B CA 1
ATOM 3028 C C . LEU B 1 165 ? 8.445 -3.41 1.248 1 98.19 165 LEU B C 1
ATOM 3030 O O . LEU B 1 165 ? 8.578 -4.363 0.479 1 98.19 165 LEU B O 1
ATOM 3034 N N . ILE B 1 166 ? 8.594 -3.488 2.576 1 98.5 166 ILE B N 1
ATOM 3035 C CA . ILE B 1 166 ? 8.945 -4.773 3.172 1 98.5 166 ILE B CA 1
ATOM 3036 C C . ILE B 1 166 ? 7.852 -5.793 2.877 1 98.5 166 ILE B C 1
ATOM 3038 O O . ILE B 1 166 ? 8.141 -6.961 2.6 1 98.5 166 ILE B O 1
ATOM 3042 N N . LYS B 1 167 ? 6.629 -5.398 2.908 1 98 167 LYS B N 1
ATOM 3043 C CA . LYS B 1 167 ? 5.516 -6.305 2.643 1 98 167 LYS B CA 1
ATOM 3044 C C . LYS B 1 167 ? 5.477 -6.711 1.172 1 98 167 LYS B C 1
ATOM 3046 O O . LYS B 1 167 ? 5.145 -7.855 0.847 1 98 167 LYS B O 1
ATOM 3051 N N . ASP B 1 168 ? 5.852 -5.742 0.311 1 98.38 168 ASP B N 1
ATOM 3052 C CA . ASP B 1 168 ? 5.809 -5.996 -1.126 1 98.38 168 ASP B CA 1
ATOM 3053 C C . ASP B 1 168 ? 6.867 -7.012 -1.539 1 98.38 168 ASP B C 1
ATOM 3055 O O . ASP B 1 168 ? 6.797 -7.586 -2.629 1 98.38 168 ASP B O 1
ATOM 3059 N N . THR B 1 169 ? 7.906 -7.215 -0.67 1 98.69 169 THR B N 1
ATOM 3060 C CA . THR B 1 169 ? 8.914 -8.219 -0.993 1 98.69 169 THR B CA 1
ATOM 3061 C C . THR B 1 169 ? 8.273 -9.594 -1.152 1 98.69 169 THR B C 1
ATOM 3063 O O . THR B 1 169 ? 8.758 -10.43 -1.918 1 98.69 169 THR B O 1
ATOM 3066 N N . ALA B 1 170 ? 7.152 -9.836 -0.463 1 98.62 170 ALA B N 1
ATOM 3067 C CA . ALA B 1 170 ? 6.461 -11.117 -0.531 1 98.62 170 ALA B CA 1
ATOM 3068 C C . ALA B 1 170 ? 5.922 -11.375 -1.935 1 98.62 170 ALA B C 1
ATOM 3070 O O . ALA B 1 170 ? 5.801 -12.531 -2.357 1 98.62 170 ALA B O 1
ATOM 3071 N N . LEU B 1 171 ? 5.656 -10.359 -2.688 1 98.5 171 LEU B N 1
ATOM 3072 C CA . LEU B 1 171 ? 5.07 -10.477 -4.016 1 98.5 171 LEU B CA 1
ATOM 3073 C C . LEU B 1 171 ? 6.066 -11.078 -5 1 98.5 171 LEU B C 1
ATOM 3075 O O . LEU B 1 171 ? 5.668 -11.648 -6.02 1 98.5 171 LEU B O 1
ATOM 3079 N N . ILE B 1 172 ? 7.328 -10.961 -4.676 1 98.06 172 ILE B N 1
ATOM 3080 C CA . ILE B 1 172 ? 8.352 -11.398 -5.617 1 98.06 172 ILE B CA 1
ATOM 3081 C C . ILE B 1 172 ? 8.398 -12.922 -5.668 1 98.06 172 ILE B C 1
ATOM 3083 O O . ILE B 1 172 ? 8.977 -13.508 -6.586 1 98.06 172 ILE B O 1
ATOM 3087 N N . SER B 1 173 ? 7.746 -13.609 -4.715 1 97.62 173 SER B N 1
ATOM 3088 C CA . SER B 1 173 ? 7.641 -15.07 -4.711 1 97.62 173 SER B CA 1
ATOM 3089 C C . SER B 1 173 ? 7 -15.578 -5.996 1 97.62 173 SER B C 1
ATOM 3091 O O . SER B 1 173 ? 7.273 -16.703 -6.43 1 97.62 173 SER B O 1
ATOM 3093 N N . ILE B 1 174 ? 6.238 -14.742 -6.66 1 94.44 174 ILE B N 1
ATOM 3094 C CA . ILE B 1 174 ? 5.434 -15.188 -7.793 1 94.44 174 ILE B CA 1
ATOM 3095 C C . ILE B 1 174 ? 6.328 -15.406 -9.008 1 94.44 174 ILE B C 1
ATOM 3097 O O . ILE B 1 174 ? 5.945 -16.109 -9.953 1 94.44 174 ILE B O 1
ATOM 3101 N N . ILE B 1 175 ? 7.492 -14.781 -8.961 1 93.81 175 ILE B N 1
ATOM 3102 C CA . ILE B 1 175 ? 8.391 -14.961 -10.094 1 93.81 175 ILE B CA 1
ATOM 3103 C C . ILE B 1 175 ? 9.562 -15.852 -9.68 1 93.81 175 ILE B C 1
ATOM 3105 O O . ILE B 1 175 ? 10.602 -15.875 -10.352 1 93.81 175 ILE B O 1
ATOM 3109 N N . GLY B 1 176 ? 9.516 -16.484 -8.547 1 94.94 176 GLY B N 1
ATOM 3110 C CA . GLY B 1 176 ? 10.406 -17.594 -8.242 1 94.94 176 GLY B CA 1
ATOM 3111 C C . GLY B 1 176 ? 11.57 -17.188 -7.352 1 94.94 176 GLY B C 1
ATOM 3112 O O . GLY B 1 176 ? 12.539 -17.938 -7.215 1 94.94 176 GLY B O 1
ATOM 3113 N N . LEU B 1 177 ? 11.555 -15.961 -6.82 1 96.81 177 LEU B N 1
ATOM 3114 C CA . LEU B 1 177 ? 12.586 -15.625 -5.848 1 96.81 177 LEU B CA 1
ATOM 3115 C C . LEU B 1 177 ? 12.406 -16.422 -4.566 1 96.81 177 LEU B C 1
ATOM 3117 O O . LEU B 1 177 ? 11.289 -16.562 -4.059 1 96.81 177 LEU B O 1
ATOM 3121 N N . ASN B 1 178 ? 13.516 -16.969 -4.059 1 96.94 178 ASN B N 1
ATOM 3122 C CA . ASN B 1 178 ? 13.469 -17.812 -2.869 1 96.94 178 ASN B CA 1
ATOM 3123 C C . ASN B 1 178 ? 13.43 -16.969 -1.594 1 96.94 178 ASN B C 1
ATOM 3125 O O . ASN B 1 178 ? 14.328 -17.062 -0.755 1 96.94 178 ASN B O 1
ATOM 3129 N N . GLU B 1 179 ? 12.359 -16.203 -1.494 1 98 179 GLU B N 1
ATOM 3130 C CA . GLU B 1 179 ? 12.07 -15.461 -0.268 1 98 179 GLU B CA 1
ATOM 3131 C C . GLU B 1 179 ? 11.055 -16.203 0.595 1 98 179 GLU B C 1
ATOM 3133 O O . GLU B 1 179 ? 10.711 -17.359 0.31 1 98 179 GLU B O 1
ATOM 3138 N N . THR B 1 180 ? 10.656 -15.711 1.726 1 98.31 180 THR B N 1
ATOM 3139 C CA . THR B 1 180 ? 10.008 -16.453 2.805 1 98.31 180 THR B CA 1
ATOM 3140 C C . THR B 1 180 ? 8.672 -17.016 2.338 1 98.31 180 THR B C 1
ATOM 3142 O O . THR B 1 180 ? 8.305 -18.141 2.703 1 98.31 180 THR B O 1
ATOM 3145 N N . LEU B 1 181 ? 7.883 -16.25 1.561 1 97.62 181 LEU B N 1
ATOM 3146 C CA . LEU B 1 181 ? 6.598 -16.766 1.099 1 97.62 181 LEU B CA 1
ATOM 3147 C C . LEU B 1 181 ? 6.797 -17.906 0.102 1 97.62 181 LEU B C 1
ATOM 3149 O O . LEU B 1 181 ? 6.027 -18.875 0.09 1 97.62 181 LEU B O 1
ATOM 3153 N N . PHE B 1 182 ? 7.801 -17.812 -0.739 1 97.31 182 PHE B N 1
ATOM 3154 C CA . PHE B 1 182 ? 8.148 -18.875 -1.667 1 97.31 182 PHE B CA 1
ATOM 3155 C C . PHE B 1 182 ? 8.477 -20.156 -0.914 1 97.31 182 PHE B C 1
ATOM 3157 O O . PHE B 1 182 ? 7.973 -21.234 -1.253 1 97.31 182 PHE B O 1
ATOM 3164 N N . VAL B 1 183 ? 9.297 -20.047 0.073 1 97.44 183 VAL B N 1
ATOM 3165 C CA . VAL B 1 183 ? 9.695 -21.188 0.887 1 97.44 183 VAL B CA 1
ATOM 3166 C C . VAL B 1 183 ? 8.477 -21.781 1.579 1 97.44 183 VAL B C 1
ATOM 3168 O O . VAL B 1 183 ? 8.328 -23 1.655 1 97.44 183 VAL B O 1
ATOM 3171 N N . ALA B 1 184 ? 7.617 -20.906 2.07 1 97 184 ALA B N 1
ATOM 3172 C CA . ALA B 1 184 ? 6.41 -21.375 2.742 1 97 184 ALA B CA 1
ATOM 3173 C C . ALA B 1 184 ? 5.527 -22.188 1.787 1 97 184 ALA B C 1
ATOM 3175 O O . ALA B 1 184 ? 4.93 -23.188 2.178 1 97 184 ALA B O 1
ATOM 3176 N N . LYS B 1 185 ? 5.418 -21.703 0.527 1 95.25 185 LYS B N 1
ATOM 3177 C CA . LYS B 1 185 ? 4.625 -22.422 -0.468 1 95.25 185 LYS B CA 1
ATOM 3178 C C . LYS B 1 185 ? 5.215 -23.797 -0.75 1 95.25 185 LYS B C 1
ATOM 3180 O O . LYS B 1 185 ? 4.48 -24.797 -0.848 1 95.25 185 LYS B O 1
ATOM 3185 N N . GLN B 1 186 ? 6.516 -23.859 -0.85 1 95.69 186 GLN B N 1
ATOM 3186 C CA . GLN B 1 186 ? 7.191 -25.125 -1.064 1 95.69 186 GLN B CA 1
ATOM 3187 C C . GLN B 1 186 ? 7 -26.062 0.129 1 95.69 186 GLN B C 1
ATOM 3189 O O . GLN B 1 186 ? 6.672 -27.234 -0.041 1 95.69 186 GLN B O 1
ATOM 3194 N N . ALA B 1 187 ? 7.223 -25.516 1.279 1 95 187 ALA B N 1
ATOM 3195 C CA . ALA B 1 187 ? 7.082 -26.297 2.506 1 95 187 ALA B CA 1
ATOM 3196 C C . ALA B 1 187 ? 5.645 -26.797 2.682 1 95 187 ALA B C 1
ATOM 3198 O O . ALA B 1 187 ? 5.418 -27.922 3.113 1 95 187 ALA B O 1
ATOM 3199 N N . ALA B 1 188 ? 4.707 -25.953 2.359 1 92.56 188 ALA B N 1
ATOM 3200 C CA . ALA B 1 188 ? 3.295 -26.312 2.455 1 92.56 188 ALA B CA 1
ATOM 3201 C C . ALA B 1 188 ? 2.955 -27.453 1.508 1 92.56 188 ALA B C 1
ATOM 3203 O O . ALA B 1 188 ? 2.189 -28.359 1.862 1 92.56 188 ALA B O 1
ATOM 3204 N N . SER B 1 189 ? 3.525 -27.375 0.338 1 91.88 189 SER B N 1
ATOM 3205 C CA . SER B 1 189 ? 3.281 -28.422 -0.645 1 91.88 189 SER B CA 1
ATOM 3206 C C . SER B 1 189 ? 3.896 -29.734 -0.204 1 91.88 189 SER B C 1
ATOM 3208 O O . SER B 1 189 ? 3.354 -30.812 -0.493 1 91.88 189 SER B O 1
ATOM 3210 N N . THR B 1 190 ? 4.973 -29.656 0.508 1 91.56 190 THR B N 1
ATOM 3211 C CA . THR B 1 190 ? 5.699 -30.844 0.951 1 91.56 190 THR B CA 1
ATOM 3212 C C . THR B 1 190 ? 5.059 -31.422 2.207 1 91.56 190 THR B C 1
ATOM 3214 O O . THR B 1 190 ? 4.906 -32.656 2.322 1 91.56 190 THR B O 1
ATOM 3217 N N . THR B 1 191 ? 4.66 -30.578 3.141 1 90.31 191 THR B N 1
ATOM 3218 C CA . THR B 1 191 ? 4.207 -31.016 4.453 1 90.31 191 THR B CA 1
ATOM 3219 C C . THR B 1 191 ? 2.686 -31.141 4.484 1 90.31 191 THR B C 1
ATOM 3221 O O . THR B 1 191 ? 2.129 -31.797 5.371 1 90.31 191 THR B O 1
ATOM 3224 N N . GLY B 1 192 ? 1.957 -30.406 3.639 1 88.62 192 GLY B N 1
ATOM 3225 C CA . GLY B 1 192 ? 0.503 -30.391 3.617 1 88.62 192 GLY B CA 1
ATOM 3226 C C . GLY B 1 192 ? -0.097 -29.531 4.715 1 88.62 192 GLY B C 1
ATOM 3227 O O . GLY B 1 192 ? -1.265 -29.703 5.074 1 88.62 192 GLY B O 1
ATOM 3228 N N . LYS B 1 193 ? 0.75 -28.703 5.301 1 88.56 193 LYS B N 1
ATOM 3229 C CA . LYS B 1 193 ? 0.3 -27.844 6.391 1 88.56 193 LYS B CA 1
ATOM 3230 C C . LYS B 1 193 ? 0.491 -26.375 6.043 1 88.56 193 LYS B C 1
ATOM 3232 O O . LYS B 1 193 ? 1.299 -25.688 6.668 1 88.56 193 LYS B O 1
ATOM 3237 N N . PRO B 1 194 ? -0.338 -25.875 5.137 1 89.25 194 PRO B N 1
ATOM 3238 C CA . PRO B 1 194 ? -0.145 -24.516 4.656 1 89.25 194 PRO B CA 1
ATOM 3239 C C . PRO B 1 194 ? -0.331 -23.469 5.758 1 89.25 194 PRO B C 1
ATOM 3241 O O . PRO B 1 194 ? 0.432 -22.5 5.836 1 89.25 194 PRO B O 1
ATOM 3244 N N . PHE B 1 195 ? -1.233 -23.656 6.617 1 87.12 195 PHE B N 1
ATOM 3245 C CA . PHE B 1 195 ? -1.528 -22.656 7.645 1 87.12 195 PHE B CA 1
ATOM 3246 C C . PHE B 1 195 ? -0.324 -22.453 8.555 1 87.12 195 PHE B C 1
ATOM 3248 O O . PHE B 1 195 ? 0.066 -21.312 8.828 1 87.12 195 PHE B O 1
ATOM 3255 N N . THR B 1 196 ? 0.248 -23.516 8.992 1 89.44 196 THR B N 1
ATOM 3256 C CA . THR B 1 196 ? 1.411 -23.438 9.867 1 89.44 196 THR B CA 1
ATOM 3257 C C . THR B 1 196 ? 2.576 -22.75 9.164 1 89.44 196 THR B C 1
ATOM 3259 O O . THR B 1 196 ? 3.244 -21.891 9.75 1 89.44 196 THR B O 1
ATOM 3262 N N . MET B 1 197 ? 2.789 -23.109 7.887 1 94 197 MET B N 1
ATOM 3263 C CA . MET B 1 197 ? 3.932 -22.578 7.148 1 94 197 MET B CA 1
ATOM 3264 C C . MET B 1 197 ? 3.75 -21.094 6.859 1 94 197 MET B C 1
ATOM 3266 O O . MET B 1 197 ? 4.715 -20.328 6.879 1 94 197 MET B O 1
ATOM 3270 N N . TYR B 1 198 ? 2.51 -20.703 6.621 1 94.69 198 TYR B N 1
ATOM 3271 C CA . TYR B 1 198 ? 2.229 -19.297 6.324 1 94.69 198 TYR B CA 1
ATOM 3272 C C . TYR B 1 198 ? 2.277 -18.453 7.59 1 94.69 198 TYR B C 1
ATOM 3274 O O . TYR B 1 198 ? 2.658 -17.281 7.547 1 94.69 198 TYR B O 1
ATOM 3282 N N . ILE B 1 199 ? 1.941 -18.969 8.734 1 93.69 199 ILE B N 1
ATOM 3283 C CA . ILE B 1 199 ? 2.016 -18.25 10 1 93.69 199 ILE B CA 1
ATOM 3284 C C . ILE B 1 199 ? 3.467 -17.875 10.297 1 93.69 199 ILE B C 1
ATOM 3286 O O . ILE B 1 199 ? 3.742 -16.781 10.805 1 93.69 199 ILE B O 1
ATOM 3290 N N . VAL B 1 200 ? 4.375 -18.781 9.938 1 95.94 200 VAL B N 1
ATOM 3291 C CA . VAL B 1 200 ? 5.793 -18.5 10.133 1 95.94 200 VAL B CA 1
ATOM 3292 C C . VAL B 1 200 ? 6.191 -17.281 9.32 1 95.94 200 VAL B C 1
ATOM 3294 O O . VAL B 1 200 ? 6.918 -16.406 9.82 1 95.94 200 VAL B O 1
ATOM 3297 N N . VAL B 1 201 ? 5.711 -17.188 8.078 1 97.75 201 VAL B N 1
ATOM 3298 C CA . VAL B 1 201 ? 5.984 -16.031 7.234 1 97.75 201 VAL B CA 1
ATOM 3299 C C . VAL B 1 201 ? 5.441 -14.766 7.895 1 97.75 201 VAL B C 1
ATOM 3301 O O . VAL B 1 201 ? 6.113 -13.734 7.914 1 97.75 201 VAL B O 1
ATOM 3304 N N . GLY B 1 202 ? 4.195 -14.867 8.414 1 97.25 202 GLY B N 1
ATOM 3305 C CA . GLY B 1 202 ? 3.598 -13.742 9.109 1 97.25 202 GLY B CA 1
ATOM 3306 C C . GLY B 1 202 ? 4.441 -13.242 10.266 1 97.25 202 GLY B C 1
ATOM 3307 O O . GLY B 1 202 ? 4.621 -12.039 10.438 1 97.25 202 GLY B O 1
ATOM 3308 N N . LEU B 1 203 ? 4.98 -14.141 11.047 1 97.25 203 LEU B N 1
ATOM 3309 C CA . LEU B 1 203 ? 5.809 -13.781 12.195 1 97.25 203 LEU B CA 1
ATOM 3310 C C . LEU B 1 203 ? 7.102 -13.109 11.75 1 97.25 203 LEU B C 1
ATOM 3312 O O . LEU B 1 203 ? 7.566 -12.156 12.383 1 97.25 203 LEU B O 1
ATOM 3316 N N . ILE B 1 204 ? 7.66 -13.617 10.711 1 98.25 204 ILE B N 1
ATOM 3317 C CA . ILE B 1 204 ? 8.883 -13.039 10.172 1 98.25 204 ILE B CA 1
ATOM 3318 C C . ILE B 1 204 ? 8.625 -11.602 9.719 1 98.25 204 ILE B C 1
ATOM 3320 O O . ILE B 1 204 ? 9.375 -10.695 10.055 1 98.25 204 ILE B O 1
ATOM 3324 N N . TYR B 1 205 ? 7.562 -11.422 8.992 1 98.5 205 TYR B N 1
ATOM 3325 C CA . TYR B 1 205 ? 7.258 -10.086 8.492 1 98.5 205 TYR B CA 1
ATOM 3326 C C . TYR B 1 205 ? 6.879 -9.148 9.633 1 98.5 205 TYR B C 1
ATOM 3328 O O . TYR B 1 205 ? 7.164 -7.949 9.586 1 98.5 205 TYR B O 1
ATOM 3336 N N . LEU B 1 206 ? 6.219 -9.664 10.68 1 97.81 206 LEU B N 1
ATOM 3337 C CA . LEU B 1 206 ? 5.938 -8.844 11.852 1 97.81 206 LEU B CA 1
ATOM 3338 C C . LEU B 1 206 ? 7.23 -8.398 12.531 1 97.81 206 LEU B C 1
ATOM 3340 O O . LEU B 1 206 ? 7.312 -7.281 13.039 1 97.81 206 LEU B O 1
ATOM 3344 N N . GLY B 1 207 ? 8.172 -9.305 12.539 1 98.31 207 GLY B N 1
ATOM 3345 C CA . GLY B 1 207 ? 9.484 -8.922 13.031 1 98.31 207 GLY B CA 1
ATOM 3346 C C . GLY B 1 207 ? 10.125 -7.801 12.242 1 98.31 207 GLY B C 1
ATOM 3347 O O . GLY B 1 207 ? 10.594 -6.816 12.812 1 98.31 207 GLY B O 1
ATOM 3348 N N . PHE B 1 208 ? 10.148 -7.93 10.938 1 98.56 208 PHE B N 1
ATOM 3349 C CA . PHE B 1 208 ? 10.703 -6.898 10.062 1 98.56 208 PHE B CA 1
ATOM 3350 C C . PHE B 1 208 ? 9.945 -5.586 10.227 1 98.56 208 PHE B C 1
ATOM 3352 O O . PHE B 1 208 ? 10.555 -4.52 10.344 1 98.56 208 PHE B O 1
ATOM 3359 N N . SER B 1 209 ? 8.602 -5.676 10.219 1 97.81 209 SER B N 1
ATOM 3360 C CA . SER B 1 209 ? 7.793 -4.465 10.297 1 97.81 209 SER B CA 1
ATOM 3361 C C . SER B 1 209 ? 7.992 -3.756 11.641 1 97.81 209 SER B C 1
ATOM 3363 O O . SER B 1 209 ? 8.008 -2.525 11.695 1 97.81 209 SER B O 1
ATOM 3365 N N . THR B 1 210 ? 8.117 -4.516 12.703 1 96.88 21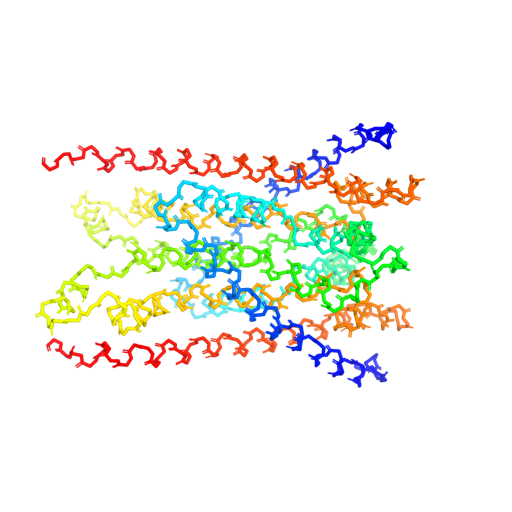0 THR B N 1
ATOM 3366 C CA . THR B 1 210 ? 8.375 -3.938 14.016 1 96.88 210 THR B CA 1
ATOM 3367 C C . THR B 1 210 ? 9.742 -3.252 14.047 1 96.88 210 THR B C 1
ATOM 3369 O O . THR B 1 210 ? 9.875 -2.148 14.578 1 96.88 210 THR B O 1
ATOM 3372 N N . ALA B 1 211 ? 10.68 -3.877 13.477 1 97.81 211 ALA B N 1
ATOM 3373 C CA . ALA B 1 211 ? 12.016 -3.285 13.391 1 97.81 211 ALA B CA 1
ATOM 3374 C C . ALA B 1 211 ? 11.984 -1.966 12.625 1 97.81 211 ALA B C 1
ATOM 3376 O O . ALA B 1 211 ? 12.625 -0.992 13.023 1 97.81 211 ALA B O 1
ATOM 3377 N N . ILE B 1 212 ? 11.227 -1.933 11.602 1 97.62 212 ILE B N 1
ATOM 3378 C CA . ILE B 1 212 ? 11.117 -0.732 10.781 1 97.62 212 ILE B CA 1
ATOM 3379 C C . ILE B 1 212 ? 10.414 0.37 11.57 1 97.62 212 ILE B C 1
ATOM 3381 O O . ILE B 1 212 ? 10.875 1.515 11.594 1 97.62 212 ILE B O 1
ATOM 3385 N N . THR B 1 213 ? 9.344 0.006 12.219 1 95 213 THR B N 1
ATOM 3386 C CA . THR B 1 213 ? 8.594 0.979 13 1 95 213 THR B CA 1
ATOM 3387 C C . THR B 1 213 ? 9.469 1.591 14.086 1 95 213 THR B C 1
ATOM 3389 O O . THR B 1 213 ? 9.469 2.809 14.281 1 95 213 THR B O 1
ATOM 3392 N N . ILE B 1 214 ? 10.266 0.804 14.758 1 95.38 214 ILE B N 1
ATOM 3393 C CA . ILE B 1 214 ? 11.156 1.27 15.812 1 95.38 214 ILE B CA 1
ATOM 3394 C C . ILE B 1 214 ? 12.234 2.17 15.211 1 95.38 214 ILE B C 1
ATOM 3396 O O . ILE B 1 214 ? 12.57 3.211 15.781 1 95.38 214 ILE B O 1
ATOM 3400 N N . SER B 1 215 ? 12.711 1.752 14.086 1 96.06 215 SER B N 1
ATOM 3401 C CA . SER B 1 215 ? 13.734 2.549 13.422 1 96.06 215 SER B CA 1
ATOM 3402 C C . SER B 1 215 ? 13.211 3.938 13.07 1 96.06 215 SER B C 1
ATOM 3404 O O . SER B 1 215 ? 13.914 4.934 13.258 1 96.06 215 SER B O 1
ATOM 3406 N N . VAL B 1 216 ? 12.023 4.023 12.602 1 93.75 216 VAL B N 1
ATOM 3407 C CA . VAL B 1 216 ? 11.43 5.297 12.219 1 93.75 216 VAL B CA 1
ATOM 3408 C C . VAL B 1 216 ? 11.188 6.152 13.461 1 93.75 216 VAL B C 1
ATOM 3410 O O . VAL B 1 216 ? 11.445 7.355 13.445 1 93.75 216 VAL B O 1
ATOM 3413 N N . LEU B 1 217 ? 10.758 5.555 14.539 1 91.88 217 LEU B N 1
ATOM 3414 C CA . LEU B 1 217 ? 10.516 6.273 15.781 1 91.88 217 LEU B CA 1
ATOM 3415 C C . LEU B 1 217 ? 11.812 6.855 16.344 1 91.88 217 LEU B C 1
ATOM 3417 O O . LEU B 1 217 ? 11.828 7.984 16.828 1 91.88 217 LEU B O 1
ATOM 3421 N N . LEU B 1 218 ? 12.836 6.133 16.203 1 92.94 218 LEU B N 1
ATOM 3422 C CA . LEU B 1 218 ? 14.133 6.59 16.688 1 92.94 218 LEU B CA 1
ATOM 3423 C C . LEU B 1 218 ? 14.648 7.754 15.852 1 92.94 218 LEU B C 1
ATOM 3425 O O . LEU B 1 218 ? 15.203 8.719 16.391 1 92.94 218 LEU B O 1
ATOM 3429 N N . LEU B 1 219 ? 14.391 7.648 14.602 1 91.38 219 LEU B N 1
ATOM 3430 C CA . LEU B 1 219 ? 14.812 8.719 13.703 1 91.38 219 LEU B CA 1
ATOM 3431 C C . LEU B 1 219 ? 13.992 9.984 13.945 1 91.38 219 LEU B C 1
ATOM 3433 O O . LEU B 1 219 ? 14.523 11.094 13.875 1 91.38 219 LEU B O 1
ATOM 3437 N N . GLU B 1 220 ? 12.766 9.805 14.25 1 89.62 220 GLU B N 1
ATOM 3438 C CA . GLU B 1 220 ? 11.898 10.938 14.562 1 89.62 220 GLU B CA 1
ATOM 3439 C C . GLU B 1 220 ? 12.336 11.617 15.859 1 89.62 220 GLU B C 1
ATOM 3441 O O . GLU B 1 220 ? 12.344 12.844 15.945 1 89.62 220 GLU B O 1
ATOM 3446 N N . ALA B 1 221 ? 12.711 10.852 16.812 1 89.19 221 ALA B N 1
ATOM 3447 C CA . ALA B 1 221 ? 13.164 11.383 18.094 1 89.19 221 ALA B CA 1
ATOM 3448 C C . ALA B 1 221 ? 14.461 12.172 17.938 1 89.19 221 ALA B C 1
ATOM 3450 O O . ALA B 1 221 ? 14.633 13.227 18.562 1 89.19 221 ALA B O 1
ATOM 3451 N N . LEU B 1 222 ? 15.25 11.727 17.109 1 87.06 222 LEU B N 1
ATOM 3452 C CA . LEU B 1 222 ? 16.516 12.398 16.844 1 87.06 222 LEU B CA 1
ATOM 3453 C C . LEU B 1 222 ? 16.312 13.688 16.078 1 87.06 222 LEU B C 1
ATOM 3455 O O . LEU B 1 222 ? 17 14.688 16.312 1 87.06 222 LEU B O 1
ATOM 3459 N N . ALA B 1 223 ? 15.344 13.672 15.219 1 83.94 223 ALA B N 1
ATOM 3460 C CA . ALA B 1 223 ? 15.07 14.828 14.383 1 83.94 223 ALA B CA 1
ATOM 3461 C C . ALA B 1 223 ? 14.367 15.93 15.18 1 83.94 223 ALA B C 1
ATOM 3463 O O . ALA B 1 223 ? 14.539 17.109 14.898 1 83.94 223 ALA B O 1
ATOM 3464 N N . ASN B 1 224 ? 13.586 15.531 16.188 1 76.94 224 ASN B N 1
ATOM 3465 C CA . ASN B 1 224 ? 12.805 16.5 16.969 1 76.94 224 ASN B CA 1
ATOM 3466 C C . ASN B 1 224 ? 13.555 16.953 18.203 1 76.94 224 ASN B C 1
ATOM 3468 O O . ASN B 1 224 ? 13.07 17.812 18.953 1 76.94 224 ASN B O 1
ATOM 3472 N N . ARG B 1 225 ? 14.602 16.422 18.531 1 69.12 225 ARG B N 1
ATOM 3473 C CA . ARG B 1 225 ? 15.383 16.797 19.703 1 69.12 225 ARG B CA 1
ATOM 3474 C C . ARG B 1 225 ? 15.688 18.297 19.703 1 69.12 225 ARG B C 1
ATOM 3476 O O . ARG B 1 225 ? 15.703 18.938 20.75 1 69.12 225 ARG B O 1
ATOM 3483 N N . HIS B 1 226 ? 15.867 18.812 18.609 1 58.38 226 HIS B N 1
ATOM 3484 C CA . HIS B 1 226 ? 16.25 20.219 18.625 1 58.38 226 HIS B CA 1
ATOM 3485 C C . HIS B 1 226 ? 15.016 21.125 18.75 1 58.38 226 HIS B C 1
ATOM 3487 O O . HIS B 1 226 ? 15.125 22.266 19.219 1 58.38 226 HIS B O 1
ATOM 3493 N N . ILE B 1 227 ? 13.828 20.609 18.391 1 58.06 227 ILE B N 1
ATOM 3494 C CA . ILE B 1 227 ? 12.641 21.453 18.5 1 58.06 227 ILE B CA 1
ATOM 3495 C C . ILE B 1 227 ? 12.125 21.422 19.938 1 58.06 227 ILE B C 1
ATOM 3497 O O . ILE B 1 227 ? 11.641 22.438 20.453 1 58.06 227 ILE B O 1
ATOM 3501 N N . GLN B 1 228 ? 12.008 20.375 20.656 1 51.59 228 GLN B N 1
ATOM 3502 C CA . GLN B 1 228 ? 11.461 20.312 22 1 51.59 228 GLN B CA 1
ATOM 3503 C C . GLN B 1 228 ? 12.289 21.172 22.969 1 51.59 228 GLN B C 1
ATOM 3505 O O . GLN B 1 228 ? 11.828 21.516 24.047 1 51.59 228 GLN B O 1
ATOM 3510 N N . ARG B 1 229 ? 13.5 21.5 22.734 1 46.81 229 ARG B N 1
ATOM 3511 C CA . ARG B 1 229 ? 14.219 22.234 23.766 1 46.81 229 ARG B CA 1
ATOM 3512 C C . ARG B 1 229 ? 13.758 23.688 23.844 1 46.81 229 ARG B C 1
ATOM 3514 O O . ARG B 1 229 ? 14.328 24.484 24.594 1 46.81 229 ARG B O 1
ATOM 3521 N N . ARG B 1 230 ? 12.953 24.203 22.984 1 44.03 230 ARG B N 1
ATOM 3522 C CA . ARG B 1 230 ? 12.688 25.578 23.375 1 44.03 230 ARG B CA 1
ATOM 3523 C C . ARG B 1 230 ? 11.555 25.656 24.391 1 44.03 230 ARG B C 1
ATOM 3525 O O . ARG B 1 230 ? 10.406 25.344 24.062 1 44.03 230 ARG B O 1
ATOM 3532 N N . PRO B 1 231 ? 11.789 25.453 25.625 1 40.38 231 PRO B N 1
ATOM 3533 C CA . PRO B 1 231 ? 10.773 25.828 26.609 1 40.38 231 PRO B CA 1
ATOM 3534 C C . PRO B 1 231 ? 10.109 27.156 26.297 1 40.38 231 PRO B C 1
ATOM 3536 O O . PRO B 1 231 ? 10.773 28.078 25.797 1 40.38 231 PRO B O 1
ATOM 3539 N N . SER B 1 232 ? 8.742 27.109 26.047 1 32.41 232 SER B N 1
ATOM 3540 C CA . SER B 1 232 ? 8.156 28.438 26.203 1 32.41 232 SER B CA 1
ATOM 3541 C C . SER B 1 232 ? 8.711 29.141 27.438 1 32.41 232 SER B C 1
ATOM 3543 O O . SER B 1 232 ? 9.008 28.516 28.438 1 32.41 232 SER B O 1
#

Organism: Rhizobium meliloti (strain 1021) (NCBI:txid266834)

pLDDT: mean 89.21, std 15.47, range [31.92, 98.88]

Radius of gyration: 24.06 Å; Cα contacts (8 Å, |Δi|>4): 619; chains: 2; bounding box: 51×69×61 Å

Nearest PDB structures (foldseek):
  4ymw-assembly1_C  TM=8.857E-01  e=5.678E-10  Caldanaerobacter subterraneus subsp. tengcongensis MB4
  8hps-assembly1_A  TM=7.334E-01  e=1.118E-03  Mycolicibacterium smegmatis MC2 155
  8hpl-assembly1_A  TM=5.878E-01  e=3.442E-04  Mycolicibacterium smegmatis MC2 155
  3dhw-assembly1_B  TM=5.829E-01  e=4.126E-04  Escherichia coli K-12
  7ahd-assembly1_B  TM=5.852E-01  e=1.126E-02  Lactococcus lactis subsp. lactis

Sequence (464 aa):
MEALNGWWDDYLLASVTVAKVFVCSLILMVIFGLLGASAKLSSNRLANAVGNAYTVFFRGTPEILVILLLYFGSAVSLTTIARVFDPSVAFVDIPPFWAGSIAIALVVGSYATETFRGAFNGVKSGSIEAARALGMNGLQTFFYIRIPEMWRIALPPFGNHMLSLIKDTALISIIGLNETLFVAKQAASTTGKPFTMYIVVGLIYLGFSTAITISVLLLEALANRHIQRRPSMEALNGWWDDYLLASVTVAKVFVCSLILMVIFGLLGASAKLSSNRLANAVGNAYTVFFRGTPEILVILLLYFGSAVSLTTIARVFDPSVAFVDIPPFWAGSIAIALVVGSYATETFRGAFNGVKSGSIEAARALGMNGLQTFFYIRIPEMWRIALPPFGNHMLSLIKDTALISIIGLNETLFVAKQAASTTGKPFTMYIVVGLIYLGFSTAITISVLLLEALANRHIQRRPS

Secondary structure (DSSP, 8-state):
-GGGTTTHHHHHHHHHHHHHHHHHHHHHHHHHHHHHHHHHH-S-HHHHHHHHHHHHHHHSS-HHHHHHHHHHHHHHHHHHHHHHH-TT-------HHHHHHHHHHHHHHHHHHHHHHHHHHHS-HHHHHHHHHTT--HHHHIIIIIHHHHHHHHHHHHHHHHHHHHHHGGGGGGGT--SHHHHHHHHHHHHS-HHHHHHHHHHHHHHHHHHHHHHHHHHHHHHHHHHHT---/-GGGTTTHHHHHHHHHHHHHHHHHHHHHHHHHHHHHHHHHH-S-HHHHHHHHHHHHHHHSS-HHHHHHHHHHHHHHHHHHHHHHH-TT-------HHHHHHHHHHHHHHHHHHHHHHHHHHHS-HHHHHHHHHTT--HHHHIIIIIHHHHHHHHHHHHHHHHHHHHHHGGGGGGGT--SHHHHHHHHHHHHS-HHHHHHHHHHHHHHHHHHHHHHHHHHHHHHHHHHHT---